Protein AF-A0A2V8G7E0-F1 (afdb_monomer)

Nearest PDB structures (foldseek):
  5glm-assembly1_A  TM=4.675E-01  e=5.486E-06  uncultured bacterium
  4mlg-assembly1_B  TM=4.840E-01  e=1.166E-05  uncultured organism
  2gop-assembly1_B  TM=2.988E-01  e=5.340E-04  Pyrococcus furiosus
  5tik-assembly1_A  TM=2.345E-01  e=3.333E-03  Plasmodium falciparum 3D7

Solvent-accessible surface area (backbone atoms only — not comparable to full-atom values): 19902 Å² total; per-residue (Å²): 126,70,75,57,37,61,61,76,45,69,40,59,42,84,91,40,56,42,79,44,16,40,51,41,11,23,31,40,88,76,72,79,56,89,54,89,34,77,61,45,82,80,71,51,39,58,58,34,73,29,54,77,29,70,33,43,16,29,28,51,40,24,45,33,63,49,97,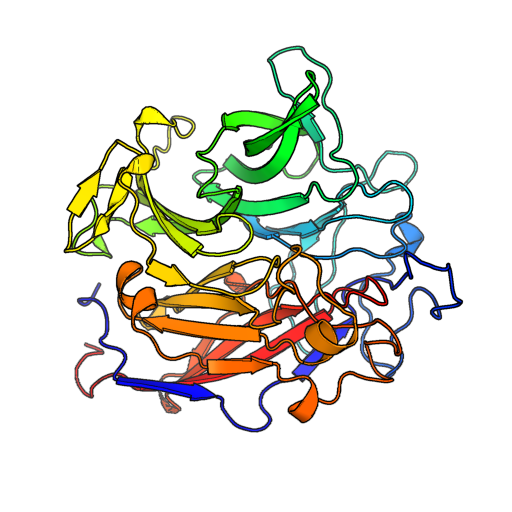84,27,42,36,36,29,24,22,48,22,59,89,72,13,34,24,51,38,31,29,27,71,67,91,58,56,72,82,44,34,56,52,69,48,67,44,58,40,99,86,48,34,61,34,49,38,19,47,19,80,48,92,92,50,77,61,41,60,40,40,73,99,22,35,52,34,14,27,48,49,59,82,95,42,47,33,38,31,28,30,34,66,45,98,88,64,53,75,48,19,31,41,26,35,47,74,38,80,92,83,40,48,43,20,40,53,73,50,72,51,61,67,56,33,38,36,32,18,42,41,81,43,58,21,69,72,43,89,81,52,100,50,55,67,64,34,24,36,40,31,42,15,26,46,50,40,52,34,34,27,44,36,36,30,71,55,56,81,92,53,80,82,56,81,90,53,40,30,18,32,46,50,97,84,40,72,31,79,47,69,85,58,40,38,66,51,42,74,46,45,26,75,63,48,49,20,42,43,59,49,73,96,59,52,24,32,37,39,30,35,51,60,21,48,47,45,99,84,76,43,63,50,42,74,38,30,44,65,18,28,36,29,37,24,54,16,31,44,81,73,46,38,48,75,30,64,77,24,68,60,38,43,45,87,81,66,56,42,66,81,50,74,23,40,81,91,63,19,24,62,44,30,41,25,59,39,60,92,64,47,42,77,42,79,92,79,30,32,38,40,41,34,28,34,36,11,17,67,20,31,18,25,25,28,36,33,33,31,34,32,35,48,43,58,60,94,75,70,85,114

Mean predicted aligned error: 5.6 Å

Foldseek 3Di:
DFAQFFFPDKAFDPPFKDFQEQAEAWFAQPPGDPPVFQDFLVRAARQDNCVQQVQRFWAFWAWEDAPQKIWTWTFQRPDFTFIWIWIFNDLAQPNRGTHIDTAHDPVNHGDGQWEDADVPGDTHTAGPPKTFQHWYDDQNKIWTWIFGQDPVRDTFIFIWIDPDNRHDSYTYTDDTDDLQQRHKAKDKDQQCLAPLPPDNHGIKIWIFGHNQAWFTWIKMFHDDNPDDDDLQRIWTDQDPSDTDSDPVSIDGLATAADRAGKYKEAPVLNQKIKIKAKRQHQDPVRHGDLVSQAQIFIWIFIGSHPSCSSVGDTHGQGGCVSVVCDSGVFYPDRKHKGRWYWPRSHWDADPVQQKIKTWTWIAISHTNTITIMITIMRTDTDDPSND

Structure (mmCIF, N/CA/C/O backbone):
data_AF-A0A2V8G7E0-F1
#
_entry.id   AF-A0A2V8G7E0-F1
#
loop_
_atom_site.group_PDB
_atom_site.id
_atom_site.type_symbol
_atom_site.label_atom_id
_atom_site.label_alt_id
_atom_site.label_comp_id
_atom_site.label_asym_id
_atom_site.label_entity_id
_atom_site.label_seq_id
_atom_site.pdbx_PDB_ins_code
_atom_site.Cartn_x
_atom_site.Cartn_y
_atom_site.Cartn_z
_atom_site.occupancy
_atom_site.B_iso_or_equiv
_atom_site.auth_seq_id
_atom_site.auth_comp_id
_atom_site.auth_asym_id
_atom_site.auth_atom_id
_atom_site.pdbx_PDB_model_num
ATOM 1 N N . MET A 1 1 ? -21.881 -12.080 10.379 1.00 38.00 1 MET A N 1
ATOM 2 C CA . MET A 1 1 ? -20.676 -11.454 10.963 1.00 38.00 1 MET A CA 1
ATOM 3 C C . MET A 1 1 ? -21.185 -10.497 12.018 1.00 38.00 1 MET A C 1
ATOM 5 O O . MET A 1 1 ? -22.182 -9.854 11.706 1.00 38.00 1 MET A O 1
ATOM 9 N N . PRO A 1 2 ? -20.620 -10.471 13.234 1.00 39.12 2 PRO A N 1
ATOM 10 C CA . PRO A 1 2 ? -21.120 -9.585 14.275 1.00 39.12 2 PRO A CA 1
ATOM 11 C C . PRO A 1 2 ? -20.993 -8.131 13.816 1.00 39.12 2 PRO A C 1
ATOM 13 O O . PRO A 1 2 ? -20.096 -7.813 13.027 1.00 39.12 2 PRO A O 1
ATOM 16 N N . ASP A 1 3 ? -21.898 -7.290 14.305 1.00 46.12 3 ASP A N 1
ATOM 17 C CA . ASP A 1 3 ? -21.839 -5.834 14.199 1.00 46.12 3 ASP A CA 1
ATOM 18 C C . ASP A 1 3 ? -20.416 -5.345 14.514 1.00 46.12 3 ASP A C 1
ATOM 20 O O . ASP A 1 3 ? -19.729 -5.932 15.357 1.00 46.12 3 ASP A O 1
ATOM 24 N N . GLY A 1 4 ? -19.938 -4.320 13.798 1.00 52.34 4 GLY A N 1
ATOM 25 C CA . GLY A 1 4 ? -18.556 -3.846 13.905 1.00 52.34 4 GLY A CA 1
ATOM 26 C C . GLY A 1 4 ? -18.111 -3.716 15.363 1.00 52.34 4 GLY A C 1
ATOM 27 O O . GLY A 1 4 ? -18.757 -3.034 16.159 1.00 52.34 4 GLY A O 1
ATOM 28 N N . ILE A 1 5 ? -17.021 -4.397 15.729 1.00 66.69 5 ILE A N 1
ATOM 29 C CA . ILE A 1 5 ? -16.512 -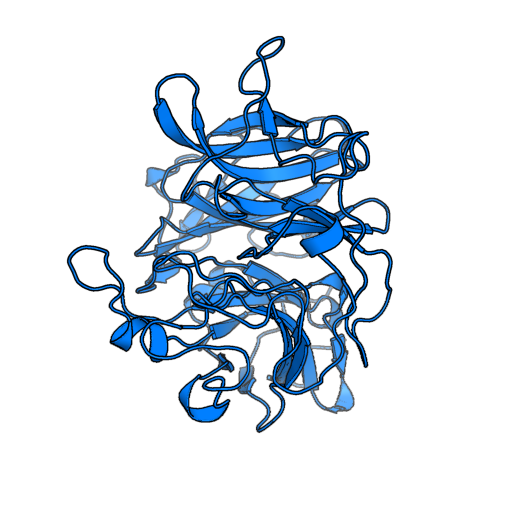4.361 17.100 1.00 66.69 5 ILE A CA 1
ATOM 30 C C . ILE A 1 5 ? -16.139 -2.917 17.445 1.00 66.69 5 ILE A C 1
ATOM 32 O O . ILE A 1 5 ? -15.337 -2.284 16.754 1.00 66.69 5 ILE A O 1
ATOM 36 N N . VAL A 1 6 ? -16.699 -2.410 18.544 1.00 75.69 6 VAL A N 1
ATOM 37 C CA . VAL A 1 6 ? -16.256 -1.150 19.142 1.00 75.69 6 VAL A CA 1
ATOM 38 C C . VAL A 1 6 ? -14.838 -1.357 19.666 1.00 75.69 6 VAL A C 1
ATOM 40 O O . VAL A 1 6 ? -14.598 -2.219 20.508 1.00 75.69 6 VAL A O 1
ATOM 43 N N . VAL A 1 7 ? -13.886 -0.578 19.160 1.00 82.62 7 VAL A N 1
ATOM 44 C CA . VAL A 1 7 ? -12.514 -0.558 19.678 1.00 82.62 7 VAL A CA 1
ATOM 45 C C . VAL A 1 7 ? -12.490 0.376 20.885 1.00 82.62 7 VAL A C 1
ATOM 47 O O . VAL A 1 7 ? -12.639 1.583 20.722 1.00 82.62 7 VAL A O 1
ATOM 50 N N . GLU A 1 8 ? -12.321 -0.167 22.093 1.00 85.69 8 GLU A N 1
ATOM 51 C CA . GLU A 1 8 ? -12.224 0.638 23.323 1.00 85.69 8 GLU A CA 1
ATOM 52 C C . GLU A 1 8 ? -10.872 1.342 23.415 1.00 85.69 8 GLU A C 1
ATOM 54 O O . GLU A 1 8 ? -10.790 2.527 23.733 1.00 85.69 8 GLU A O 1
ATOM 59 N N . SER A 1 9 ? -9.797 0.600 23.142 1.00 89.56 9 SER A N 1
ATOM 60 C CA . SER A 1 9 ? -8.452 1.153 23.056 1.00 89.56 9 SER A CA 1
ATOM 61 C C . SER A 1 9 ? -7.571 0.348 22.109 1.00 89.56 9 SER A C 1
ATOM 63 O O . SER A 1 9 ? -7.750 -0.858 21.913 1.00 89.56 9 SER A O 1
ATOM 65 N N . ALA A 1 10 ? -6.593 1.038 21.530 1.00 94.50 10 ALA A N 1
ATOM 66 C CA . ALA A 1 10 ? -5.501 0.448 20.778 1.00 94.50 10 ALA A CA 1
ATOM 67 C C . ALA A 1 10 ? -4.188 1.017 21.323 1.00 94.50 10 ALA A C 1
ATOM 69 O O . ALA A 1 10 ? -4.008 2.231 21.386 1.00 94.50 10 ALA A O 1
ATOM 70 N N . GLU A 1 11 ? -3.283 0.142 21.749 1.00 96.69 11 GLU A N 1
ATOM 71 C CA . GLU A 1 11 ? -2.052 0.526 22.440 1.00 96.69 11 GLU A CA 1
ATOM 72 C C . GLU A 1 11 ? -0.859 -0.225 21.857 1.00 96.69 11 GLU A C 1
ATOM 74 O O . GLU A 1 11 ? -0.905 -1.440 21.658 1.00 96.69 11 GLU A O 1
ATOM 79 N N . TYR A 1 12 ? 0.242 0.484 21.618 1.00 97.56 12 TYR A N 1
ATOM 80 C CA . TYR A 1 12 ? 1.494 -0.145 21.208 1.00 97.56 12 TYR A CA 1
ATOM 81 C C . TYR A 1 12 ? 1.977 -1.113 22.295 1.00 97.56 12 TYR A C 1
ATOM 83 O O . TYR A 1 12 ? 2.022 -0.762 23.476 1.00 97.56 12 TYR A O 1
ATOM 91 N N . VAL A 1 13 ? 2.366 -2.329 21.909 1.00 97.81 13 VAL A N 1
ATOM 92 C CA . VAL A 1 13 ? 3.026 -3.262 22.828 1.00 97.81 13 VAL A CA 1
ATOM 93 C C . VAL A 1 13 ? 4.507 -2.871 22.917 1.00 97.81 13 VAL A C 1
ATOM 95 O O . VAL A 1 13 ? 5.196 -2.919 21.893 1.00 97.81 13 VAL A O 1
ATOM 98 N N . PRO A 1 14 ? 5.030 -2.496 24.101 1.00 95.81 14 PRO A N 1
ATOM 99 C CA . PRO A 1 14 ? 6.412 -2.043 24.239 1.00 95.81 14 PRO A CA 1
ATOM 100 C C . PRO A 1 14 ? 7.432 -3.051 23.697 1.00 95.81 14 PRO A C 1
ATOM 102 O O . PRO A 1 14 ? 7.283 -4.255 23.896 1.00 95.81 14 PRO A O 1
ATOM 105 N N . ALA A 1 15 ? 8.473 -2.540 23.029 1.00 92.69 15 ALA A N 1
ATOM 106 C CA . ALA A 1 15 ? 9.557 -3.325 22.423 1.00 92.69 15 ALA A CA 1
ATOM 107 C C . ALA A 1 15 ? 9.096 -4.419 21.429 1.00 92.69 15 ALA A C 1
ATOM 109 O O . ALA A 1 15 ? 9.791 -5.417 21.209 1.00 92.69 15 ALA A O 1
ATOM 110 N N . SER A 1 16 ? 7.909 -4.256 20.833 1.00 96.62 16 SER A N 1
ATOM 111 C CA . SER A 1 16 ? 7.375 -5.215 19.863 1.00 96.62 16 SER A CA 1
ATOM 112 C C . SER A 1 16 ? 7.799 -4.938 18.424 1.00 96.62 16 SER A C 1
ATOM 114 O O . SER A 1 16 ? 7.778 -5.881 17.622 1.00 96.62 16 SER A O 1
ATOM 116 N N . THR A 1 17 ? 8.198 -3.697 18.124 1.00 96.75 17 THR A N 1
ATOM 117 C CA . THR A 1 17 ? 8.735 -3.299 16.823 1.00 96.75 17 THR A CA 1
ATOM 118 C C . THR A 1 17 ? 10.077 -3.957 16.576 1.00 96.75 17 THR A C 1
ATOM 120 O O . THR A 1 17 ? 10.997 -3.846 17.385 1.00 96.75 17 THR A O 1
ATOM 123 N N . ARG A 1 18 ? 10.169 -4.690 15.469 1.00 94.25 18 ARG A N 1
ATOM 124 C CA . ARG A 1 18 ? 11.374 -5.400 15.050 1.00 94.25 18 ARG A CA 1
ATOM 125 C C . ARG A 1 18 ? 11.541 -5.318 13.549 1.00 94.25 18 ARG A C 1
ATOM 127 O O . ARG A 1 18 ? 10.582 -5.516 12.805 1.00 94.25 18 ARG A O 1
ATOM 134 N N . ARG A 1 19 ? 12.782 -5.111 13.132 1.00 94.06 19 ARG A N 1
ATOM 135 C CA . ARG A 1 19 ? 13.221 -5.381 11.771 1.00 94.06 19 ARG A CA 1
ATOM 136 C C . ARG A 1 19 ? 13.451 -6.877 11.621 1.00 94.06 19 ARG A C 1
ATOM 138 O O . ARG A 1 19 ? 14.135 -7.481 12.443 1.00 94.06 19 ARG A O 1
ATOM 145 N N . ILE A 1 20 ? 12.826 -7.473 10.616 1.00 94.56 20 ILE A N 1
ATOM 146 C CA . ILE A 1 20 ? 12.940 -8.903 10.324 1.00 94.56 20 ILE A CA 1
ATOM 147 C C . ILE A 1 20 ? 14.058 -9.143 9.309 1.00 94.56 20 ILE A C 1
ATOM 149 O O . ILE A 1 20 ? 14.874 -10.040 9.497 1.00 94.56 20 ILE A O 1
ATOM 153 N N . ALA A 1 21 ? 14.096 -8.339 8.246 1.00 93.19 21 ALA A N 1
ATOM 154 C CA . ALA A 1 21 ? 15.071 -8.449 7.165 1.00 93.19 21 ALA A CA 1
ATOM 155 C C . ALA A 1 21 ? 15.144 -7.144 6.359 1.00 93.19 21 ALA A C 1
ATOM 157 O O . ALA A 1 21 ? 14.135 -6.439 6.239 1.00 93.19 21 ALA A O 1
ATOM 158 N N . SER A 1 22 ? 16.293 -6.891 5.727 1.00 91.06 22 SER A N 1
ATOM 159 C CA . SER A 1 22 ? 16.353 -6.015 4.549 1.00 91.06 22 SER A CA 1
ATOM 160 C C . SER A 1 22 ? 15.779 -6.770 3.360 1.00 91.06 22 SER A C 1
ATOM 162 O O . SER A 1 22 ? 16.318 -7.807 2.961 1.00 91.06 22 SER A O 1
ATOM 164 N N . LEU A 1 23 ? 14.676 -6.280 2.799 1.00 91.06 23 LEU A N 1
ATOM 165 C CA . LEU A 1 23 ? 13.977 -6.967 1.720 1.00 91.06 23 LEU A CA 1
ATOM 166 C C . LEU A 1 23 ? 14.661 -6.764 0.364 1.00 91.06 23 LEU A C 1
ATOM 168 O O . LEU A 1 23 ? 14.602 -7.667 -0.466 1.00 91.06 23 LEU A O 1
ATOM 172 N N . THR A 1 24 ? 15.308 -5.620 0.150 1.00 89.50 24 THR A N 1
ATOM 173 C CA . THR A 1 24 ? 15.993 -5.263 -1.104 1.00 89.50 24 THR A CA 1
ATOM 174 C C . THR A 1 24 ? 17.419 -4.783 -0.846 1.00 89.50 24 THR A C 1
ATOM 176 O O . THR A 1 24 ? 17.799 -4.557 0.307 1.00 89.50 24 THR A O 1
ATOM 179 N N . ALA A 1 25 ? 18.228 -4.657 -1.900 1.00 82.00 25 ALA A N 1
ATOM 180 C CA . ALA A 1 25 ? 19.503 -3.946 -1.834 1.00 82.00 25 ALA A CA 1
ATOM 181 C C . ALA A 1 25 ? 19.262 -2.465 -1.508 1.00 82.00 25 ALA A C 1
ATOM 183 O O . ALA A 1 25 ? 18.124 -1.985 -1.563 1.00 82.00 25 ALA A O 1
ATOM 184 N N . GLY A 1 26 ? 20.335 -1.763 -1.138 1.00 71.25 26 GLY A N 1
ATOM 185 C CA . GLY A 1 26 ? 20.296 -0.338 -0.836 1.00 71.25 26 GLY A CA 1
ATOM 186 C C . GLY A 1 26 ? 21.210 0.485 -1.737 1.00 71.25 26 GLY A C 1
ATOM 187 O O . GLY A 1 26 ? 22.421 0.259 -1.770 1.00 71.25 26 GLY A O 1
ATOM 188 N N . ALA A 1 27 ? 20.646 1.509 -2.376 1.00 65.31 27 ALA A N 1
ATOM 189 C CA . ALA A 1 27 ? 21.389 2.548 -3.083 1.00 65.31 27 ALA A CA 1
ATOM 190 C C . ALA A 1 27 ? 21.022 3.939 -2.561 1.00 65.31 27 ALA A C 1
ATOM 192 O O . ALA A 1 27 ? 19.952 4.154 -1.995 1.00 65.31 27 ALA A O 1
ATOM 193 N N . THR A 1 28 ? 21.928 4.900 -2.734 1.00 56.88 28 THR A N 1
ATOM 194 C CA . THR A 1 28 ? 21.672 6.310 -2.407 1.00 56.88 28 THR A CA 1
ATOM 195 C C . THR A 1 28 ? 21.443 7.085 -3.698 1.00 56.88 28 THR A C 1
ATOM 197 O O . THR A 1 28 ? 22.259 6.985 -4.610 1.00 56.88 28 THR A O 1
ATOM 200 N N . ILE A 1 29 ? 20.335 7.829 -3.782 1.00 55.66 29 ILE A N 1
ATOM 201 C CA . ILE A 1 29 ? 20.006 8.628 -4.972 1.00 55.66 29 ILE A CA 1
ATOM 202 C C . ILE A 1 29 ? 20.909 9.860 -5.076 1.00 55.66 29 ILE A C 1
ATOM 204 O O . ILE A 1 29 ? 21.257 10.249 -6.188 1.00 55.66 29 ILE A O 1
ATOM 208 N N . ASP A 1 30 ? 21.327 10.460 -3.949 1.00 51.72 30 ASP A N 1
ATOM 209 C CA . ASP A 1 30 ? 22.110 11.701 -4.004 1.00 51.72 30 ASP A CA 1
ATOM 210 C C . ASP A 1 30 ? 22.947 12.028 -2.732 1.00 51.72 30 ASP A C 1
ATOM 212 O O . ASP A 1 30 ? 22.418 12.019 -1.607 1.00 51.72 30 ASP A O 1
ATOM 216 N N . PRO A 1 31 ? 24.253 12.352 -2.866 1.00 46.53 31 PRO A N 1
ATOM 217 C CA . PRO A 1 31 ? 25.121 11.895 -3.952 1.00 46.53 31 PRO A CA 1
ATOM 218 C C . PRO A 1 31 ? 25.278 10.365 -3.874 1.00 46.53 31 PRO A C 1
ATOM 220 O O . PRO A 1 31 ? 25.090 9.804 -2.788 1.00 46.53 31 PRO A O 1
ATOM 223 N N . PRO A 1 32 ? 25.662 9.684 -4.970 1.00 48.16 32 PRO A N 1
ATOM 224 C CA . PRO A 1 32 ? 26.002 8.264 -4.946 1.00 48.16 32 PRO A CA 1
ATOM 225 C C . PRO A 1 32 ? 27.182 8.041 -3.991 1.00 48.16 32 PRO A C 1
ATOM 227 O O . PRO A 1 32 ? 28.346 8.252 -4.330 1.00 48.16 32 PRO A O 1
ATOM 230 N N . GLY A 1 33 ? 26.872 7.682 -2.750 1.00 46.78 33 GLY A N 1
ATOM 231 C CA . GLY A 1 33 ? 27.836 7.264 -1.745 1.00 46.78 33 GLY A CA 1
ATOM 232 C C . GLY A 1 33 ? 27.955 5.741 -1.733 1.00 46.78 33 GLY A C 1
ATOM 233 O O . GLY A 1 33 ? 27.023 5.056 -2.164 1.00 46.78 33 GLY A O 1
ATOM 234 N N . PRO A 1 34 ? 29.066 5.187 -1.218 1.00 48.78 34 PRO A N 1
ATOM 235 C CA . PRO A 1 34 ? 29.262 3.750 -1.096 1.00 48.78 34 PRO A CA 1
ATOM 236 C C . PRO A 1 34 ? 28.380 3.215 0.040 1.00 48.78 34 PRO A C 1
ATOM 238 O O . PRO A 1 34 ? 28.864 2.897 1.123 1.00 48.78 34 PRO A O 1
ATOM 241 N N . TRP A 1 35 ? 27.063 3.146 -0.175 1.00 55.28 35 TRP A N 1
ATOM 242 C CA . TRP A 1 35 ? 26.272 2.185 0.580 1.00 55.28 35 TRP A CA 1
ATOM 243 C C . TRP A 1 35 ? 26.792 0.799 0.191 1.00 55.28 35 TRP A C 1
ATOM 245 O O . TRP A 1 35 ? 27.072 0.597 -0.994 1.00 55.28 35 TRP A O 1
ATOM 255 N N . PRO A 1 36 ? 26.981 -0.138 1.134 1.00 51.16 36 PRO A N 1
ATOM 256 C CA . PRO A 1 36 ? 27.712 -1.384 0.884 1.00 51.16 36 PRO A CA 1
ATOM 257 C C . PRO A 1 36 ? 27.045 -2.349 -0.122 1.00 51.16 36 PRO A C 1
ATOM 259 O O . PRO A 1 36 ? 27.519 -3.466 -0.308 1.00 51.16 36 PRO A O 1
ATOM 262 N N . GLY A 1 37 ? 26.003 -1.910 -0.835 1.00 61.25 37 GLY A N 1
ATOM 263 C CA . GLY A 1 37 ? 25.331 -2.654 -1.889 1.00 61.25 37 GLY A CA 1
ATOM 264 C C . GLY A 1 37 ? 24.267 -3.592 -1.328 1.00 61.25 37 GLY A C 1
ATOM 265 O O . GLY A 1 37 ? 23.471 -3.206 -0.473 1.00 61.25 37 GLY A O 1
ATOM 266 N N . ASP A 1 38 ? 24.253 -4.825 -1.829 1.00 67.75 38 ASP A N 1
ATOM 267 C CA . ASP A 1 38 ? 23.343 -5.926 -1.469 1.00 67.75 38 ASP A CA 1
ATOM 268 C C . ASP A 1 38 ? 23.743 -6.570 -0.129 1.00 67.75 38 ASP A C 1
ATOM 270 O O . ASP A 1 38 ? 24.042 -7.759 -0.034 1.00 67.75 38 ASP A O 1
ATOM 274 N N . THR A 1 39 ? 23.857 -5.754 0.921 1.00 67.50 39 THR A N 1
ATOM 275 C CA . THR A 1 39 ? 24.235 -6.220 2.261 1.00 67.50 39 THR A CA 1
ATOM 276 C C . THR A 1 39 ? 23.363 -5.593 3.332 1.00 67.50 39 THR A C 1
ATOM 278 O O . THR A 1 39 ? 23.008 -4.413 3.261 1.00 67.50 39 THR A O 1
ATOM 281 N N . ASP A 1 40 ? 23.076 -6.379 4.364 1.00 76.25 40 ASP A N 1
ATOM 282 C CA . ASP A 1 40 ? 22.450 -5.907 5.587 1.00 76.25 40 ASP A CA 1
ATOM 283 C C . ASP A 1 40 ? 23.522 -5.455 6.585 1.00 76.25 40 ASP A C 1
ATOM 285 O O . ASP A 1 40 ? 24.380 -6.247 6.976 1.00 76.25 40 ASP A O 1
ATOM 289 N N . VAL A 1 41 ? 23.485 -4.192 7.013 1.00 73.81 41 VAL A N 1
ATOM 290 C CA . VAL A 1 41 ? 24.540 -3.634 7.878 1.00 73.81 41 VAL A CA 1
ATOM 291 C C . VAL A 1 41 ? 24.543 -4.201 9.302 1.00 73.81 41 VAL A C 1
ATOM 293 O O . VAL A 1 41 ? 25.546 -4.088 10.001 1.00 73.81 41 VAL A O 1
ATOM 296 N N . GLU A 1 42 ? 23.448 -4.830 9.735 1.00 78.19 42 GLU A N 1
ATOM 297 C CA . GLU A 1 42 ? 23.357 -5.497 11.038 1.00 78.19 42 GLU A CA 1
ATOM 298 C C . GLU A 1 42 ? 23.619 -7.008 10.928 1.00 78.19 42 GLU A C 1
ATOM 300 O O . GLU A 1 42 ? 23.521 -7.731 11.919 1.00 78.19 42 GLU A O 1
ATOM 305 N N . GLY A 1 43 ? 23.931 -7.507 9.726 1.00 76.44 43 GLY A N 1
ATOM 306 C CA . GLY A 1 43 ? 24.101 -8.933 9.462 1.00 76.44 43 GLY A CA 1
ATOM 307 C C . GLY A 1 43 ? 22.805 -9.742 9.571 1.00 76.44 43 GLY A C 1
ATOM 308 O O . GLY A 1 43 ? 22.868 -10.962 9.746 1.00 76.44 43 GLY A O 1
ATOM 309 N N . LEU A 1 44 ? 21.634 -9.095 9.491 1.00 82.25 44 LEU A N 1
ATOM 310 C CA . LEU A 1 44 ? 20.353 -9.797 9.419 1.00 82.25 44 LEU A CA 1
ATOM 311 C C . LEU A 1 44 ? 20.195 -10.526 8.080 1.00 82.25 44 LEU A C 1
ATOM 313 O O . LEU A 1 44 ? 20.949 -10.327 7.125 1.00 82.25 44 LEU A O 1
ATOM 317 N N . ALA A 1 45 ? 19.176 -11.386 8.014 1.00 81.50 45 ALA A N 1
ATOM 318 C CA . ALA A 1 45 ? 18.823 -12.068 6.782 1.00 81.50 45 ALA A CA 1
ATOM 319 C C . ALA A 1 45 ? 18.538 -11.054 5.662 1.00 81.50 45 ALA A C 1
ATOM 321 O O . ALA A 1 45 ? 17.788 -10.093 5.840 1.00 81.50 45 ALA A O 1
ATOM 322 N N . HIS A 1 46 ? 19.120 -11.320 4.497 1.00 86.31 46 HIS A N 1
ATOM 323 C CA . HIS A 1 46 ? 18.902 -10.571 3.271 1.00 86.31 46 HIS A CA 1
ATOM 324 C C . HIS A 1 46 ? 18.483 -11.566 2.176 1.00 86.31 46 HIS A C 1
ATOM 326 O O . HIS A 1 46 ? 19.334 -12.121 1.480 1.00 86.31 46 HIS A O 1
ATOM 332 N N . PRO A 1 47 ? 17.184 -11.917 2.097 1.00 89.00 47 PRO A N 1
ATOM 333 C CA . PRO A 1 47 ? 16.731 -13.065 1.310 1.00 89.00 47 PRO A CA 1
ATOM 334 C C . PRO A 1 47 ? 16.761 -12.839 -0.208 1.00 89.00 47 PRO A C 1
ATOM 336 O O . PRO A 1 47 ? 16.567 -13.798 -0.955 1.00 89.00 47 PRO A O 1
ATOM 339 N N . ASN A 1 48 ? 16.984 -11.603 -0.666 1.00 92.12 48 ASN A N 1
ATOM 340 C CA . ASN A 1 48 ? 16.877 -11.220 -2.070 1.00 92.12 48 ASN A CA 1
ATOM 341 C C . ASN A 1 48 ? 18.138 -10.496 -2.529 1.00 92.12 48 ASN A C 1
ATOM 343 O O . ASN A 1 48 ? 18.368 -9.375 -2.094 1.00 92.12 48 ASN A O 1
ATOM 347 N N . ASN A 1 49 ? 18.880 -11.098 -3.462 1.00 89.38 49 ASN A N 1
ATOM 348 C CA . ASN A 1 49 ? 19.938 -10.394 -4.181 1.00 89.38 49 ASN A CA 1
ATOM 349 C C . ASN A 1 49 ? 19.323 -9.602 -5.333 1.00 89.38 49 ASN A C 1
ATOM 351 O O . ASN A 1 49 ? 19.154 -10.118 -6.441 1.00 89.38 49 ASN A O 1
ATOM 355 N N . THR A 1 50 ? 18.939 -8.362 -5.048 1.00 92.00 50 THR A N 1
ATOM 356 C CA . THR A 1 50 ? 18.218 -7.533 -6.025 1.00 92.00 50 THR A CA 1
ATOM 357 C C . THR A 1 50 ? 19.157 -6.897 -7.054 1.00 92.00 50 THR A C 1
ATOM 359 O O . THR A 1 50 ? 18.740 -6.612 -8.180 1.00 92.00 50 THR A O 1
ATOM 362 N N . LEU A 1 51 ? 20.459 -6.797 -6.746 1.00 89.94 51 LEU A N 1
ATOM 363 C CA . LEU A 1 51 ? 21.473 -6.359 -7.713 1.00 89.94 51 LEU A CA 1
ATOM 364 C C . LEU A 1 51 ? 21.565 -7.293 -8.920 1.00 89.94 51 LEU A C 1
ATOM 366 O O . LEU A 1 51 ? 21.778 -6.824 -10.037 1.00 89.94 51 LEU A O 1
ATOM 370 N N . ALA A 1 52 ? 21.340 -8.595 -8.723 1.00 90.44 52 ALA A N 1
ATOM 371 C CA . ALA A 1 52 ? 21.288 -9.566 -9.814 1.00 90.44 52 ALA A CA 1
ATOM 372 C C . ALA A 1 52 ? 20.159 -9.291 -10.828 1.00 90.44 52 ALA A C 1
ATOM 374 O O . ALA A 1 52 ? 20.201 -9.819 -11.935 1.00 90.44 52 ALA A O 1
ATOM 375 N N . TRP A 1 53 ? 19.167 -8.469 -10.468 1.00 93.50 53 TRP A N 1
ATOM 3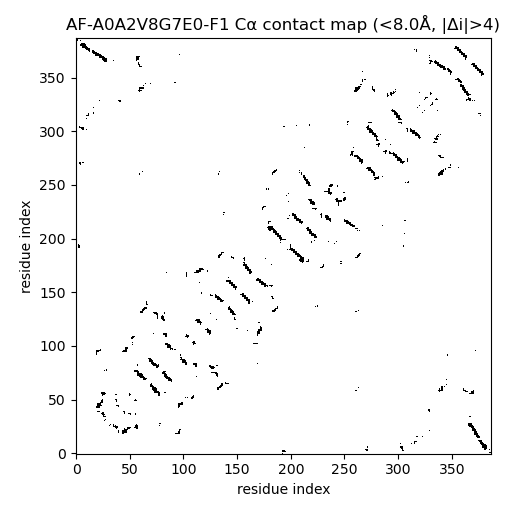76 C CA . TRP A 1 53 ? 18.053 -8.053 -11.331 1.00 93.50 53 TRP A CA 1
ATOM 377 C C . TRP A 1 53 ? 18.266 -6.652 -11.922 1.00 93.50 53 TRP A C 1
ATOM 379 O O . TRP A 1 53 ? 17.387 -6.116 -12.598 1.00 93.50 53 TRP A O 1
ATOM 389 N N . GLY A 1 54 ? 19.414 -6.025 -11.641 1.00 91.38 54 GLY A N 1
ATOM 390 C CA . GLY A 1 54 ? 19.665 -4.618 -11.941 1.00 91.38 54 GLY A CA 1
ATOM 391 C C . GLY A 1 54 ? 18.864 -3.657 -11.066 1.00 91.38 54 GLY A C 1
ATOM 392 O O . GLY A 1 54 ? 18.560 -2.561 -11.517 1.00 91.38 54 GLY A O 1
ATOM 393 N N . VAL A 1 55 ? 18.504 -4.065 -9.845 1.00 92.06 55 VAL A N 1
ATOM 394 C CA . VAL A 1 55 ? 17.761 -3.242 -8.884 1.00 92.06 55 VAL A CA 1
ATOM 395 C C . VAL A 1 55 ? 18.695 -2.884 -7.723 1.00 92.06 55 VAL A C 1
ATOM 397 O O . VAL A 1 55 ? 18.898 -3.703 -6.826 1.00 92.06 55 VAL A O 1
ATOM 400 N N . PRO A 1 56 ? 19.320 -1.694 -7.732 1.00 88.31 56 PRO A N 1
ATOM 401 C CA . PRO A 1 56 ? 20.272 -1.298 -6.694 1.00 88.31 56 PRO A CA 1
ATOM 402 C C . PRO A 1 56 ? 19.607 -0.747 -5.430 1.00 88.31 56 PRO A C 1
ATOM 404 O O . PRO A 1 56 ? 20.217 -0.757 -4.365 1.00 88.31 56 PRO A O 1
ATOM 407 N N . GLY A 1 57 ? 18.361 -0.300 -5.537 1.00 89.19 57 GLY A N 1
ATOM 408 C CA . GLY A 1 57 ? 17.529 0.163 -4.438 1.00 89.19 57 GLY A CA 1
ATOM 409 C C . GLY A 1 57 ? 16.112 0.401 -4.938 1.00 89.19 57 GLY A C 1
ATOM 410 O O . GLY A 1 57 ? 15.913 0.523 -6.144 1.00 89.19 57 GLY A O 1
ATOM 411 N N . VAL A 1 58 ? 15.150 0.428 -4.022 1.00 91.44 58 VAL A N 1
ATOM 412 C CA . VAL A 1 58 ? 13.741 0.757 -4.287 1.00 91.44 58 VAL A CA 1
ATOM 413 C C . VAL A 1 58 ? 13.118 1.387 -3.052 1.00 91.44 58 VAL A C 1
ATOM 415 O O . VAL A 1 58 ? 13.664 1.259 -1.949 1.00 91.44 58 VAL A O 1
ATOM 418 N N . ASP A 1 59 ? 11.942 1.976 -3.216 1.00 89.06 59 ASP A N 1
ATOM 419 C CA . ASP A 1 59 ? 11.108 2.403 -2.105 1.00 89.06 59 ASP A CA 1
ATOM 420 C C . ASP A 1 59 ? 9.646 1.936 -2.227 1.00 89.06 59 ASP A C 1
ATOM 422 O O . ASP A 1 59 ? 9.261 1.172 -3.117 1.00 89.06 59 ASP A O 1
ATOM 426 N N . LEU A 1 60 ? 8.837 2.339 -1.248 1.00 91.81 60 LEU A N 1
ATOM 427 C CA . LEU A 1 60 ? 7.418 2.033 -1.123 1.00 91.81 60 LEU A CA 1
ATOM 428 C C . LEU A 1 60 ? 7.141 0.517 -1.143 1.00 91.81 60 LEU A C 1
ATOM 430 O O . LEU A 1 60 ? 7.883 -0.273 -0.556 1.00 91.81 60 LEU A O 1
ATOM 434 N N . GLY A 1 61 ? 6.005 0.103 -1.705 1.00 92.00 61 GLY A N 1
ATOM 435 C CA . GLY A 1 61 ? 5.601 -1.301 -1.713 1.00 92.00 61 GLY A CA 1
ATOM 436 C C . GLY A 1 61 ? 4.098 -1.500 -1.591 1.00 92.00 61 GLY A C 1
ATOM 437 O O . GLY A 1 61 ? 3.633 -2.284 -0.748 1.00 92.00 61 GLY A O 1
ATOM 438 N N . ALA A 1 62 ? 3.330 -0.815 -2.444 1.00 97.00 62 ALA A N 1
ATOM 439 C CA . ALA A 1 62 ? 1.927 -1.155 -2.638 1.00 97.00 62 ALA A CA 1
ATOM 440 C C . ALA A 1 62 ? 1.825 -2.658 -2.930 1.00 97.00 62 ALA A C 1
ATOM 442 O O . ALA A 1 62 ? 2.651 -3.222 -3.648 1.00 97.00 62 ALA A O 1
ATOM 443 N N . ASN A 1 63 ? 0.866 -3.345 -2.314 1.00 98.12 63 ASN A N 1
ATOM 444 C CA . ASN A 1 63 ? 0.836 -4.801 -2.358 1.00 98.12 63 ASN A CA 1
ATOM 445 C C . ASN A 1 63 ? -0.583 -5.352 -2.321 1.00 98.12 63 ASN A C 1
ATOM 447 O O . ASN A 1 63 ? -1.504 -4.711 -1.813 1.00 98.12 63 ASN A O 1
ATOM 451 N N . THR A 1 64 ? -0.753 -6.550 -2.877 1.00 98.19 64 THR A N 1
ATOM 452 C CA . THR A 1 64 ? -2.019 -7.278 -2.796 1.00 98.19 64 THR A CA 1
ATOM 453 C C . THR A 1 64 ? -1.853 -8.772 -3.049 1.00 98.19 64 THR A C 1
ATOM 455 O O . THR A 1 64 ? -0.949 -9.214 -3.760 1.00 98.19 64 THR A O 1
ATOM 458 N N . ASP A 1 65 ? -2.756 -9.556 -2.472 1.00 97.75 65 ASP A N 1
ATOM 459 C CA . ASP A 1 65 ? -2.917 -10.970 -2.779 1.00 97.75 65 ASP A CA 1
ATOM 460 C C . ASP A 1 65 ? -3.585 -11.151 -4.147 1.00 97.75 65 ASP A C 1
ATOM 462 O O . ASP A 1 65 ? -4.664 -10.616 -4.388 1.00 97.75 65 ASP A O 1
ATOM 466 N N . HIS A 1 66 ? -2.990 -11.959 -5.021 1.00 97.81 66 HIS A N 1
ATOM 467 C CA . HIS A 1 66 ? -3.570 -12.353 -6.300 1.00 97.81 66 HIS A CA 1
ATOM 468 C C . HIS A 1 66 ? -3.132 -13.778 -6.661 1.00 97.81 66 HIS A C 1
ATOM 470 O O . HIS A 1 66 ? -1.939 -14.075 -6.715 1.00 97.81 66 HIS A O 1
ATOM 476 N N . ASP A 1 67 ? -4.098 -14.677 -6.863 1.00 96.00 67 ASP A N 1
ATOM 477 C CA . ASP A 1 67 ? -3.877 -16.073 -7.268 1.00 96.00 67 ASP A CA 1
ATOM 478 C C . ASP A 1 67 ? -2.805 -16.810 -6.437 1.00 96.00 67 ASP A C 1
ATOM 480 O O . ASP A 1 67 ? -1.903 -17.472 -6.951 1.00 96.00 67 ASP A O 1
ATOM 484 N N . GLY A 1 68 ? -2.885 -16.660 -5.109 1.00 95.94 68 GLY A N 1
ATOM 485 C CA . GLY A 1 68 ? -1.969 -17.288 -4.147 1.00 95.94 68 GLY A CA 1
ATOM 486 C C . GLY A 1 68 ? -0.618 -16.579 -3.987 1.00 95.94 68 GLY A C 1
ATOM 487 O O . GLY A 1 68 ? 0.145 -16.902 -3.077 1.00 95.94 68 GLY A O 1
ATOM 488 N N . LYS A 1 69 ? -0.327 -15.551 -4.784 1.00 97.88 69 LYS A N 1
ATOM 489 C CA . LYS A 1 69 ? 0.895 -14.739 -4.697 1.00 97.88 69 LYS A CA 1
ATOM 490 C C . LYS A 1 69 ? 0.609 -13.408 -4.013 1.00 97.88 69 LYS A C 1
ATOM 492 O O . LYS A 1 69 ? -0.460 -12.842 -4.198 1.00 97.88 69 LYS A O 1
ATOM 497 N N . LEU A 1 70 ? 1.550 -12.921 -3.211 1.00 98.38 70 LEU A N 1
ATOM 498 C CA . LEU A 1 70 ? 1.515 -11.553 -2.701 1.00 98.38 70 LEU A CA 1
ATOM 499 C C . LEU A 1 70 ? 2.388 -10.730 -3.632 1.00 98.38 70 LEU A C 1
ATOM 501 O O . LEU A 1 70 ? 3.604 -10.919 -3.641 1.00 98.38 70 LEU A O 1
ATOM 505 N N . PHE A 1 71 ? 1.752 -9.898 -4.448 1.00 98.50 71 PHE A N 1
ATOM 506 C CA . PHE A 1 71 ? 2.423 -8.979 -5.357 1.00 98.50 71 PHE A CA 1
ATOM 507 C C . PHE A 1 71 ? 2.859 -7.727 -4.613 1.00 98.50 71 PHE A C 1
ATOM 509 O O . PHE A 1 71 ? 2.138 -7.244 -3.741 1.00 98.50 71 PHE A O 1
ATOM 516 N N . PHE A 1 72 ? 4.012 -7.208 -5.011 1.00 98.19 72 PHE A N 1
ATOM 517 C CA . PHE A 1 72 ? 4.609 -5.965 -4.562 1.00 98.19 72 PHE A CA 1
ATOM 518 C C . PHE A 1 72 ? 4.891 -5.081 -5.768 1.00 98.19 72 PHE A C 1
ATOM 520 O O . PHE A 1 72 ? 5.386 -5.549 -6.797 1.00 98.19 72 PHE A O 1
ATOM 527 N N . PHE A 1 73 ? 4.592 -3.804 -5.592 1.00 97.69 73 PHE A N 1
ATOM 528 C CA . PHE A 1 73 ? 4.797 -2.737 -6.549 1.00 97.69 73 PHE A CA 1
ATOM 529 C C . PHE A 1 73 ? 5.648 -1.672 -5.858 1.00 97.69 73 PHE A C 1
ATOM 531 O O . PHE A 1 73 ? 5.141 -0.904 -5.036 1.00 97.69 73 PHE A O 1
ATOM 538 N N . PHE A 1 74 ? 6.951 -1.717 -6.115 1.00 96.25 74 PHE A N 1
ATOM 539 C CA . PHE A 1 74 ? 7.931 -0.810 -5.526 1.00 96.25 74 PHE A CA 1
ATOM 540 C C . PHE A 1 74 ? 8.157 0.403 -6.423 1.00 96.25 74 PHE A C 1
ATOM 542 O O . PHE A 1 74 ? 8.032 0.280 -7.640 1.00 96.25 74 PHE A O 1
ATOM 549 N N . GLY A 1 75 ? 8.503 1.530 -5.811 1.00 92.69 75 GLY A N 1
ATOM 550 C CA . GLY A 1 75 ? 8.780 2.791 -6.480 1.00 92.69 75 GLY A CA 1
ATOM 551 C C . GLY A 1 75 ? 10.261 3.014 -6.782 1.00 92.69 75 GLY A C 1
ATOM 552 O O . GLY A 1 75 ? 11.145 2.432 -6.139 1.00 92.69 75 GLY A O 1
ATOM 553 N N . ASP A 1 76 ? 10.500 3.871 -7.776 1.00 89.25 76 ASP A N 1
ATOM 554 C CA . ASP A 1 76 ? 11.717 4.673 -7.940 1.00 89.25 76 ASP A CA 1
ATOM 555 C C . ASP A 1 76 ? 13.043 3.875 -7.862 1.00 89.25 76 ASP A C 1
ATOM 557 O O . ASP A 1 76 ? 13.967 4.222 -7.123 1.00 89.25 76 ASP A O 1
ATOM 561 N N . VAL A 1 77 ? 13.182 2.811 -8.668 1.00 89.62 77 VAL A N 1
ATOM 562 C CA . VAL A 1 77 ? 14.456 2.087 -8.852 1.00 89.62 77 VAL A CA 1
ATOM 563 C C . VAL A 1 77 ? 15.489 3.026 -9.502 1.00 89.62 77 VAL A C 1
ATOM 565 O O . VAL A 1 77 ? 15.302 3.411 -10.663 1.00 89.62 77 VAL A O 1
ATOM 568 N N . PRO A 1 78 ? 16.607 3.382 -8.838 1.00 84.38 78 PRO A N 1
ATOM 569 C CA . PRO A 1 78 ? 17.614 4.261 -9.431 1.00 84.38 78 PRO A CA 1
ATOM 570 C C . PRO A 1 78 ? 18.436 3.561 -10.532 1.00 84.38 78 PRO A C 1
ATOM 572 O O . PRO A 1 78 ? 18.668 2.353 -10.430 1.00 84.38 78 PRO A O 1
ATOM 575 N N . PRO A 1 79 ? 18.999 4.309 -11.504 1.00 81.19 79 PRO A N 1
ATOM 576 C CA . PRO A 1 79 ? 18.894 5.764 -11.675 1.00 81.19 79 PRO A CA 1
ATOM 577 C C . PRO A 1 79 ? 17.681 6.234 -12.493 1.00 81.19 79 PRO A C 1
ATOM 579 O O . PRO A 1 79 ? 17.367 7.423 -12.458 1.00 81.19 79 PRO A O 1
ATOM 582 N N . GLU A 1 80 ? 17.010 5.355 -13.241 1.00 82.69 80 GLU A N 1
ATOM 583 C CA . GLU A 1 80 ? 15.912 5.745 -14.137 1.00 82.69 80 GLU A CA 1
ATOM 584 C C . GLU A 1 80 ? 14.607 6.084 -13.397 1.00 82.69 80 GLU A C 1
ATOM 586 O O . GLU A 1 80 ? 13.759 6.776 -13.959 1.00 82.69 80 GLU A O 1
ATOM 591 N N . ASN A 1 81 ? 14.486 5.685 -12.125 1.00 84.62 81 ASN A N 1
ATOM 592 C CA . ASN A 1 81 ? 13.289 5.819 -11.288 1.00 84.62 81 ASN A CA 1
ATOM 593 C C . ASN A 1 81 ? 12.090 5.090 -11.905 1.00 84.62 81 ASN A C 1
ATOM 595 O O . ASN A 1 81 ? 11.016 5.654 -12.090 1.00 84.62 81 ASN A O 1
ATOM 599 N N . HIS A 1 82 ? 12.322 3.842 -12.306 1.00 91.12 82 HIS A N 1
ATOM 600 C CA . HIS A 1 82 ? 11.263 2.948 -12.760 1.00 91.12 82 HIS A CA 1
ATOM 601 C C . HIS A 1 82 ? 10.805 2.032 -11.630 1.00 91.12 82 HIS A C 1
ATOM 603 O O . HIS A 1 82 ? 11.545 1.774 -10.691 1.00 91.12 82 HIS A O 1
ATOM 609 N N . ASP A 1 83 ? 9.616 1.462 -11.766 1.00 95.62 83 ASP A N 1
ATOM 610 C CA . ASP A 1 83 ? 8.983 0.728 -10.674 1.00 95.62 83 ASP A CA 1
ATOM 611 C C . ASP A 1 83 ? 9.140 -0.790 -10.833 1.00 95.62 83 ASP A C 1
ATOM 613 O O . ASP A 1 83 ? 8.814 -1.367 -11.880 1.00 95.62 83 ASP A O 1
ATOM 617 N N . LEU A 1 84 ? 9.624 -1.459 -9.783 1.00 96.31 84 LEU A N 1
ATOM 618 C CA . LEU A 1 84 ? 9.802 -2.912 -9.756 1.00 96.31 84 LEU A CA 1
ATOM 619 C C . LEU A 1 84 ? 8.489 -3.617 -9.390 1.00 96.31 84 LEU A C 1
ATOM 621 O O . LEU A 1 84 ? 7.903 -3.366 -8.335 1.00 96.31 84 LEU A O 1
ATOM 625 N N . VAL A 1 85 ? 8.105 -4.607 -10.200 1.00 97.50 85 VAL A N 1
ATOM 626 C CA . VAL A 1 85 ? 7.070 -5.589 -9.846 1.00 97.50 85 VAL A CA 1
ATOM 627 C C . VAL A 1 85 ? 7.723 -6.900 -9.424 1.00 97.50 85 VAL A C 1
ATOM 629 O O . VAL A 1 85 ? 8.501 -7.500 -10.170 1.00 97.50 85 VAL A O 1
ATOM 632 N N . ALA A 1 86 ? 7.365 -7.383 -8.239 1.00 97.25 86 ALA A N 1
ATOM 633 C CA . ALA A 1 86 ? 7.778 -8.692 -7.749 1.00 97.25 86 ALA A CA 1
ATOM 634 C C . ALA A 1 86 ? 6.640 -9.366 -6.983 1.00 97.25 86 ALA A C 1
ATOM 636 O O . ALA A 1 86 ? 5.659 -8.730 -6.610 1.00 97.25 86 ALA A O 1
ATOM 637 N N . TYR A 1 87 ? 6.757 -10.661 -6.715 1.00 97.88 87 TYR A N 1
ATOM 638 C CA . TYR A 1 87 ? 5.813 -11.355 -5.846 1.00 97.88 87 TYR A CA 1
ATOM 639 C C . TYR A 1 87 ? 6.494 -12.364 -4.930 1.00 97.88 87 TYR A C 1
ATOM 641 O O . TYR A 1 87 ? 7.604 -12.815 -5.193 1.00 97.88 87 TYR A O 1
ATOM 649 N N . THR A 1 88 ? 5.799 -12.775 -3.871 1.00 97.88 88 THR A N 1
ATOM 650 C CA . THR A 1 88 ? 6.197 -13.921 -3.049 1.00 97.88 88 THR A CA 1
ATOM 651 C C . THR A 1 88 ? 5.084 -14.958 -2.937 1.00 97.88 88 THR A C 1
ATOM 653 O O . THR A 1 88 ? 3.888 -14.642 -2.951 1.00 97.88 88 THR A O 1
ATOM 656 N N . THR A 1 89 ? 5.488 -16.214 -2.787 1.00 97.25 89 THR A N 1
ATOM 657 C CA . THR A 1 89 ? 4.622 -17.329 -2.382 1.00 97.25 89 THR A CA 1
ATOM 658 C C . THR A 1 89 ? 4.927 -17.807 -0.966 1.00 97.25 89 THR A C 1
ATOM 660 O O . THR A 1 89 ? 4.310 -18.768 -0.512 1.00 97.25 89 THR A O 1
ATOM 663 N N . ASP A 1 90 ? 5.884 -17.183 -0.272 1.00 97.38 90 ASP A N 1
ATOM 664 C CA . ASP A 1 90 ? 6.205 -17.564 1.097 1.00 97.38 90 ASP A CA 1
ATOM 665 C C . ASP A 1 90 ? 4.973 -17.312 1.990 1.00 97.38 90 ASP A C 1
ATOM 667 O O . ASP A 1 90 ? 4.302 -16.280 1.910 1.00 97.38 90 ASP A O 1
ATOM 671 N N . GLY A 1 91 ? 4.620 -18.308 2.805 1.00 94.88 91 GLY A N 1
ATOM 672 C CA . GLY A 1 91 ? 3.419 -18.265 3.648 1.00 94.88 91 GLY A CA 1
ATOM 673 C C . GLY A 1 91 ? 3.625 -17.546 4.981 1.00 94.88 91 GLY A C 1
ATOM 674 O O . GLY A 1 91 ? 2.652 -17.255 5.679 1.00 94.88 91 GLY A O 1
ATOM 675 N N . TYR A 1 92 ? 4.879 -17.277 5.350 1.00 93.94 92 TYR A N 1
ATOM 676 C CA . TYR A 1 92 ? 5.239 -16.694 6.634 1.00 93.94 92 TYR A CA 1
ATOM 677 C C . TYR A 1 92 ? 6.535 -15.868 6.522 1.00 93.94 92 TYR A C 1
ATOM 679 O O . TYR A 1 92 ? 7.482 -16.344 5.898 1.00 93.94 92 TYR A O 1
ATOM 687 N N . PRO A 1 93 ? 6.590 -14.652 7.100 1.00 94.12 93 PRO A N 1
ATOM 688 C CA . PRO A 1 93 ? 7.710 -13.724 6.926 1.00 94.12 93 PRO A CA 1
ATOM 689 C C . PRO A 1 93 ? 8.901 -13.952 7.867 1.00 94.12 93 PRO A C 1
ATOM 691 O O . PRO A 1 93 ? 9.948 -13.343 7.678 1.00 94.12 93 PRO A O 1
ATOM 694 N N . GLU A 1 94 ? 8.760 -14.768 8.910 1.00 94.25 94 GLU A N 1
ATOM 695 C CA . GLU A 1 94 ? 9.802 -14.982 9.920 1.00 94.25 94 GLU A CA 1
ATOM 696 C C . GLU A 1 94 ? 10.400 -16.401 9.844 1.00 94.25 94 GLU A C 1
ATOM 698 O O . GLU A 1 94 ? 9.714 -17.334 9.426 1.00 94.25 94 GLU A O 1
ATOM 703 N N . PRO A 1 95 ? 11.659 -16.603 10.283 1.00 91.75 95 PRO A N 1
ATOM 704 C CA . PRO A 1 95 ? 12.543 -15.607 10.900 1.00 91.75 95 PRO A CA 1
ATOM 705 C C . PRO A 1 95 ? 13.416 -14.816 9.912 1.00 91.75 95 PRO A C 1
ATOM 707 O O . PRO A 1 95 ? 14.090 -13.886 10.332 1.00 91.75 95 PRO A O 1
ATOM 710 N N . THR A 1 96 ? 13.434 -15.171 8.626 1.00 89.94 96 THR A N 1
ATOM 711 C CA . THR A 1 96 ? 14.453 -14.698 7.666 1.00 89.94 96 THR A CA 1
ATOM 712 C C . THR A 1 96 ? 13.947 -13.712 6.611 1.00 89.94 96 THR A C 1
ATOM 714 O O . THR A 1 96 ? 14.672 -13.401 5.670 1.00 89.94 96 THR A O 1
ATOM 717 N N . GLY A 1 97 ? 12.705 -13.248 6.712 1.00 93.94 97 GLY A N 1
ATOM 718 C CA . GLY A 1 97 ? 12.060 -12.474 5.657 1.00 93.94 97 GLY A CA 1
ATOM 719 C C . GLY A 1 97 ? 11.400 -13.344 4.587 1.00 93.94 97 GLY A C 1
ATOM 720 O O . GLY A 1 97 ? 11.245 -14.555 4.748 1.00 93.94 97 GLY A O 1
ATOM 721 N N . ILE A 1 98 ? 10.999 -12.697 3.492 1.00 96.56 98 ILE A N 1
ATOM 722 C CA . ILE A 1 98 ? 10.314 -13.314 2.348 1.00 96.56 98 ILE A CA 1
ATOM 723 C C . ILE A 1 98 ? 11.186 -13.234 1.095 1.00 96.56 98 ILE A C 1
ATOM 725 O O . ILE A 1 98 ? 11.864 -12.231 0.855 1.00 96.56 98 ILE A O 1
ATOM 729 N N . ARG A 1 99 ? 11.130 -14.277 0.268 1.00 96.75 99 ARG A N 1
ATOM 730 C CA . ARG A 1 99 ? 11.790 -14.309 -1.039 1.00 96.75 99 ARG A CA 1
ATOM 731 C C . ARG A 1 99 ? 10.892 -13.705 -2.104 1.00 96.75 99 ARG A C 1
ATOM 733 O O . ARG A 1 99 ? 9.724 -14.079 -2.232 1.00 96.75 99 ARG A O 1
ATOM 740 N N . LEU A 1 100 ? 11.455 -12.795 -2.878 1.00 96.94 100 LEU A N 1
ATOM 741 C CA . LEU A 1 100 ? 10.819 -12.129 -3.997 1.00 96.94 100 LEU A CA 1
ATOM 742 C C . LEU A 1 100 ? 11.165 -12.848 -5.301 1.00 96.94 100 LEU A C 1
ATOM 744 O O . LEU A 1 100 ? 12.293 -13.275 -5.533 1.00 96.94 100 LEU A O 1
ATOM 748 N N . THR A 1 101 ? 10.166 -12.964 -6.164 1.00 96.75 101 THR A N 1
ATOM 749 C CA . THR A 1 101 ? 10.300 -13.353 -7.564 1.00 96.75 101 THR A CA 1
ATOM 750 C C . THR A 1 101 ? 9.978 -12.123 -8.410 1.00 96.75 101 THR A C 1
ATOM 752 O O . THR A 1 101 ? 8.810 -11.726 -8.450 1.00 96.75 101 THR A O 1
ATOM 755 N N . PRO A 1 102 ? 10.977 -11.475 -9.029 1.00 96.12 102 PRO A N 1
ATOM 756 C CA . PRO A 1 102 ? 10.755 -10.305 -9.875 1.00 96.12 102 PRO A CA 1
ATOM 757 C C . PRO A 1 102 ? 10.141 -10.693 -11.226 1.00 96.12 102 PRO A C 1
ATOM 759 O O . PRO A 1 102 ? 10.326 -11.814 -11.710 1.00 96.12 102 PRO A O 1
ATOM 762 N N . LEU A 1 103 ? 9.462 -9.744 -11.868 1.00 95.56 103 LEU A N 1
ATOM 763 C CA . LEU A 1 103 ? 9.234 -9.809 -13.311 1.00 95.56 103 LEU A CA 1
ATOM 764 C C . LEU A 1 103 ? 10.506 -9.348 -14.027 1.00 95.56 103 LEU A C 1
ATOM 766 O O . LEU A 1 103 ? 10.972 -8.230 -13.809 1.00 95.56 103 LEU A O 1
ATOM 770 N N . LEU A 1 104 ? 11.080 -10.223 -14.854 1.00 95.38 104 LEU A N 1
ATOM 771 C CA . LEU A 1 104 ? 12.331 -9.971 -15.568 1.00 95.38 104 LEU A CA 1
ATOM 772 C C . LEU A 1 104 ? 12.119 -9.996 -17.079 1.00 95.38 104 LEU A C 1
ATOM 774 O O . LEU A 1 104 ? 11.351 -10.801 -17.610 1.00 95.38 104 LEU A O 1
ATOM 778 N N . ARG A 1 105 ? 12.890 -9.159 -17.763 1.00 94.00 105 ARG A N 1
ATOM 779 C CA . ARG A 1 105 ? 13.131 -9.231 -19.199 1.00 94.00 105 ARG A CA 1
ATOM 780 C C . ARG A 1 105 ? 13.989 -10.463 -19.534 1.00 94.00 105 ARG A C 1
ATOM 782 O O . ARG A 1 105 ? 14.657 -11.017 -18.657 1.00 94.00 105 ARG A O 1
ATOM 789 N N . PRO A 1 106 ? 14.029 -10.899 -20.810 1.00 93.50 106 PRO A N 1
ATOM 790 C CA . PRO A 1 106 ? 14.857 -12.034 -21.234 1.00 93.50 106 PRO A CA 1
ATOM 791 C C . PRO A 1 106 ? 16.364 -11.877 -20.972 1.00 93.50 106 PRO A C 1
ATOM 793 O O . PRO A 1 106 ? 17.076 -12.876 -20.939 1.00 93.50 106 PRO A O 1
ATOM 796 N N . ASP A 1 107 ? 16.850 -10.644 -20.807 1.00 93.38 107 ASP A N 1
ATOM 797 C CA . ASP A 1 107 ? 18.243 -10.323 -20.468 1.00 93.38 107 ASP A CA 1
ATOM 798 C C . ASP A 1 107 ? 18.560 -10.471 -18.965 1.00 93.38 107 ASP A C 1
ATOM 800 O O . ASP A 1 107 ? 19.715 -10.326 -18.570 1.00 93.38 107 ASP A O 1
ATOM 804 N N . GLY A 1 108 ? 17.561 -10.788 -18.134 1.00 93.19 108 GLY A N 1
ATOM 805 C CA . GLY A 1 108 ? 17.700 -10.959 -16.687 1.00 93.19 108 GLY A CA 1
ATOM 806 C C . GLY A 1 108 ? 17.531 -9.675 -15.869 1.00 93.19 108 GLY A C 1
ATOM 807 O O . GLY A 1 108 ? 17.516 -9.757 -14.642 1.00 93.19 108 GLY A O 1
ATOM 808 N N . HIS A 1 109 ? 17.355 -8.514 -16.506 1.00 93.88 109 HIS A N 1
ATOM 809 C CA . HIS A 1 109 ? 17.036 -7.266 -15.810 1.00 93.88 109 HIS A CA 1
ATOM 810 C C . HIS A 1 109 ? 15.545 -7.161 -15.497 1.00 93.88 109 HIS A C 1
ATOM 812 O O . HIS A 1 109 ? 14.710 -7.730 -16.202 1.00 93.88 109 HIS A O 1
ATOM 818 N N . PHE A 1 110 ? 15.184 -6.408 -14.458 1.00 94.44 110 PHE A N 1
ATOM 819 C CA . PHE A 1 110 ? 13.777 -6.206 -14.122 1.00 94.44 110 PHE A CA 1
ATOM 820 C C . PHE A 1 110 ? 12.998 -5.548 -15.269 1.00 94.44 110 PHE A C 1
ATOM 822 O O . PHE A 1 110 ? 13.498 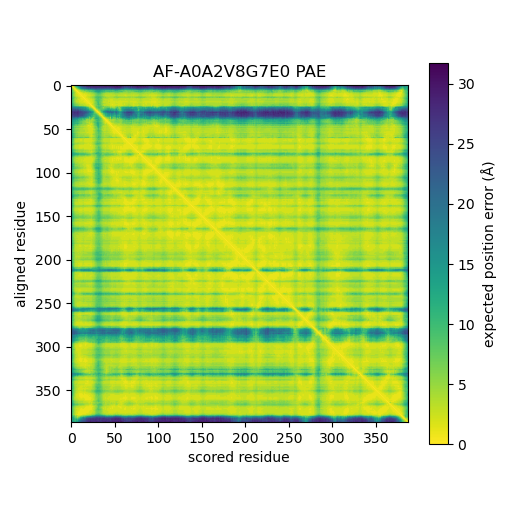-4.669 -15.981 1.00 94.44 110 PHE A O 1
ATOM 829 N N . ASP A 1 111 ? 11.763 -6.001 -15.463 1.00 95.38 111 ASP A N 1
ATOM 830 C CA . ASP A 1 111 ? 10.827 -5.419 -16.419 1.00 95.38 111 ASP A CA 1
ATOM 831 C C . ASP A 1 111 ? 9.938 -4.409 -15.675 1.00 95.38 111 ASP A C 1
ATOM 833 O O . ASP A 1 111 ? 9.171 -4.816 -14.794 1.00 95.38 111 ASP A O 1
ATOM 837 N N . PRO A 1 112 ? 10.078 -3.097 -15.937 1.00 96.00 112 PRO A N 1
ATOM 838 C CA . PRO A 1 112 ? 9.430 -2.075 -15.128 1.00 96.00 112 PRO A CA 1
ATOM 839 C C . PRO A 1 112 ? 7.919 -2.089 -15.326 1.00 96.00 112 PRO A C 1
ATOM 841 O O . PRO A 1 112 ? 7.456 -2.298 -16.451 1.00 96.00 112 PRO A O 1
ATOM 844 N N . PHE A 1 113 ? 7.166 -1.800 -14.261 1.00 97.69 113 PHE A N 1
ATOM 845 C CA . PHE A 1 113 ? 5.726 -1.538 -14.331 1.00 97.69 113 PHE A CA 1
ATOM 846 C C . PHE A 1 113 ? 5.432 -0.488 -15.408 1.00 97.69 113 PHE A C 1
ATOM 848 O O . PHE A 1 113 ? 6.094 0.545 -15.490 1.00 97.69 113 PHE A O 1
ATOM 855 N N . GLN A 1 114 ? 4.441 -0.758 -16.253 1.00 97.69 114 GLN A N 1
ATOM 856 C CA . GLN A 1 114 ? 4.121 0.071 -17.407 1.00 97.69 114 GLN A CA 1
ATOM 857 C C . GLN A 1 114 ? 2.620 0.299 -17.528 1.00 97.69 114 GLN A C 1
ATOM 859 O O . GLN A 1 114 ? 1.827 -0.636 -17.437 1.00 97.69 114 GLN A O 1
ATOM 864 N N . ILE A 1 115 ? 2.234 1.533 -17.846 1.00 98.31 115 ILE A N 1
ATOM 865 C CA . ILE A 1 115 ? 0.842 1.911 -18.084 1.00 98.31 115 ILE A CA 1
ATOM 866 C C . ILE A 1 115 ? 0.605 2.090 -19.582 1.00 98.31 115 ILE A C 1
ATOM 868 O O . ILE A 1 115 ? 1.299 2.846 -20.267 1.00 98.31 115 ILE A O 1
ATOM 872 N N . ARG A 1 116 ? -0.428 1.425 -20.097 1.00 98.25 116 ARG A N 1
ATOM 873 C CA . ARG A 1 116 ? -0.994 1.656 -21.425 1.00 98.25 116 ARG A CA 1
ATOM 874 C C . ARG A 1 116 ? -2.238 2.531 -21.295 1.00 98.25 116 ARG A C 1
ATOM 876 O O . ARG A 1 116 ? -3.290 2.084 -20.848 1.00 98.25 116 ARG A O 1
ATOM 883 N N . PHE A 1 117 ? -2.108 3.793 -21.701 1.00 97.19 117 PHE A N 1
ATOM 884 C CA . PHE A 1 117 ? -3.146 4.817 -21.518 1.00 97.19 117 PHE A CA 1
ATOM 885 C C . PHE A 1 117 ? -4.316 4.729 -22.507 1.00 97.19 117 PHE A C 1
ATOM 887 O O . PHE A 1 117 ? -5.381 5.278 -22.233 1.00 97.19 117 PHE A O 1
ATOM 894 N N . ALA A 1 118 ? -4.129 4.060 -23.645 1.00 95.00 118 ALA A N 1
ATOM 895 C CA . ALA A 1 118 ? -5.166 3.847 -24.649 1.00 95.00 118 ALA A CA 1
ATOM 896 C C . ALA A 1 118 ? -4.963 2.503 -25.361 1.00 95.00 118 ALA A C 1
ATOM 898 O O . ALA A 1 118 ? -3.832 2.036 -25.523 1.00 95.00 118 ALA A O 1
ATOM 899 N N . ALA A 1 119 ? -6.055 1.885 -25.813 1.00 91.06 119 ALA A N 1
ATOM 900 C CA . ALA A 1 119 ? -5.996 0.631 -26.557 1.00 91.06 119 ALA A CA 1
ATOM 901 C C . ALA A 1 119 ? -5.129 0.785 -27.820 1.00 91.06 119 ALA A C 1
ATOM 903 O O . ALA A 1 119 ? -5.314 1.714 -28.604 1.00 91.06 119 ALA A O 1
ATOM 904 N N . GLY A 1 120 ? -4.164 -0.120 -28.000 1.00 89.12 120 GLY A N 1
ATOM 905 C CA . GLY A 1 120 ? -3.214 -0.084 -29.118 1.00 89.12 120 GLY A CA 1
ATOM 906 C C . GLY A 1 120 ? -2.073 0.933 -28.981 1.00 89.12 120 GLY A C 1
ATOM 907 O O . GLY A 1 120 ? -1.165 0.920 -29.809 1.00 89.12 120 GLY A O 1
ATOM 908 N N . ALA A 1 121 ? -2.067 1.778 -27.945 1.00 94.38 121 ALA A N 1
ATOM 909 C CA . ALA A 1 121 ? -0.942 2.666 -27.664 1.00 94.38 121 ALA A CA 1
ATOM 910 C C . ALA A 1 121 ? 0.233 1.898 -27.024 1.00 94.38 121 ALA A C 1
ATOM 912 O O . ALA A 1 121 ? 0.013 0.884 -26.350 1.00 94.38 121 ALA A O 1
ATOM 913 N N . PRO A 1 122 ? 1.481 2.376 -27.188 1.00 95.81 122 PRO A N 1
ATOM 914 C CA . PRO A 1 122 ? 2.615 1.826 -26.456 1.00 95.81 122 PRO A CA 1
ATOM 915 C C . PRO A 1 122 ? 2.434 2.042 -24.949 1.00 95.81 122 PRO A C 1
ATOM 917 O O . PRO A 1 122 ? 1.994 3.110 -24.513 1.00 95.81 122 PRO A O 1
ATOM 920 N N . ALA A 1 123 ? 2.790 1.026 -24.166 1.00 97.06 123 ALA A N 1
ATOM 921 C CA . ALA A 1 123 ? 2.881 1.152 -22.719 1.00 97.06 123 ALA A CA 1
ATOM 922 C C . ALA A 1 123 ? 4.140 1.949 -22.343 1.00 97.06 123 ALA A C 1
ATOM 924 O O . ALA A 1 123 ? 5.124 1.954 -23.087 1.00 97.06 123 ALA A O 1
ATOM 925 N N . ARG A 1 124 ? 4.090 2.668 -21.222 1.00 95.69 124 ARG A N 1
ATOM 926 C CA . ARG A 1 124 ? 5.189 3.518 -20.747 1.00 95.69 124 ARG A CA 1
ATOM 927 C C . ARG A 1 124 ? 5.426 3.268 -19.269 1.00 95.69 124 ARG A C 1
ATOM 929 O O . ARG A 1 124 ? 4.459 3.175 -18.515 1.00 95.69 124 ARG A O 1
ATOM 936 N N . ALA A 1 125 ? 6.689 3.167 -18.879 1.00 95.38 125 ALA A N 1
ATOM 937 C CA . ALA A 1 125 ? 7.049 3.115 -17.473 1.00 95.38 125 ALA A CA 1
ATOM 938 C C . ALA A 1 125 ? 6.871 4.510 -16.852 1.00 95.38 125 ALA A C 1
ATOM 940 O O . ALA A 1 125 ? 7.211 5.500 -17.515 1.00 95.38 125 ALA A O 1
ATOM 941 N N . PRO A 1 126 ? 6.342 4.607 -15.622 1.00 92.62 126 PRO A N 1
ATOM 942 C CA . PRO A 1 126 ? 6.451 5.823 -14.830 1.00 92.62 126 PRO A CA 1
ATOM 943 C C . PRO A 1 126 ? 7.920 6.249 -14.680 1.00 92.62 126 PRO A C 1
ATOM 945 O O . PRO A 1 126 ? 8.845 5.450 -14.865 1.00 92.62 126 PRO A O 1
ATOM 948 N N . GLY A 1 127 ? 8.120 7.540 -14.437 1.00 88.25 127 GLY A N 1
ATOM 949 C CA . GLY A 1 127 ? 9.436 8.097 -14.126 1.00 88.25 127 GLY A CA 1
ATOM 950 C C . GLY A 1 127 ? 9.480 8.610 -12.693 1.00 88.25 127 GLY A C 1
ATOM 951 O O . GLY A 1 127 ? 8.572 8.357 -11.917 1.00 88.25 127 GLY A O 1
ATOM 952 N N . ARG A 1 128 ? 10.484 9.430 -12.387 1.00 86.88 128 ARG A N 1
ATOM 953 C CA . ARG A 1 128 ? 10.686 10.014 -11.054 1.00 86.88 128 ARG A CA 1
ATOM 954 C C . ARG A 1 128 ? 9.399 10.571 -10.422 1.00 86.88 128 ARG A C 1
ATOM 956 O O . ARG A 1 128 ? 8.668 11.314 -11.089 1.00 86.88 128 ARG A O 1
ATOM 963 N N . ASP A 1 129 ? 9.188 10.240 -9.145 1.00 84.38 129 ASP A N 1
ATOM 964 C CA . ASP A 1 129 ? 8.075 10.688 -8.290 1.00 84.38 129 ASP A CA 1
ATOM 965 C C . ASP A 1 129 ? 6.676 10.253 -8.805 1.00 84.38 129 ASP A C 1
ATOM 967 O O . ASP A 1 129 ? 5.634 10.842 -8.478 1.00 84.38 129 ASP A O 1
ATOM 971 N N . GLN A 1 130 ? 6.639 9.217 -9.647 1.00 92.00 130 GLN A N 1
ATOM 972 C CA . GLN A 1 130 ? 5.432 8.576 -10.165 1.00 92.00 130 GLN A CA 1
ATOM 973 C C . GLN A 1 130 ? 5.494 7.101 -9.796 1.00 92.00 130 GLN A C 1
ATOM 975 O O . GLN A 1 130 ? 6.370 6.397 -10.282 1.00 92.00 130 GLN A O 1
ATOM 980 N N . THR A 1 131 ? 4.587 6.635 -8.942 1.00 93.31 131 THR A N 1
ATOM 981 C CA . THR A 1 131 ? 4.709 5.300 -8.352 1.00 93.31 131 THR A CA 1
ATOM 982 C C . THR A 1 131 ? 3.351 4.612 -8.187 1.00 93.31 131 THR A C 1
ATOM 984 O O . THR A 1 131 ? 2.297 5.262 -8.119 1.00 93.31 131 THR A O 1
ATOM 987 N N . PRO A 1 132 ? 3.328 3.273 -8.099 1.00 96.81 132 PRO A N 1
ATOM 988 C CA . PRO A 1 132 ? 2.191 2.523 -7.592 1.00 96.81 132 PRO A CA 1
ATOM 989 C C . PRO A 1 132 ? 1.887 2.907 -6.139 1.00 96.81 132 PRO A C 1
ATOM 991 O O . PRO A 1 132 ? 2.753 2.849 -5.271 1.00 96.81 132 PRO A O 1
ATOM 994 N N . THR A 1 133 ? 0.634 3.251 -5.852 1.00 95.94 133 THR A N 1
ATOM 995 C CA . THR A 1 133 ? 0.209 3.752 -4.531 1.00 95.94 133 THR A CA 1
ATOM 996 C C . THR A 1 133 ? -0.677 2.769 -3.769 1.00 95.94 133 THR A C 1
ATOM 998 O O . THR A 1 133 ? -0.712 2.781 -2.541 1.00 95.94 133 THR A O 1
ATOM 1001 N N . GLY A 1 134 ? -1.347 1.859 -4.479 1.00 97.69 134 GLY A N 1
ATOM 1002 C CA . GLY A 1 134 ? -2.154 0.800 -3.882 1.00 97.69 134 GLY A CA 1
ATOM 1003 C C . GLY A 1 134 ? -2.563 -0.250 -4.898 1.00 97.69 134 GLY A C 1
ATOM 1004 O O . GLY A 1 134 ? -2.601 0.012 -6.096 1.00 97.69 134 GLY A O 1
ATOM 1005 N N . ALA A 1 135 ? -2.894 -1.452 -4.435 1.00 98.50 135 ALA A N 1
ATOM 1006 C CA . ALA A 1 135 ? -3.290 -2.544 -5.314 1.00 98.50 135 ALA A CA 1
ATOM 1007 C C . ALA A 1 135 ? -4.400 -3.389 -4.692 1.00 98.50 135 ALA A C 1
ATOM 1009 O O . ALA A 1 135 ? -4.482 -3.545 -3.473 1.00 98.50 135 ALA A O 1
ATOM 1010 N N . PHE A 1 136 ? -5.249 -3.966 -5.536 1.00 98.62 136 PHE A N 1
ATOM 1011 C CA . PHE A 1 136 ? -6.243 -4.944 -5.113 1.00 98.62 136 PHE A CA 1
ATOM 1012 C C . PHE A 1 136 ? -6.435 -6.017 -6.179 1.00 98.62 136 PHE A C 1
ATOM 1014 O O . PHE A 1 136 ? -6.258 -5.773 -7.373 1.00 98.62 136 PHE A O 1
ATOM 1021 N N . SER A 1 137 ? -6.834 -7.211 -5.751 1.00 98.12 137 SER A N 1
ATOM 1022 C CA . SER A 1 137 ? -7.310 -8.242 -6.661 1.00 98.12 137 SER A CA 1
ATOM 1023 C C . SER A 1 137 ? -8.786 -8.509 -6.454 1.00 98.12 137 SER A C 1
ATOM 1025 O O . SER A 1 137 ? -9.273 -8.583 -5.326 1.00 98.12 137 SER A O 1
ATOM 1027 N N . TYR A 1 138 ? -9.493 -8.704 -7.560 1.00 98.06 138 TYR A N 1
ATOM 1028 C CA . TYR A 1 138 ? -10.878 -9.118 -7.527 1.00 98.06 138 TYR A CA 1
ATOM 1029 C C . TYR A 1 138 ? -11.185 -10.053 -8.695 1.00 98.06 138 TYR A C 1
ATOM 1031 O O . TYR A 1 138 ? -10.947 -9.718 -9.853 1.00 98.06 138 TYR A O 1
ATOM 1039 N N . ARG A 1 139 ? -11.703 -11.247 -8.375 1.00 94.31 139 ARG A N 1
ATOM 1040 C CA . ARG A 1 139 ? -12.204 -12.245 -9.342 1.00 94.31 139 ARG A CA 1
ATOM 1041 C C . ARG A 1 139 ? -11.224 -12.552 -10.488 1.00 94.31 139 ARG A C 1
ATOM 1043 O O . ARG A 1 139 ? -11.607 -12.569 -11.652 1.00 94.31 139 ARG A O 1
ATOM 1050 N N . GLY A 1 140 ? -9.958 -12.803 -10.146 1.00 94.88 140 GLY A N 1
ATOM 1051 C CA . GLY A 1 140 ? -8.912 -13.170 -11.111 1.00 94.88 140 GLY A CA 1
ATOM 1052 C C . GLY A 1 140 ? -8.341 -11.992 -11.906 1.00 94.88 140 GLY A C 1
ATOM 1053 O O . GLY A 1 140 ? -7.550 -12.195 -12.820 1.00 94.88 140 GLY A O 1
ATOM 1054 N N . ARG A 1 141 ? -8.706 -10.754 -11.560 1.00 97.75 141 ARG A N 1
ATOM 1055 C CA . ARG A 1 141 ? -8.110 -9.536 -12.117 1.00 97.75 141 ARG A CA 1
ATOM 1056 C C . ARG A 1 141 ? -7.264 -8.847 -11.049 1.00 97.75 141 ARG A C 1
ATOM 1058 O O . ARG A 1 141 ? -7.627 -8.843 -9.868 1.00 97.75 141 ARG A O 1
ATOM 1065 N N . LEU A 1 142 ? -6.124 -8.304 -11.464 1.00 98.62 142 LEU A N 1
ATOM 1066 C CA . LEU A 1 142 ? -5.202 -7.544 -10.623 1.00 98.62 142 LEU A CA 1
ATOM 1067 C C . LEU A 1 142 ? -5.247 -6.078 -11.040 1.00 98.62 142 LEU A C 1
ATOM 1069 O O . LEU A 1 142 ? -5.070 -5.764 -12.219 1.00 98.62 142 LEU A O 1
ATOM 1073 N N . TYR A 1 143 ? -5.479 -5.205 -10.070 1.00 98.81 143 TYR A N 1
ATOM 1074 C CA . TYR A 1 143 ? -5.616 -3.775 -10.273 1.00 98.81 143 TYR A CA 1
ATOM 1075 C C . TYR A 1 143 ? -4.609 -3.005 -9.429 1.00 98.81 143 TYR A C 1
ATOM 1077 O O . TYR A 1 143 ? -4.321 -3.385 -8.292 1.00 98.81 143 TYR A O 1
ATOM 1085 N N . VAL A 1 144 ? -4.106 -1.908 -9.986 1.00 98.75 144 VAL A N 1
ATOM 1086 C CA . VAL A 1 144 ? -3.088 -1.061 -9.362 1.00 98.75 144 VAL A CA 1
ATOM 1087 C C . VAL A 1 144 ? -3.470 0.398 -9.559 1.00 98.75 144 VAL A C 1
ATOM 1089 O O . VAL A 1 144 ? -3.717 0.836 -10.685 1.00 98.75 144 VAL A O 1
ATOM 1092 N N . PHE A 1 145 ? -3.528 1.137 -8.458 1.00 98.56 145 PHE A N 1
ATOM 1093 C CA . PHE A 1 145 ? -3.554 2.590 -8.446 1.00 98.56 145 PHE A CA 1
ATOM 1094 C C . PHE A 1 145 ? -2.127 3.106 -8.585 1.00 98.56 145 PHE A C 1
ATOM 1096 O O . PHE A 1 145 ? -1.246 2.660 -7.850 1.00 98.56 145 PHE A O 1
ATOM 1103 N N . ALA A 1 146 ? -1.898 4.042 -9.498 1.00 97.50 146 ALA A N 1
ATOM 1104 C CA . ALA A 1 146 ? -0.582 4.632 -9.716 1.00 97.50 146 ALA A CA 1
ATOM 1105 C C . ALA A 1 146 ? -0.698 6.125 -10.013 1.00 97.50 146 ALA A C 1
ATOM 1107 O O . ALA A 1 146 ? -1.594 6.541 -10.755 1.00 97.50 146 ALA A O 1
ATOM 1108 N N . THR A 1 147 ? 0.219 6.915 -9.461 1.00 95.31 147 THR A N 1
ATOM 1109 C CA . THR A 1 147 ? 0.449 8.277 -9.937 1.00 95.31 147 THR A CA 1
ATOM 1110 C C . THR A 1 147 ? 1.375 8.226 -11.142 1.00 95.31 147 THR A C 1
ATOM 1112 O O . THR A 1 147 ? 2.350 7.481 -11.143 1.00 95.31 147 THR A O 1
ATOM 1115 N N . ALA A 1 148 ? 1.054 8.964 -12.202 1.00 96.12 148 ALA A N 1
ATOM 1116 C CA . ALA A 1 148 ? 1.863 8.994 -13.417 1.00 96.12 148 ALA A CA 1
ATOM 1117 C C . ALA A 1 148 ? 1.589 10.247 -14.250 1.00 96.12 148 ALA A C 1
ATOM 1119 O O . ALA A 1 148 ? 0.555 10.896 -14.103 1.00 96.12 148 ALA A O 1
ATOM 1120 N N . ASN A 1 149 ? 2.486 10.543 -15.185 1.00 96.06 149 ASN A N 1
ATOM 1121 C CA . ASN A 1 149 ? 2.220 11.464 -16.278 1.00 96.06 149 ASN A CA 1
ATOM 1122 C C . ASN A 1 149 ? 1.542 10.718 -17.434 1.00 96.06 149 ASN A C 1
ATOM 1124 O O . ASN A 1 149 ? 2.080 9.750 -17.981 1.00 96.06 149 ASN A O 1
ATOM 1128 N N . ALA A 1 150 ? 0.369 11.191 -17.841 1.00 94.31 150 ALA A N 1
ATOM 1129 C CA . ALA A 1 150 ? -0.270 10.784 -19.081 1.00 94.31 150 ALA A CA 1
ATOM 1130 C C . ALA A 1 150 ? 0.567 11.231 -20.304 1.00 94.31 150 ALA A C 1
ATOM 1132 O O . ALA A 1 150 ? 1.486 12.045 -20.179 1.00 94.31 150 ALA A O 1
ATOM 1133 N N . PRO A 1 151 ? 0.301 10.703 -21.518 1.00 93.31 151 PRO A N 1
ATOM 1134 C CA . PRO A 1 151 ? 1.125 10.987 -22.695 1.00 93.31 151 PRO A CA 1
ATOM 1135 C C . PRO A 1 151 ? 1.232 12.464 -23.100 1.00 93.31 151 PRO A C 1
ATOM 1137 O O . PRO A 1 151 ? 2.169 12.809 -23.818 1.00 93.31 151 PRO A O 1
ATOM 1140 N N . ASP A 1 152 ? 0.288 13.296 -22.669 1.00 92.94 152 ASP A N 1
ATOM 1141 C CA . ASP A 1 152 ? 0.240 14.751 -22.850 1.00 92.94 152 ASP A CA 1
ATOM 1142 C C . ASP A 1 152 ? 0.979 15.536 -21.747 1.00 92.94 152 ASP A C 1
ATOM 1144 O O . ASP A 1 152 ? 1.038 16.763 -21.804 1.00 92.94 152 ASP A O 1
ATOM 1148 N N . GLY A 1 153 ? 1.575 14.843 -20.773 1.00 92.19 153 GLY A N 1
ATOM 1149 C CA . GLY A 1 153 ? 2.294 15.431 -19.643 1.00 92.19 153 GLY A CA 1
ATOM 1150 C C . GLY A 1 153 ? 1.420 15.732 -18.425 1.00 92.19 153 GLY A C 1
ATOM 1151 O O . GLY A 1 153 ? 1.933 16.268 -17.447 1.00 92.19 153 GLY A O 1
ATOM 1152 N N . HIS A 1 154 ? 0.127 15.397 -18.456 1.00 93.69 154 HIS A N 1
ATOM 1153 C CA . HIS A 1 154 ? -0.767 15.580 -17.312 1.00 93.69 154 HIS A CA 1
ATOM 1154 C C . HIS A 1 154 ? -0.445 14.593 -16.181 1.00 93.69 154 HIS A C 1
ATOM 1156 O O . HIS A 1 154 ? -0.554 13.381 -16.377 1.00 93.69 154 HIS A O 1
ATOM 1162 N N . TYR A 1 155 ? -0.079 15.099 -15.000 1.00 94.25 155 TYR A N 1
ATOM 1163 C CA . TYR A 1 155 ? 0.124 14.280 -13.801 1.00 94.25 155 TYR A CA 1
ATOM 1164 C C . TYR A 1 155 ? -1.221 13.945 -13.154 1.00 94.25 155 TYR A C 1
ATOM 1166 O O . TYR A 1 155 ? -1.973 14.844 -12.773 1.00 94.25 155 TYR A O 1
ATOM 1174 N N . GLY A 1 156 ? -1.508 12.658 -12.985 1.00 95.25 156 GLY A N 1
ATOM 1175 C CA . GLY A 1 156 ? -2.767 12.189 -12.414 1.00 95.25 156 GLY A CA 1
ATOM 1176 C C . GLY A 1 156 ? -2.624 10.883 -11.643 1.00 95.25 156 GLY A C 1
ATOM 1177 O O . GLY A 1 156 ? -1.560 10.264 -11.626 1.00 95.25 156 GLY A O 1
ATOM 1178 N N . SER A 1 157 ? -3.722 10.464 -11.010 1.00 96.62 157 SER A N 1
ATOM 1179 C CA . SER A 1 157 ? -3.839 9.172 -10.327 1.00 96.62 157 SER A CA 1
ATOM 1180 C C . SER A 1 157 ? -4.783 8.261 -11.095 1.00 96.62 157 SER A C 1
ATOM 1182 O O . SER A 1 157 ? -5.939 8.607 -11.342 1.00 96.62 157 SER A O 1
ATOM 1184 N N . PHE A 1 158 ? -4.293 7.096 -11.503 1.00 98.25 158 PHE A N 1
ATOM 1185 C CA . PHE A 1 158 ? -4.997 6.204 -12.415 1.00 98.25 158 PHE A CA 1
ATOM 1186 C C . PHE A 1 158 ? -5.253 4.854 -11.769 1.00 98.25 158 PHE A C 1
ATOM 1188 O O . PHE A 1 158 ? -4.345 4.251 -11.200 1.00 98.25 158 PHE A O 1
ATOM 1195 N N . LEU A 1 159 ? -6.470 4.336 -11.939 1.00 98.81 159 LEU A N 1
ATOM 1196 C CA . LEU A 1 159 ? -6.714 2.913 -11.762 1.00 98.81 159 LEU A CA 1
ATOM 1197 C C . LEU A 1 159 ? -6.315 2.184 -13.043 1.00 98.81 159 LEU A C 1
ATOM 1199 O O . LEU A 1 159 ? -6.783 2.515 -14.137 1.00 98.81 159 LEU A O 1
ATOM 1203 N N . THR A 1 160 ? -5.484 1.161 -12.895 1.00 98.75 160 THR A N 1
ATOM 1204 C CA . THR A 1 160 ? -5.003 0.324 -13.991 1.00 98.75 160 THR A CA 1
ATOM 1205 C C . THR A 1 160 ? -5.280 -1.154 -13.719 1.00 98.75 160 THR A C 1
ATOM 1207 O O . THR A 1 160 ? -5.459 -1.557 -12.569 1.00 98.75 160 THR A O 1
ATOM 1210 N N . ARG A 1 161 ? -5.336 -1.972 -14.773 1.00 98.50 161 ARG A N 1
ATOM 1211 C CA . ARG A 1 161 ? -5.562 -3.423 -14.710 1.00 98.50 161 ARG A CA 1
ATOM 1212 C C . ARG A 1 161 ? -4.429 -4.162 -15.406 1.00 98.50 161 ARG A C 1
ATOM 1214 O O . ARG A 1 161 ? -4.141 -3.872 -16.563 1.00 98.50 161 ARG A O 1
ATOM 1221 N N . ALA A 1 162 ? -3.851 -5.160 -14.749 1.00 98.25 162 ALA A N 1
ATOM 1222 C CA . ALA A 1 162 ? -2.827 -6.013 -15.345 1.00 98.25 162 ALA A CA 1
ATOM 1223 C C . ALA A 1 162 ? -3.327 -6.682 -16.637 1.00 98.25 162 ALA A C 1
ATOM 1225 O O . ALA A 1 162 ? -4.462 -7.164 -16.695 1.00 98.25 162 ALA A O 1
ATOM 1226 N N . VAL A 1 163 ? -2.467 -6.752 -17.654 1.00 96.50 163 VAL A N 1
ATOM 1227 C CA . VAL A 1 163 ? -2.725 -7.533 -18.876 1.00 96.50 163 VAL A CA 1
ATOM 1228 C C . VAL A 1 163 ? -2.475 -9.023 -18.626 1.00 96.50 163 VAL A C 1
ATOM 1230 O O . VAL A 1 163 ? -3.311 -9.853 -18.969 1.00 96.50 163 VAL A O 1
ATOM 1233 N N . ASP A 1 164 ? -1.338 -9.350 -18.005 1.00 94.56 164 ASP A N 1
ATOM 1234 C CA . ASP A 1 164 ? -0.981 -10.696 -17.544 1.00 94.56 164 ASP A CA 1
ATOM 1235 C C . ASP A 1 164 ? -0.135 -10.573 -16.258 1.00 94.56 164 ASP A C 1
ATOM 1237 O O . ASP A 1 164 ? 1.087 -10.422 -16.339 1.00 94.56 164 ASP A O 1
ATOM 1241 N N . PRO A 1 165 ? -0.769 -10.605 -15.069 1.00 90.75 165 PRO A N 1
ATOM 1242 C CA . PRO A 1 165 ? -0.162 -10.286 -13.772 1.00 90.75 165 PRO A CA 1
ATOM 1243 C C . PRO A 1 165 ? 1.203 -10.915 -13.484 1.00 90.75 165 PRO A C 1
ATOM 1245 O O . PRO A 1 165 ? 2.033 -10.313 -12.815 1.00 90.75 165 PRO A O 1
ATOM 1248 N N . SER A 1 166 ? 1.431 -12.151 -13.938 1.00 87.94 166 SER A N 1
ATOM 1249 C CA . SER A 1 166 ? 2.648 -12.908 -13.607 1.00 87.94 166 SER A CA 1
ATOM 1250 C C . SER A 1 166 ? 3.666 -12.973 -14.743 1.00 87.94 166 SER A C 1
ATOM 1252 O O . SER A 1 166 ? 4.677 -13.657 -14.593 1.00 87.94 166 SER A O 1
ATOM 1254 N N . ARG A 1 167 ? 3.379 -12.363 -15.896 1.00 90.25 167 ARG A N 1
ATOM 1255 C CA . ARG A 1 167 ? 4.205 -12.509 -17.108 1.00 90.25 167 ARG A CA 1
ATOM 1256 C C . ARG A 1 167 ? 4.423 -11.212 -17.869 1.00 90.25 167 ARG A C 1
ATOM 1258 O O . ARG A 1 167 ? 5.289 -11.171 -18.734 1.00 90.25 167 ARG A O 1
ATOM 1265 N N . SER A 1 168 ? 3.634 -10.184 -17.588 1.00 93.94 168 SER A N 1
ATOM 1266 C CA . SER A 1 168 ? 3.723 -8.894 -18.246 1.00 93.94 168 SER A CA 1
ATOM 1267 C C . SER A 1 168 ? 3.712 -7.788 -17.202 1.00 93.94 168 SER A C 1
ATOM 1269 O O . SER A 1 168 ? 2.854 -7.797 -16.318 1.00 93.94 168 SER A O 1
ATOM 1271 N N . PRO A 1 169 ? 4.602 -6.794 -17.318 1.00 95.31 169 PRO A N 1
ATOM 1272 C CA . PRO A 1 169 ? 4.550 -5.626 -16.456 1.00 95.31 169 PRO A CA 1
ATOM 1273 C C . PRO A 1 169 ? 3.542 -4.579 -16.961 1.00 95.31 169 PRO A C 1
ATOM 1275 O O . PRO A 1 169 ? 3.515 -3.468 -16.441 1.00 95.31 169 PRO A O 1
ATOM 1278 N N . VAL A 1 170 ? 2.763 -4.879 -18.011 1.00 97.75 170 VAL A N 1
ATOM 1279 C CA . VAL A 1 170 ? 1.863 -3.920 -18.660 1.00 97.75 170 VAL A CA 1
ATOM 1280 C C . VAL A 1 170 ? 0.488 -3.934 -18.004 1.00 97.75 170 VAL A C 1
ATOM 1282 O O . VAL A 1 170 ? -0.136 -4.986 -17.839 1.00 97.75 170 VAL A O 1
ATOM 1285 N N . TYR A 1 171 ? -0.008 -2.734 -17.715 1.00 98.38 171 TYR A N 1
ATOM 1286 C CA . TYR A 1 171 ? -1.308 -2.473 -17.119 1.00 98.38 171 TYR A CA 1
ATOM 1287 C C . TYR A 1 171 ? -2.107 -1.509 -18.003 1.00 98.38 171 TYR A C 1
ATOM 1289 O O . TYR A 1 171 ? -1.615 -0.461 -18.417 1.00 98.38 171 TYR A O 1
ATOM 1297 N N . ASP A 1 172 ? -3.357 -1.852 -18.298 1.00 98.44 172 ASP A N 1
ATOM 1298 C CA . ASP A 1 172 ? -4.293 -0.992 -19.022 1.00 98.44 172 ASP A CA 1
ATOM 1299 C C . ASP A 1 172 ? -4.890 0.057 -18.086 1.00 98.44 172 ASP A C 1
ATOM 1301 O O . ASP A 1 172 ? -5.452 -0.300 -17.049 1.00 98.44 172 ASP A O 1
ATOM 1305 N N . LYS A 1 173 ? -4.834 1.342 -18.459 1.00 98.44 173 LYS A N 1
ATOM 1306 C CA . LYS A 1 173 ? -5.598 2.389 -17.765 1.00 98.44 173 LYS A CA 1
ATOM 1307 C C . LYS A 1 173 ? -7.095 2.101 -17.897 1.00 98.44 173 LYS A C 1
ATOM 1309 O O . LYS A 1 173 ? -7.595 1.906 -19.003 1.00 98.44 173 LYS A O 1
ATOM 1314 N N . LEU A 1 174 ? -7.807 2.165 -16.775 1.00 98.44 174 LEU A N 1
ATOM 1315 C CA . LEU A 1 174 ? -9.267 2.133 -16.739 1.00 98.44 174 LEU A CA 1
ATOM 1316 C C . LEU A 1 174 ? -9.838 3.547 -16.670 1.00 98.44 174 LEU A C 1
ATOM 1318 O O . LEU A 1 174 ? -10.583 3.966 -17.551 1.00 98.44 174 LEU A O 1
ATOM 1322 N N . PHE A 1 175 ? -9.456 4.303 -15.644 1.00 98.19 175 PHE A N 1
ATOM 1323 C CA . PHE A 1 175 ? -9.896 5.680 -15.452 1.00 98.19 175 PHE A CA 1
ATOM 1324 C C . PHE A 1 175 ? -8.935 6.444 -14.543 1.00 98.19 175 PHE A C 1
ATOM 1326 O O . PHE A 1 175 ? -8.030 5.873 -13.935 1.00 98.19 175 PHE A O 1
ATOM 1333 N N . GLU A 1 176 ? -9.134 7.753 -14.491 1.00 98.12 176 GLU A N 1
ATOM 1334 C CA . GLU A 1 176 ? -8.432 8.665 -13.597 1.00 98.12 176 GLU A CA 1
ATOM 1335 C C . GLU A 1 176 ? -9.317 9.014 -12.398 1.00 98.12 176 GLU A C 1
ATOM 1337 O O . GLU A 1 176 ? -10.540 9.113 -12.526 1.00 98.12 176 GLU A O 1
ATOM 1342 N N . LEU A 1 177 ? -8.699 9.163 -11.234 1.00 98.12 177 LEU A N 1
ATOM 1343 C CA . LEU A 1 177 ? -9.340 9.526 -9.981 1.00 98.12 177 LEU A CA 1
ATOM 1344 C C . LEU A 1 177 ? -9.346 11.039 -9.767 1.00 98.12 177 LEU A C 1
ATOM 1346 O O . LEU A 1 177 ? -8.543 11.786 -10.315 1.00 98.12 177 LEU A O 1
ATOM 1350 N N . HIS A 1 178 ? -10.232 11.481 -8.880 1.00 96.94 178 HIS A N 1
ATOM 1351 C CA . HIS A 1 178 ? -10.229 12.852 -8.389 1.00 96.94 178 HIS A CA 1
ATOM 1352 C C . HIS A 1 178 ? -8.936 13.169 -7.598 1.00 96.94 178 HIS A C 1
ATOM 1354 O O . HIS A 1 178 ? -8.499 12.308 -6.833 1.00 96.94 178 HIS A O 1
ATOM 1360 N N . PRO A 1 179 ? -8.374 14.397 -7.650 1.00 93.56 179 PRO A N 1
ATOM 1361 C CA . PRO A 1 179 ? -7.117 14.756 -6.967 1.00 93.56 179 PRO A CA 1
ATOM 1362 C C . PRO A 1 179 ? -7.071 14.519 -5.447 1.00 93.56 179 PRO A C 1
ATOM 1364 O O . PRO A 1 179 ? -5.999 14.304 -4.886 1.00 93.56 179 PRO A O 1
ATOM 1367 N N . LYS A 1 180 ? -8.233 14.477 -4.777 1.00 94.81 180 LYS A N 1
ATOM 1368 C CA . LYS A 1 180 ? -8.358 14.061 -3.359 1.00 94.81 180 LYS A CA 1
ATOM 1369 C C . LYS A 1 180 ? -7.942 12.598 -3.099 1.00 94.81 180 L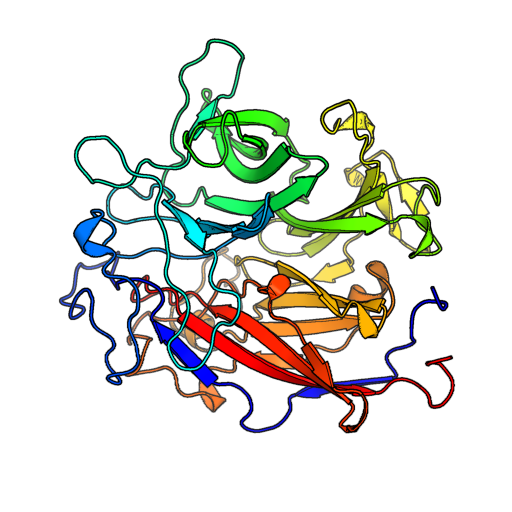YS A C 1
ATOM 1371 O O . LYS A 1 180 ? -7.855 12.172 -1.953 1.00 94.81 180 LYS A O 1
ATOM 1376 N N . PHE A 1 181 ? -7.742 11.826 -4.163 1.00 95.44 181 PHE A N 1
ATOM 1377 C CA . PHE A 1 181 ? -7.364 10.417 -4.178 1.00 95.44 181 PHE A CA 1
ATOM 1378 C C . PHE A 1 181 ? -6.094 10.246 -5.023 1.00 95.44 181 PHE A C 1
ATOM 1380 O O . PHE A 1 181 ? -6.036 9.389 -5.901 1.00 95.44 181 PHE A O 1
ATOM 1387 N N . SER A 1 182 ? -5.088 11.096 -4.789 1.00 92.31 182 SER A N 1
ATOM 1388 C CA . SER A 1 182 ? -3.809 11.046 -5.507 1.00 92.31 182 SER A CA 1
ATOM 1389 C C . SER A 1 182 ? -3.049 9.761 -5.181 1.00 92.31 182 SER A C 1
ATOM 1391 O O . SER A 1 182 ? -2.685 9.019 -6.090 1.00 92.31 182 SER A O 1
ATOM 1393 N N . GLN A 1 183 ? -2.899 9.443 -3.892 1.00 92.50 183 GLN A N 1
ATOM 1394 C CA . GLN A 1 183 ? -2.486 8.109 -3.444 1.00 92.50 183 GLN A CA 1
ATOM 1395 C C . GLN A 1 183 ? -3.694 7.367 -2.874 1.00 92.50 183 GLN A C 1
ATOM 1397 O O . GLN A 1 183 ? -4.527 7.973 -2.197 1.00 92.50 183 GLN A O 1
ATOM 1402 N N . VAL A 1 184 ? -3.812 6.065 -3.146 1.00 96.50 184 VAL A N 1
ATOM 1403 C CA . VAL A 1 184 ? -4.984 5.282 -2.733 1.00 96.50 184 VAL A CA 1
ATOM 1404 C C . VAL A 1 184 ? -4.563 4.027 -1.991 1.00 96.50 184 VAL A C 1
ATOM 1406 O O . VAL A 1 184 ? -3.851 3.198 -2.538 1.00 96.50 184 VAL A O 1
ATOM 1409 N N . ALA A 1 185 ? -5.090 3.839 -0.782 1.00 97.44 185 ALA A N 1
ATOM 1410 C CA . ALA A 1 185 ? -5.020 2.585 -0.046 1.00 97.44 185 ALA A CA 1
ATOM 1411 C C . ALA A 1 185 ? -6.353 1.822 -0.184 1.00 97.44 185 ALA A C 1
ATOM 1413 O O . ALA A 1 185 ? -7.335 2.180 0.481 1.00 97.44 185 ALA A O 1
ATOM 1414 N N . PRO A 1 186 ? -6.424 0.791 -1.047 1.00 98.12 186 PRO A N 1
ATOM 1415 C CA . PRO A 1 186 ? -7.652 0.044 -1.281 1.00 98.12 186 PRO A CA 1
ATOM 1416 C C . PRO A 1 186 ? -7.837 -1.144 -0.330 1.00 98.12 186 PRO A C 1
ATOM 1418 O O . PRO A 1 186 ? -6.879 -1.775 0.113 1.00 98.12 186 PRO A O 1
ATOM 1421 N N . CYS A 1 187 ? -9.093 -1.518 -0.087 1.00 97.50 187 CYS A N 1
ATOM 1422 C CA . CYS A 1 187 ? -9.456 -2.758 0.591 1.00 97.50 187 CYS A CA 1
ATOM 1423 C C . CYS A 1 187 ? -10.749 -3.335 0.005 1.00 97.50 187 CYS A C 1
ATOM 1425 O O . CYS A 1 187 ? -11.802 -2.696 0.061 1.00 97.50 187 CYS A O 1
ATOM 1427 N N . CYS A 1 188 ? -10.683 -4.550 -0.545 1.00 97.25 188 CYS A N 1
ATOM 1428 C CA . CYS A 1 188 ? -11.880 -5.281 -0.954 1.00 97.25 188 CYS A CA 1
ATOM 1429 C C . CYS A 1 188 ? -12.659 -5.756 0.274 1.00 97.25 188 CYS A C 1
ATOM 1431 O O . CYS A 1 188 ? -12.085 -6.285 1.229 1.00 97.25 188 CYS A O 1
ATOM 1433 N N . VAL A 1 189 ? -13.977 -5.607 0.224 1.00 95.62 189 VAL A N 1
ATOM 1434 C CA . VAL A 1 189 ? -14.886 -5.961 1.312 1.00 95.62 189 VAL A CA 1
ATOM 1435 C C . VAL A 1 189 ? -16.114 -6.672 0.772 1.00 95.62 189 VAL A C 1
ATOM 1437 O O . VAL A 1 189 ? -16.546 -6.415 -0.346 1.00 95.62 189 VAL A O 1
ATOM 1440 N N . GLN A 1 190 ? -16.712 -7.520 1.602 1.00 95.25 190 GLN A N 1
ATOM 1441 C CA . GLN A 1 190 ? -18.096 -7.926 1.407 1.00 95.25 190 GLN A CA 1
ATOM 1442 C C . GLN A 1 190 ? -18.985 -6.842 2.019 1.00 95.25 190 GLN A C 1
ATOM 1444 O O . GLN A 1 190 ? -18.870 -6.556 3.218 1.00 95.25 190 GLN A O 1
ATOM 1449 N N . ASN A 1 191 ? -19.860 -6.240 1.215 1.00 96.25 191 ASN A N 1
ATOM 1450 C CA . ASN A 1 191 ? -20.608 -5.046 1.609 1.00 96.25 191 ASN A CA 1
ATOM 1451 C C . ASN A 1 191 ? -21.511 -5.302 2.822 1.00 96.25 191 ASN A C 1
ATOM 1453 O O . ASN A 1 191 ? -21.568 -4.490 3.739 1.00 96.25 191 ASN A O 1
ATOM 1457 N N . SER A 1 192 ? -22.112 -6.490 2.904 1.00 94.38 192 SER A N 1
ATOM 1458 C CA . SER A 1 192 ? -22.970 -6.897 4.023 1.00 94.38 192 SER A CA 1
ATOM 1459 C C . SER A 1 192 ? -22.257 -6.977 5.380 1.00 94.38 192 SER A C 1
ATOM 1461 O O . SER A 1 192 ? -22.904 -7.226 6.391 1.00 94.38 192 SER A O 1
ATOM 1463 N N . THR A 1 193 ? -20.928 -6.843 5.422 1.00 89.75 193 THR A N 1
ATOM 1464 C CA . THR A 1 193 ? -20.147 -6.860 6.671 1.00 89.75 193 THR A CA 1
ATOM 1465 C C . THR A 1 193 ? -19.926 -5.472 7.266 1.00 89.75 193 THR A C 1
ATOM 1467 O O . THR A 1 193 ? -19.245 -5.358 8.283 1.00 89.75 193 THR A O 1
ATOM 1470 N N . ILE A 1 194 ? -20.433 -4.421 6.614 1.00 91.12 194 ILE A N 1
ATOM 1471 C CA . ILE A 1 194 ? -20.217 -3.026 6.997 1.00 91.12 194 ILE A CA 1
ATOM 1472 C C . ILE A 1 194 ? -21.540 -2.278 6.823 1.00 91.12 194 ILE A C 1
ATOM 1474 O O . ILE A 1 194 ? -21.944 -1.926 5.715 1.00 91.12 194 ILE A O 1
ATOM 1478 N N . GLU A 1 195 ? -22.223 -2.038 7.936 1.00 90.94 195 GLU A N 1
ATOM 1479 C CA . GLU A 1 195 ? -23.429 -1.214 7.962 1.00 90.94 195 GLU A CA 1
ATOM 1480 C C . GLU A 1 195 ? -23.102 0.236 7.584 1.00 90.94 195 GLU A C 1
ATOM 1482 O O . GLU A 1 195 ? -22.091 0.767 8.025 1.00 90.94 195 GLU A O 1
ATOM 1487 N N . GLY A 1 196 ? -23.957 0.883 6.787 1.00 93.19 196 GLY A N 1
ATOM 1488 C CA . GLY A 1 196 ? -23.784 2.284 6.379 1.00 93.19 196 GLY A CA 1
ATOM 1489 C C . GLY A 1 196 ? -23.068 2.484 5.040 1.00 93.19 196 GLY A C 1
ATOM 1490 O O . GLY A 1 196 ? -22.886 3.625 4.615 1.00 93.19 196 GLY A O 1
ATOM 1491 N N . LEU A 1 197 ? -22.685 1.407 4.343 1.00 96.31 197 LEU A N 1
ATOM 1492 C CA . LEU A 1 197 ? -22.238 1.502 2.951 1.00 96.31 197 LEU A CA 1
ATOM 1493 C C . LEU A 1 197 ? -23.394 1.853 1.996 1.00 96.31 197 LEU A C 1
ATOM 1495 O O . LEU A 1 197 ? -24.546 1.526 2.285 1.00 96.31 197 LEU A O 1
ATOM 1499 N N . PRO A 1 198 ? -23.106 2.450 0.820 1.00 97.06 198 PRO A N 1
ATOM 1500 C CA . PRO A 1 198 ? -24.136 2.790 -0.170 1.00 97.06 198 PRO A CA 1
ATOM 1501 C C . PRO A 1 198 ? -24.925 1.591 -0.714 1.00 97.06 198 PRO A C 1
ATOM 1503 O O . PRO A 1 198 ? -26.000 1.768 -1.280 1.00 97.06 198 PRO A O 1
ATOM 1506 N N . SER A 1 199 ? -24.386 0.380 -0.573 1.00 96.44 199 SER A N 1
ATOM 1507 C CA . SER A 1 199 ? -25.069 -0.885 -0.830 1.00 96.44 199 SER A CA 1
ATOM 1508 C C . SER A 1 199 ? -24.637 -1.899 0.221 1.00 96.44 199 SER A C 1
ATOM 1510 O O . SER A 1 199 ? -23.479 -1.889 0.634 1.00 96.44 199 SER A O 1
ATOM 1512 N N . SER A 1 200 ? -25.544 -2.789 0.622 1.00 96.00 200 SER A N 1
ATOM 1513 C CA . SER A 1 200 ? -25.250 -3.969 1.446 1.00 96.00 200 SER A CA 1
ATOM 1514 C C . SER A 1 200 ? -25.059 -5.244 0.614 1.00 96.00 200 SER A C 1
ATOM 1516 O O . SER A 1 200 ? -24.665 -6.280 1.151 1.00 96.00 200 SER A O 1
ATOM 1518 N N . GLU A 1 201 ? -25.316 -5.188 -0.695 1.00 96.44 201 GLU A N 1
ATOM 1519 C CA . GLU A 1 201 ? -25.256 -6.340 -1.595 1.00 96.44 201 GLU A CA 1
ATOM 1520 C C . GLU A 1 201 ? -23.879 -6.499 -2.241 1.00 96.44 201 GLU A C 1
ATOM 1522 O O . GLU A 1 201 ? -23.239 -5.520 -2.627 1.00 96.44 201 GLU A O 1
ATOM 1527 N N . GLY A 1 202 ? -23.451 -7.751 -2.418 1.00 97.00 202 GLY A N 1
ATOM 1528 C CA . GLY A 1 202 ? -22.226 -8.094 -3.139 1.00 97.00 202 GLY A CA 1
ATOM 1529 C C . GLY A 1 202 ? -20.939 -7.639 -2.449 1.00 97.00 202 GLY A C 1
ATOM 1530 O O . GLY A 1 202 ? -20.880 -7.463 -1.229 1.00 97.00 202 GLY A O 1
ATOM 1531 N N . ASP A 1 203 ? -19.902 -7.469 -3.264 1.00 98.25 203 ASP A N 1
ATOM 1532 C CA . ASP A 1 203 ? -18.585 -7.014 -2.836 1.00 98.25 203 ASP A CA 1
ATOM 1533 C C . ASP A 1 203 ? -18.376 -5.543 -3.227 1.00 98.25 203 ASP A C 1
ATOM 1535 O O . ASP A 1 203 ? -19.025 -5.002 -4.129 1.00 98.25 203 ASP A O 1
ATOM 1539 N N . GLY A 1 204 ? -17.462 -4.875 -2.540 1.00 98.25 204 GLY A N 1
ATOM 1540 C CA . GLY A 1 204 ? -17.114 -3.485 -2.790 1.00 98.25 204 GLY A CA 1
ATOM 1541 C C . GLY A 1 204 ? -15.643 -3.213 -2.537 1.00 98.25 204 GLY A C 1
ATOM 1542 O O . GLY A 1 204 ? -14.912 -4.038 -1.984 1.00 98.25 204 GLY A O 1
ATOM 1543 N N . LEU A 1 205 ? -15.209 -2.035 -2.961 1.00 98.62 205 LEU A N 1
ATOM 1544 C CA . LEU A 1 205 ? -13.871 -1.522 -2.728 1.00 98.62 205 LEU A CA 1
ATOM 1545 C C . LEU A 1 205 ? -13.964 -0.290 -1.845 1.00 98.62 205 LEU A C 1
ATOM 1547 O O . LEU A 1 205 ? -14.527 0.717 -2.263 1.00 98.62 205 LEU A O 1
ATOM 1551 N N . ILE A 1 206 ? -13.381 -0.361 -0.654 1.00 98.31 206 ILE A N 1
ATOM 1552 C CA . ILE A 1 206 ? -13.099 0.818 0.160 1.00 98.31 206 ILE A CA 1
ATOM 1553 C C . ILE A 1 206 ? -11.777 1.414 -0.302 1.00 98.31 206 ILE A C 1
ATOM 1555 O O . ILE A 1 206 ? -10.808 0.688 -0.513 1.00 98.31 206 ILE A O 1
ATOM 1559 N N . MET A 1 207 ? -11.743 2.732 -0.453 1.00 98.50 207 MET A N 1
ATOM 1560 C CA . MET A 1 207 ? -10.571 3.492 -0.869 1.00 98.50 207 MET A CA 1
ATOM 1561 C C . MET A 1 207 ? -10.339 4.612 0.135 1.00 98.50 207 MET A C 1
ATOM 1563 O O . MET A 1 207 ? -11.128 5.557 0.203 1.00 98.50 207 MET A O 1
ATOM 1567 N N . PHE A 1 208 ? -9.248 4.525 0.894 1.00 97.69 208 PHE A N 1
ATOM 1568 C CA . PHE A 1 208 ? -8.712 5.705 1.558 1.00 97.69 208 PHE A CA 1
ATOM 1569 C C . PHE A 1 208 ? -7.860 6.455 0.542 1.00 97.69 208 PHE A C 1
ATOM 1571 O O . PHE A 1 208 ? -6.914 5.889 -0.003 1.00 97.69 208 PHE A O 1
ATOM 1578 N N . GLY A 1 209 ? -8.244 7.691 0.251 1.00 95.19 209 GLY A N 1
ATOM 1579 C CA . GLY A 1 209 ? -7.511 8.592 -0.626 1.00 95.19 209 GLY A CA 1
ATOM 1580 C C . GLY A 1 209 ? -6.678 9.563 0.182 1.00 95.19 209 GLY A C 1
ATOM 1581 O O . GLY A 1 209 ? -7.114 10.029 1.230 1.00 95.19 209 GLY A O 1
ATOM 1582 N N . ASP A 1 210 ? -5.504 9.879 -0.321 1.00 89.56 210 ASP A N 1
ATOM 1583 C CA . ASP A 1 210 ? -4.668 10.966 0.153 1.00 89.56 210 ASP A CA 1
ATOM 1584 C C . ASP A 1 210 ? -4.553 12.017 -0.958 1.00 89.56 210 ASP A C 1
ATOM 1586 O O . ASP A 1 210 ? -4.237 11.678 -2.103 1.00 89.56 210 ASP A O 1
ATOM 1590 N N . ASP A 1 211 ? -4.797 13.287 -0.621 1.00 85.19 211 ASP A N 1
ATOM 1591 C CA . ASP A 1 211 ? -4.649 14.438 -1.527 1.00 85.19 211 ASP A CA 1
ATOM 1592 C C . ASP A 1 211 ? -3.188 14.877 -1.732 1.00 85.19 211 ASP A C 1
ATOM 1594 O O . ASP A 1 211 ? -2.924 16.008 -2.136 1.00 85.19 211 ASP A O 1
ATOM 1598 N N . HIS A 1 212 ? -2.260 13.952 -1.476 1.00 74.62 212 HIS A N 1
ATOM 1599 C CA . HIS A 1 212 ? -0.807 14.069 -1.527 1.00 74.62 212 HIS A CA 1
ATOM 1600 C C . HIS A 1 212 ? -0.192 14.758 -0.298 1.00 74.62 212 HIS A C 1
ATOM 1602 O O . HIS A 1 212 ? 0.965 14.484 0.008 1.00 74.62 212 HIS A O 1
ATOM 1608 N N . PHE A 1 213 ? -0.921 15.591 0.459 1.00 70.12 213 PHE A N 1
ATOM 1609 C CA . PHE A 1 213 ? -0.295 16.380 1.532 1.00 70.12 213 PHE A CA 1
ATOM 1610 C C . PHE A 1 213 ? -1.117 16.547 2.812 1.00 70.12 213 PHE A C 1
ATOM 1612 O O . PHE A 1 213 ? -0.576 16.398 3.909 1.00 70.12 2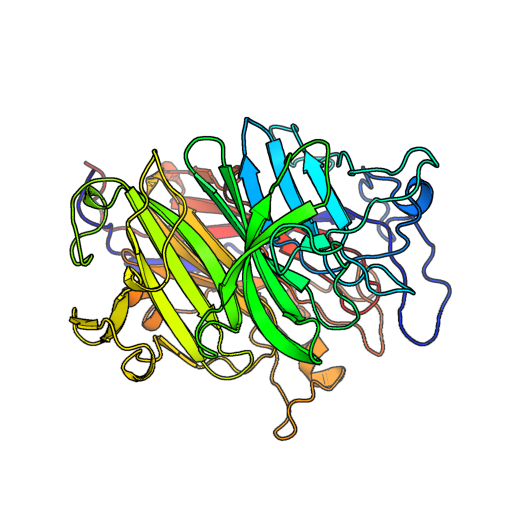13 PHE A O 1
ATOM 1619 N N . LEU A 1 214 ? -2.392 16.918 2.706 1.00 75.75 214 LEU A N 1
ATOM 1620 C CA . LEU A 1 214 ? -3.112 17.608 3.780 1.00 75.75 214 LEU A CA 1
ATOM 1621 C C . LEU A 1 214 ? -4.288 16.820 4.340 1.00 75.75 214 LEU A C 1
ATOM 1623 O O . LEU A 1 214 ? -4.729 17.103 5.461 1.00 75.75 214 LEU A O 1
ATOM 1627 N N . GLY A 1 215 ? -4.828 15.868 3.587 1.00 88.81 215 GLY A N 1
ATOM 1628 C CA . GLY A 1 215 ? -6.079 15.225 3.944 1.00 88.81 215 GLY A CA 1
ATOM 1629 C C . GLY A 1 215 ? -6.173 13.780 3.505 1.00 88.81 215 GLY A C 1
ATOM 1630 O O . GLY A 1 215 ? -5.824 13.425 2.384 1.00 88.81 215 GLY A O 1
ATOM 1631 N N . VAL A 1 216 ? -6.728 12.965 4.400 1.00 94.75 216 VAL A N 1
ATOM 1632 C CA . VAL A 1 216 ? -7.208 11.627 4.063 1.00 94.75 216 VAL A CA 1
ATOM 1633 C C . VAL A 1 216 ? -8.719 11.680 3.851 1.00 94.75 216 VAL A C 1
ATOM 1635 O O . VAL A 1 216 ? -9.447 12.242 4.672 1.00 94.75 216 VAL A O 1
ATOM 1638 N N . TYR A 1 217 ? -9.190 11.089 2.759 1.00 97.25 217 TYR A N 1
ATOM 1639 C CA . TYR A 1 217 ? -10.587 11.026 2.330 1.00 97.25 217 TYR A CA 1
ATOM 1640 C C . TYR A 1 217 ? -11.020 9.570 2.176 1.00 97.25 217 TYR A C 1
ATOM 1642 O O . TYR A 1 217 ? -10.193 8.659 2.134 1.00 97.25 217 TYR A O 1
ATOM 1650 N N . LEU A 1 218 ? -12.328 9.348 2.077 1.00 98.25 218 LEU A N 1
ATOM 1651 C CA . LEU A 1 218 ? -12.908 8.017 1.942 1.00 98.25 218 LEU A CA 1
ATOM 1652 C C . LEU A 1 218 ? -13.823 7.951 0.725 1.00 98.25 218 LEU A C 1
ATOM 1654 O O . LEU A 1 218 ? -14.656 8.832 0.502 1.00 98.25 218 LEU A O 1
ATOM 1658 N N . ALA A 1 219 ? -13.682 6.876 -0.037 1.00 98.56 219 ALA A N 1
ATOM 1659 C CA . ALA A 1 219 ? -14.592 6.509 -1.101 1.00 98.56 219 ALA A CA 1
ATOM 1660 C C . ALA A 1 219 ? -14.906 5.012 -1.054 1.00 98.56 219 ALA A C 1
ATOM 1662 O O . ALA A 1 219 ? -14.183 4.208 -0.461 1.00 98.56 219 ALA A O 1
ATOM 1663 N N . TRP A 1 220 ? -16.002 4.652 -1.704 1.00 98.69 220 TRP A N 1
ATOM 1664 C CA . TRP A 1 220 ? -16.437 3.287 -1.925 1.00 98.69 220 TRP A CA 1
ATOM 1665 C C . TRP A 1 220 ? -16.913 3.129 -3.369 1.00 98.69 220 TRP A C 1
ATOM 1667 O O . TRP A 1 220 ? -17.450 4.070 -3.948 1.00 98.69 220 TRP A O 1
ATOM 1677 N N . MET A 1 221 ? -16.763 1.943 -3.949 1.00 98.62 221 MET A N 1
ATOM 1678 C CA . MET A 1 221 ? -17.485 1.564 -5.167 1.00 98.62 221 MET A CA 1
ATOM 1679 C C . MET A 1 221 ? -17.871 0.080 -5.132 1.00 98.62 221 MET A C 1
ATOM 1681 O O . MET A 1 221 ? -17.151 -0.711 -4.515 1.00 98.62 221 MET A O 1
ATOM 1685 N N . PRO A 1 222 ? -18.974 -0.329 -5.781 1.00 98.50 222 PRO A N 1
ATOM 1686 C CA . PRO A 1 222 ? -19.311 -1.741 -5.920 1.00 98.50 222 PRO A CA 1
ATOM 1687 C C . PRO A 1 222 ? -18.303 -2.460 -6.830 1.00 98.50 222 PRO A C 1
ATOM 1689 O O . PRO A 1 222 ? -17.746 -1.864 -7.753 1.00 98.50 222 PRO A O 1
ATOM 1692 N N . LEU A 1 223 ? -18.088 -3.755 -6.592 1.00 98.56 223 LEU A N 1
ATOM 1693 C CA . LEU A 1 223 ? -17.234 -4.608 -7.420 1.00 98.56 223 LEU A CA 1
ATOM 1694 C C . LEU A 1 223 ? -18.043 -5.739 -8.068 1.00 98.56 223 LEU A C 1
ATOM 1696 O O . LEU A 1 223 ? -18.676 -6.550 -7.389 1.00 98.56 223 LEU A O 1
ATOM 1700 N N . PHE A 1 224 ? -17.955 -5.853 -9.393 1.00 97.12 224 PHE A N 1
ATOM 1701 C CA . PHE A 1 224 ? -18.706 -6.833 -10.184 1.00 97.12 224 PHE A CA 1
ATOM 1702 C C . PHE A 1 224 ? -17.785 -7.893 -10.783 1.00 97.12 224 PHE A C 1
ATOM 1704 O O . PHE A 1 224 ? -16.702 -7.590 -11.273 1.00 97.12 224 PHE A O 1
ATOM 1711 N N . ALA A 1 225 ? -18.177 -9.165 -10.700 1.00 94.69 225 ALA A N 1
ATOM 1712 C CA . ALA A 1 225 ? -17.298 -10.265 -11.102 1.00 94.69 225 ALA A CA 1
ATOM 1713 C C . ALA A 1 225 ? -17.062 -10.327 -12.618 1.00 94.69 225 ALA A C 1
ATOM 1715 O O . ALA A 1 225 ? -16.032 -10.814 -13.081 1.00 94.69 225 ALA A O 1
ATOM 1716 N N . ASP A 1 226 ? -18.001 -9.819 -13.401 1.00 95.50 226 ASP A N 1
ATOM 1717 C CA . ASP A 1 226 ? -18.050 -9.919 -14.853 1.00 95.50 226 ASP A CA 1
ATOM 1718 C C . ASP A 1 226 ? -17.448 -8.708 -15.580 1.00 95.50 226 ASP A C 1
ATOM 1720 O O . ASP A 1 226 ? -17.120 -8.831 -16.759 1.00 95.50 226 ASP A O 1
ATOM 1724 N N . ARG A 1 227 ? -17.200 -7.584 -14.893 1.00 96.00 227 ARG A N 1
ATOM 1725 C CA . ARG A 1 227 ? -16.678 -6.354 -15.511 1.00 96.00 227 ARG A CA 1
ATOM 1726 C C . ARG A 1 227 ? -15.655 -5.609 -14.659 1.00 96.00 227 ARG A C 1
ATOM 1728 O O . ARG A 1 227 ? -15.528 -5.841 -13.462 1.00 96.00 227 ARG A O 1
ATOM 1735 N N . ASP A 1 228 ? -14.931 -4.703 -15.310 1.00 98.06 228 ASP A N 1
ATOM 1736 C CA . ASP A 1 228 ? -14.002 -3.794 -14.645 1.00 98.06 228 ASP A CA 1
ATOM 1737 C C . ASP A 1 228 ? -14.740 -2.674 -13.883 1.00 98.06 228 ASP A C 1
ATOM 1739 O O . ASP A 1 228 ? -15.879 -2.338 -14.236 1.00 98.06 228 ASP A O 1
ATOM 1743 N N . PRO A 1 229 ? -14.110 -2.084 -12.849 1.00 98.12 229 PRO A N 1
ATOM 1744 C CA . PRO A 1 229 ? -14.681 -0.950 -12.131 1.00 98.12 229 PRO A CA 1
ATOM 1745 C C . PRO A 1 229 ? -14.913 0.271 -13.031 1.00 98.12 229 PRO A C 1
ATOM 1747 O O . PRO A 1 229 ? -14.150 0.519 -13.967 1.00 98.12 229 PRO A O 1
ATOM 1750 N N . SER A 1 230 ? -15.938 1.064 -12.709 1.00 97.50 230 SER A N 1
ATOM 1751 C CA . SER A 1 230 ? -16.295 2.293 -13.430 1.00 97.50 230 SER A CA 1
ATOM 1752 C C . SER A 1 230 ? -16.228 3.523 -12.517 1.00 97.50 230 SER A C 1
ATOM 1754 O O . SER A 1 230 ? -16.727 3.466 -11.388 1.00 97.50 230 SER A O 1
ATOM 1756 N N . PRO A 1 231 ? -15.716 4.675 -12.997 1.00 97.38 231 PRO A N 1
ATOM 1757 C CA . PRO A 1 231 ? -15.636 5.886 -12.182 1.00 97.38 231 PRO A CA 1
ATOM 1758 C C . PRO A 1 231 ? -17.018 6.439 -11.793 1.00 97.38 231 PRO A C 1
ATOM 1760 O O . PRO A 1 231 ? -17.161 7.058 -10.744 1.00 97.38 231 PRO A O 1
ATOM 1763 N N . THR A 1 232 ? -18.068 6.171 -12.579 1.00 97.75 232 THR A N 1
ATOM 1764 C CA . THR A 1 232 ? -19.450 6.616 -12.289 1.00 97.75 232 THR A CA 1
ATOM 1765 C C . THR A 1 232 ? -20.078 5.916 -11.078 1.00 97.75 232 THR A C 1
ATOM 1767 O O . THR A 1 232 ? -21.135 6.311 -10.578 1.00 97.75 232 THR A O 1
ATOM 1770 N N . GLU A 1 233 ? -19.464 4.827 -10.622 1.00 97.94 233 GLU A N 1
ATOM 1771 C CA . GLU A 1 233 ? -19.951 4.005 -9.514 1.00 97.94 233 GLU A CA 1
ATOM 1772 C C . GLU A 1 233 ? -19.281 4.361 -8.189 1.00 97.94 233 GLU A C 1
ATOM 1774 O O . GLU A 1 233 ? -19.710 3.885 -7.138 1.00 97.94 233 GLU A O 1
ATOM 1779 N N . ILE A 1 234 ? -18.285 5.249 -8.225 1.00 98.69 234 ILE A N 1
ATOM 1780 C CA . ILE A 1 234 ? -17.638 5.755 -7.025 1.00 98.69 234 ILE A CA 1
ATOM 1781 C C . ILE A 1 234 ? -18.645 6.578 -6.218 1.00 98.69 234 ILE A C 1
ATOM 1783 O O . ILE A 1 234 ? -19.474 7.328 -6.746 1.00 98.69 234 ILE A O 1
ATOM 1787 N N . ARG A 1 235 ? -18.601 6.379 -4.908 1.00 98.69 235 ARG A N 1
ATOM 1788 C CA . ARG A 1 235 ? -19.330 7.129 -3.900 1.00 98.69 235 ARG A CA 1
ATOM 1789 C C . ARG A 1 235 ? -18.325 7.671 -2.903 1.00 98.69 235 ARG A C 1
ATOM 1791 O O . ARG A 1 235 ? -17.543 6.920 -2.329 1.00 98.69 235 ARG A O 1
ATOM 1798 N N . TYR A 1 236 ? -18.357 8.972 -2.694 1.00 98.69 236 TYR A N 1
ATOM 1799 C CA . TYR A 1 236 ? -17.452 9.697 -1.823 1.00 98.69 236 TYR A CA 1
ATOM 1800 C C . TYR A 1 236 ? -18.122 9.960 -0.484 1.00 98.69 236 TYR A C 1
ATOM 1802 O O . TYR A 1 236 ? -19.283 10.364 -0.438 1.00 98.69 236 TYR A O 1
ATOM 1810 N N . TRP A 1 237 ? -17.404 9.732 0.610 1.00 98.31 237 TRP A N 1
ATOM 1811 C CA . TRP A 1 237 ? -17.922 9.992 1.945 1.00 98.31 237 TRP A CA 1
ATOM 1812 C C . TRP A 1 237 ? -18.136 11.493 2.145 1.00 98.31 237 TRP A C 1
ATOM 1814 O O . TRP A 1 237 ? -17.186 12.276 2.123 1.00 98.31 237 TRP A O 1
ATOM 1824 N N . ALA A 1 238 ? -19.387 11.891 2.356 1.00 97.50 238 ALA A N 1
ATOM 1825 C CA . ALA A 1 238 ? -19.793 13.282 2.535 1.00 97.50 238 ALA A CA 1
ATOM 1826 C C . ALA A 1 238 ? -19.985 13.658 4.017 1.00 97.50 238 ALA A C 1
ATOM 1828 O O . ALA A 1 238 ? -20.453 14.755 4.311 1.00 97.50 238 ALA A O 1
ATOM 1829 N N . GLY A 1 239 ? -19.612 12.771 4.949 1.00 94.94 239 GLY A N 1
ATOM 1830 C CA . GLY A 1 239 ? -19.770 12.976 6.391 1.00 94.94 239 GLY A CA 1
ATOM 1831 C C . GLY A 1 239 ? -21.149 12.576 6.920 1.00 94.94 239 GLY A C 1
ATOM 1832 O O . GLY A 1 239 ? -22.111 12.438 6.170 1.00 94.94 239 GLY A O 1
ATOM 1833 N N . GLY A 1 240 ? -21.249 12.358 8.236 1.00 89.50 240 GLY A N 1
ATOM 1834 C CA . GLY A 1 240 ? -22.533 12.130 8.916 1.00 89.50 240 GLY A CA 1
ATOM 1835 C C . GLY A 1 240 ? -23.355 10.943 8.392 1.00 89.50 240 GLY A C 1
ATOM 1836 O O . GLY A 1 240 ? -24.582 11.018 8.370 1.00 89.50 240 GLY A O 1
ATOM 1837 N N . GLY A 1 241 ? -22.706 9.873 7.919 1.00 90.81 241 GLY A N 1
ATOM 1838 C CA . GLY A 1 241 ? -23.396 8.713 7.337 1.00 90.81 241 GLY A CA 1
ATOM 1839 C C . GLY A 1 241 ? -23.813 8.885 5.874 1.00 90.81 241 GLY A C 1
ATOM 1840 O O . GLY A 1 241 ? -24.511 8.024 5.347 1.00 90.81 241 GLY A O 1
ATOM 1841 N N . GLN A 1 242 ? -23.431 9.985 5.220 1.00 96.50 242 GLN A N 1
ATOM 1842 C CA . GLN A 1 242 ? -23.839 10.297 3.852 1.00 96.50 242 GLN A CA 1
ATOM 1843 C C . GLN A 1 242 ? -22.741 9.994 2.832 1.00 96.50 242 GLN A C 1
ATOM 1845 O O . GLN A 1 242 ? -21.546 10.164 3.087 1.00 96.50 242 GLN A O 1
ATOM 1850 N N . TRP A 1 243 ? -23.177 9.613 1.634 1.00 98.06 243 TRP A N 1
ATOM 1851 C CA . TRP A 1 243 ? -22.323 9.335 0.485 1.00 98.06 243 TRP A CA 1
ATOM 1852 C C . TRP A 1 243 ? -22.799 10.128 -0.734 1.00 98.06 243 TRP A C 1
ATOM 1854 O O . TRP A 1 243 ? -23.999 10.220 -0.985 1.00 98.06 243 TRP A O 1
ATOM 1864 N N . SER A 1 244 ? -21.864 10.674 -1.508 1.00 98.38 244 SER A N 1
ATOM 1865 C CA . SER A 1 244 ? -22.131 11.495 -2.692 1.00 98.38 244 SER A CA 1
ATOM 1866 C C . SER A 1 244 ? -21.544 10.866 -3.954 1.00 98.38 244 SER A C 1
ATOM 1868 O O . SER A 1 244 ? -20.525 10.186 -3.901 1.00 98.38 244 SER A O 1
ATOM 1870 N N . THR A 1 245 ? -22.162 11.104 -5.108 1.00 98.12 245 THR A N 1
ATOM 1871 C CA . THR A 1 245 ? -21.556 10.815 -6.421 1.00 98.12 245 THR A CA 1
ATOM 1872 C C . THR A 1 245 ? -20.574 11.899 -6.863 1.00 98.12 245 THR A C 1
ATOM 1874 O O . THR A 1 245 ? -19.823 11.692 -7.808 1.00 98.12 245 THR A O 1
ATOM 1877 N N . ASP A 1 246 ? -20.603 13.057 -6.206 1.00 97.81 246 ASP A N 1
ATOM 1878 C CA . ASP A 1 246 ? -19.716 14.182 -6.467 1.00 97.81 246 ASP A CA 1
ATOM 1879 C C . ASP A 1 246 ? -18.467 14.106 -5.572 1.00 97.81 246 ASP A C 1
ATOM 1881 O O . ASP A 1 246 ? -18.562 14.048 -4.343 1.00 97.81 246 ASP A O 1
ATOM 1885 N N . ALA A 1 247 ? -17.291 14.109 -6.198 1.00 96.56 247 ALA A N 1
ATOM 1886 C CA . ALA A 1 247 ? -16.003 14.027 -5.517 1.00 96.56 247 ALA A CA 1
ATOM 1887 C C . ALA A 1 247 ? -15.656 15.304 -4.734 1.00 96.56 247 ALA A C 1
ATOM 1889 O O . ALA A 1 247 ? -14.960 15.247 -3.709 1.00 96.56 247 ALA A O 1
ATOM 1890 N N . ASP A 1 248 ? -16.173 16.458 -5.156 1.00 96.31 248 ASP A N 1
ATOM 1891 C CA . ASP A 1 248 ? -15.950 17.721 -4.454 1.00 96.31 248 ASP A CA 1
ATOM 1892 C C . ASP A 1 248 ? -16.661 17.748 -3.099 1.00 96.31 248 ASP A C 1
ATOM 1894 O O . ASP A 1 248 ? -16.131 18.300 -2.131 1.00 96.31 248 ASP A O 1
ATOM 1898 N N . SER A 1 249 ? -17.765 17.012 -2.976 1.00 97.12 249 SER A N 1
ATOM 1899 C CA . SER A 1 249 ? -18.474 16.781 -1.715 1.00 97.12 249 SER A CA 1
ATOM 1900 C C . SER A 1 249 ? -17.717 15.890 -0.714 1.00 97.12 249 SER A C 1
ATOM 1902 O O . SER A 1 249 ? -18.121 15.811 0.447 1.00 97.12 249 SER A O 1
ATOM 1904 N N . ALA A 1 250 ? -16.632 15.212 -1.122 1.00 97.00 250 ALA A N 1
ATOM 1905 C CA . ALA A 1 250 ? -15.866 14.336 -0.232 1.00 97.00 250 ALA A CA 1
ATOM 1906 C C . ALA A 1 250 ? -15.296 15.119 0.962 1.00 97.00 250 ALA A C 1
ATOM 1908 O O . ALA A 1 250 ? -14.481 16.034 0.777 1.00 97.00 250 ALA A O 1
ATOM 1909 N N . GLN A 1 251 ? -15.692 14.733 2.175 1.00 95.81 251 GLN A N 1
ATOM 1910 C CA . GLN A 1 251 ? -15.184 15.316 3.409 1.00 95.81 251 GLN A CA 1
ATOM 1911 C C . GLN A 1 251 ? -13.888 14.637 3.843 1.00 95.81 251 GLN A C 1
ATOM 1913 O O . GLN A 1 251 ? -13.711 13.423 3.727 1.00 95.81 251 GLN A O 1
ATOM 1918 N N . ARG A 1 252 ? -12.979 15.451 4.375 1.00 95.44 252 ARG A N 1
ATOM 1919 C CA . ARG A 1 252 ? -11.722 14.986 4.953 1.00 95.44 252 ARG A CA 1
ATOM 1920 C C . ARG A 1 252 ? -12.016 14.225 6.243 1.00 95.44 252 ARG A C 1
ATOM 1922 O O . ARG A 1 252 ? -12.660 14.775 7.131 1.00 95.44 252 ARG A O 1
ATOM 1929 N N . LEU A 1 253 ? -11.519 12.996 6.356 1.00 95.12 253 LEU A N 1
ATOM 1930 C CA . LEU A 1 253 ? -11.596 12.213 7.589 1.00 95.12 253 LEU A CA 1
ATOM 1931 C C . LEU A 1 253 ? -10.705 12.825 8.669 1.00 95.12 253 LEU A C 1
ATOM 1933 O O . LEU A 1 253 ? -11.149 13.094 9.778 1.00 95.12 253 LEU A O 1
ATOM 1937 N N . PHE A 1 254 ? -9.441 13.068 8.337 1.00 92.50 254 PHE A N 1
ATOM 1938 C CA . PHE A 1 254 ? -8.489 13.725 9.221 1.00 92.50 254 PHE A CA 1
ATOM 1939 C C . PHE A 1 254 ? -7.372 14.366 8.396 1.00 92.50 254 PHE A C 1
ATOM 1941 O O . PHE A 1 254 ? -7.143 14.009 7.236 1.00 92.50 254 PHE A O 1
ATOM 1948 N N . SER A 1 255 ? -6.689 15.337 8.995 1.00 88.62 255 SER A N 1
ATOM 1949 C CA . SER A 1 255 ? -5.522 15.961 8.380 1.00 88.62 255 SER A CA 1
ATOM 1950 C C . SER A 1 255 ? -4.263 15.171 8.700 1.00 88.62 255 SER A C 1
ATOM 1952 O O . SER A 1 255 ? -4.089 14.705 9.826 1.00 88.62 255 SER A O 1
ATOM 1954 N N . LYS A 1 256 ? -3.363 15.084 7.727 1.00 81.56 256 LYS A N 1
ATOM 1955 C CA . LYS A 1 256 ? -1.975 14.675 7.942 1.00 81.56 256 LYS A CA 1
ATOM 1956 C C . LYS A 1 256 ? -1.051 15.822 7.542 1.00 81.56 256 LYS A C 1
ATOM 1958 O O . LYS A 1 256 ? -1.494 16.796 6.942 1.00 81.56 256 LYS A O 1
ATOM 1963 N N . SER A 1 257 ? 0.215 15.721 7.914 1.00 67.75 257 SER A N 1
ATOM 1964 C CA . SER A 1 257 ? 1.217 16.763 7.675 1.00 67.75 257 SER A CA 1
ATOM 1965 C C . SER A 1 257 ? 2.359 16.280 6.782 1.00 67.75 257 SER A C 1
ATOM 1967 O O . SER A 1 257 ? 3.468 16.770 6.944 1.00 67.75 257 SER A O 1
ATOM 1969 N N . THR A 1 258 ? 2.143 15.262 5.939 1.00 69.81 258 THR A N 1
ATOM 1970 C CA . THR A 1 258 ? 3.236 14.495 5.310 1.00 69.81 258 THR A CA 1
ATOM 1971 C C . THR A 1 258 ? 2.922 14.132 3.865 1.00 69.81 258 THR A C 1
ATOM 1973 O O . THR A 1 258 ? 1.770 13.834 3.561 1.00 69.81 258 THR A O 1
ATOM 1976 N N . TRP A 1 259 ? 3.942 14.071 3.007 1.00 71.19 259 TRP A N 1
ATOM 1977 C CA . TRP A 1 259 ? 3.823 13.699 1.586 1.00 71.19 259 TRP A CA 1
ATOM 1978 C C . TRP A 1 259 ? 3.731 12.183 1.330 1.00 71.19 259 TRP A C 1
ATOM 1980 O O . TRP A 1 259 ? 3.578 11.740 0.197 1.00 71.19 259 TRP A O 1
ATOM 1990 N N . THR A 1 260 ? 3.862 11.362 2.374 1.00 74.50 260 THR A N 1
ATOM 1991 C CA . THR A 1 260 ? 4.131 9.927 2.198 1.00 74.50 260 THR A CA 1
ATOM 1992 C C . THR A 1 260 ? 2.858 9.082 2.186 1.00 74.50 260 THR A C 1
ATOM 1994 O O . THR A 1 260 ? 1.780 9.534 2.592 1.00 74.50 260 THR A O 1
ATOM 1997 N N . SER A 1 261 ? 3.014 7.833 1.757 1.00 84.19 261 SER A N 1
ATOM 1998 C CA . SER A 1 261 ? 1.925 6.905 1.497 1.00 84.19 261 SER A CA 1
ATOM 1999 C C . SER A 1 261 ? 1.094 6.496 2.704 1.00 84.19 261 SER A C 1
ATOM 2001 O O . SER A 1 261 ? 1.538 6.465 3.854 1.00 84.19 261 SER A O 1
ATOM 2003 N N . ILE A 1 262 ? -0.141 6.125 2.386 1.00 92.94 262 ILE A N 1
ATOM 2004 C CA . ILE A 1 262 ? -1.077 5.461 3.281 1.00 92.94 262 ILE A CA 1
ATOM 2005 C C . ILE A 1 262 ? -1.229 3.998 2.867 1.00 92.94 262 ILE A C 1
ATOM 2007 O O . ILE A 1 262 ? -1.146 3.661 1.690 1.00 92.94 262 ILE A O 1
ATOM 2011 N N . SER A 1 263 ? -1.494 3.118 3.827 1.00 96.19 263 SER A N 1
ATOM 2012 C CA . SER A 1 263 ? -1.871 1.732 3.542 1.00 96.19 263 SER A CA 1
ATOM 2013 C C . SER A 1 263 ? -2.967 1.274 4.489 1.00 96.19 263 SER A C 1
ATOM 2015 O O . SER A 1 263 ? -3.049 1.729 5.627 1.00 96.19 263 SER A O 1
ATOM 2017 N N . THR A 1 264 ? -3.850 0.393 4.027 1.00 96.75 264 THR A N 1
ATOM 2018 C CA . THR A 1 264 ? -5.010 -0.027 4.814 1.00 96.75 264 THR A CA 1
ATOM 2019 C C . THR A 1 264 ? -5.185 -1.534 4.813 1.00 96.75 264 THR A C 1
ATOM 2021 O O . THR A 1 264 ? -4.630 -2.266 3.991 1.00 96.75 264 THR A O 1
ATOM 2024 N N . GLY A 1 265 ? -5.967 -2.005 5.770 1.00 94.00 265 GLY A N 1
ATOM 2025 C CA . GLY A 1 265 ? -6.240 -3.405 5.969 1.00 94.00 265 GLY A CA 1
ATOM 2026 C C . GLY A 1 265 ? -7.351 -3.662 6.960 1.00 94.00 265 GLY A C 1
ATOM 2027 O O . GLY A 1 265 ? -7.903 -2.744 7.572 1.00 94.00 265 GLY A O 1
ATOM 2028 N N . ARG A 1 266 ? -7.643 -4.948 7.149 1.00 90.69 266 ARG A N 1
ATOM 2029 C CA . ARG A 1 266 ? -8.565 -5.416 8.183 1.00 90.69 266 ARG A CA 1
ATOM 2030 C C . ARG A 1 266 ? -7.913 -6.491 9.031 1.00 90.69 266 ARG A C 1
ATOM 2032 O O . ARG A 1 266 ? -7.291 -7.415 8.508 1.00 90.69 266 ARG A O 1
ATOM 2039 N N . VAL A 1 267 ? -8.143 -6.417 10.337 1.00 89.06 267 VAL A N 1
ATOM 2040 C CA . VAL A 1 267 ? -7.925 -7.551 11.240 1.00 89.06 267 VAL A CA 1
ATOM 2041 C C . VAL A 1 267 ? -9.188 -8.400 11.161 1.00 89.06 267 VAL A C 1
ATOM 2043 O O . VAL A 1 267 ? -10.182 -8.110 11.826 1.00 89.06 267 VAL A O 1
ATOM 2046 N N . LYS A 1 268 ? -9.190 -9.385 10.259 1.00 84.12 268 LYS A N 1
ATOM 2047 C CA . LYS A 1 268 ? -10.401 -10.110 9.838 1.00 84.12 268 LYS A CA 1
ATOM 2048 C C . LYS A 1 268 ? -11.146 -10.741 11.012 1.00 84.12 268 LYS A C 1
ATOM 2050 O O . LYS A 1 268 ? -12.368 -10.688 11.047 1.00 84.12 268 LYS A O 1
ATOM 2055 N N . GLU A 1 269 ? -10.407 -11.282 11.972 1.00 85.38 269 GLU A N 1
ATOM 2056 C CA . GLU A 1 269 ? -10.921 -11.951 13.166 1.00 85.38 269 GLU A CA 1
ATOM 2057 C C . GLU A 1 269 ? -11.669 -10.999 14.105 1.00 85.38 269 GLU A C 1
ATOM 2059 O O . GLU A 1 269 ? -12.578 -11.424 14.810 1.00 85.38 269 GLU A O 1
ATOM 2064 N N . LEU A 1 270 ? -11.305 -9.715 14.098 1.00 84.00 270 LEU A N 1
ATOM 2065 C CA . LEU A 1 270 ? -11.956 -8.666 14.884 1.00 84.00 270 LEU A CA 1
ATOM 2066 C C . LEU A 1 270 ? -12.962 -7.846 14.067 1.00 84.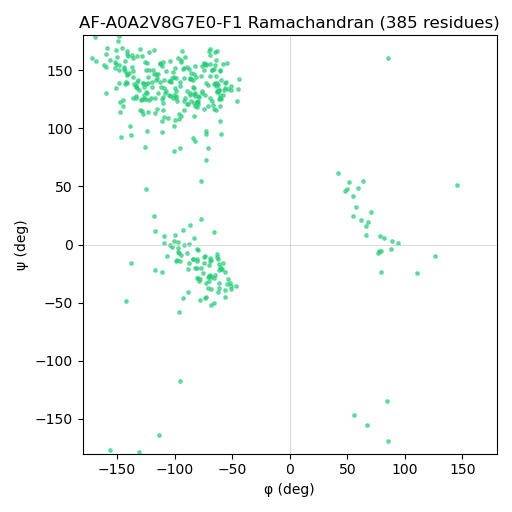00 270 LEU A C 1
ATOM 2068 O O . LEU A 1 270 ? -13.714 -7.052 14.619 1.00 84.00 270 LEU A O 1
ATOM 2072 N N . GLY A 1 271 ? -12.932 -7.952 12.741 1.00 85.81 271 GLY A N 1
ATOM 2073 C CA . GLY A 1 271 ? -13.708 -7.082 11.864 1.00 85.81 271 GLY A CA 1
ATOM 2074 C C . GLY A 1 271 ? -13.273 -5.610 11.884 1.00 85.81 271 GLY A C 1
ATOM 2075 O O . GLY A 1 271 ? -13.939 -4.798 11.247 1.00 85.81 271 GLY A O 1
ATOM 2076 N N . VAL A 1 272 ? -12.163 -5.255 12.538 1.00 90.56 272 VAL A N 1
ATOM 2077 C CA . VAL A 1 272 ? -11.700 -3.862 12.647 1.00 90.56 272 VAL A CA 1
ATOM 2078 C C . VAL A 1 272 ? -10.820 -3.456 11.469 1.00 90.56 272 VAL A C 1
ATOM 2080 O O . VAL A 1 272 ? -10.122 -4.274 10.859 1.00 90.56 272 VAL A O 1
ATOM 2083 N N . TRP A 1 273 ? -10.855 -2.168 11.169 1.00 94.50 273 TRP A N 1
ATOM 2084 C CA . TRP A 1 273 ? -10.040 -1.487 10.179 1.00 94.50 273 TRP A CA 1
ATOM 2085 C C . TRP A 1 273 ? -8.711 -1.056 10.766 1.00 94.50 273 TRP A C 1
ATOM 2087 O O . TRP A 1 273 ? -8.633 -0.689 11.936 1.00 94.50 273 TRP A O 1
ATOM 2097 N N . MET A 1 274 ? -7.681 -1.058 9.928 1.00 96.12 274 MET A N 1
ATOM 2098 C CA . MET A 1 274 ? -6.389 -0.468 10.232 1.00 96.12 274 MET A CA 1
ATOM 2099 C C . MET A 1 274 ? -5.957 0.422 9.072 1.00 96.12 274 MET A C 1
ATOM 2101 O O . MET A 1 274 ? -6.012 0.009 7.914 1.00 96.12 274 MET A O 1
ATOM 2105 N N . LEU A 1 275 ? -5.510 1.632 9.387 1.00 96.50 275 LEU A N 1
ATOM 2106 C CA . LEU A 1 275 ? -4.869 2.537 8.441 1.00 96.50 275 LEU A CA 1
ATOM 2107 C C . LEU A 1 275 ? -3.485 2.891 8.979 1.00 96.50 275 LEU A C 1
ATOM 2109 O O . LEU A 1 275 ? -3.375 3.376 10.105 1.00 96.50 275 LEU A O 1
ATOM 2113 N N . LEU A 1 276 ? -2.448 2.645 8.184 1.00 95.69 276 LEU A N 1
ATOM 2114 C CA . LEU A 1 276 ? -1.101 3.129 8.446 1.00 95.69 276 LEU A CA 1
ATOM 2115 C C . LEU A 1 276 ? -0.878 4.436 7.692 1.00 95.69 276 LEU A C 1
ATOM 2117 O O . LEU A 1 276 ? -1.242 4.556 6.521 1.00 95.69 276 LEU A O 1
ATOM 2121 N N . ASN A 1 277 ? -0.261 5.400 8.365 1.00 91.88 277 ASN A N 1
ATOM 2122 C CA . ASN A 1 277 ? 0.246 6.620 7.751 1.00 91.88 277 ASN A CA 1
ATOM 2123 C C . ASN A 1 277 ? 1.503 7.107 8.493 1.00 91.88 277 ASN A C 1
ATOM 2125 O O . ASN A 1 277 ? 1.951 6.497 9.470 1.00 91.88 277 ASN A O 1
ATOM 2129 N N . GLN A 1 278 ? 2.074 8.208 8.015 1.00 87.81 278 GLN A N 1
ATOM 2130 C CA . GLN A 1 278 ? 3.230 8.858 8.620 1.00 87.81 278 GLN A CA 1
ATOM 2131 C C . GLN A 1 278 ? 2.856 10.196 9.260 1.00 87.81 278 GLN A C 1
ATOM 2133 O O . GLN A 1 278 ? 1.889 10.835 8.849 1.00 87.81 278 GLN A O 1
ATOM 2138 N N . THR A 1 279 ? 3.675 10.649 10.216 1.00 82.31 279 THR A N 1
ATOM 2139 C CA . THR A 1 279 ? 3.528 11.946 10.907 1.00 82.31 279 THR A CA 1
ATOM 2140 C C . THR A 1 279 ? 4.698 12.925 10.691 1.00 82.31 279 THR A C 1
ATOM 2142 O O . THR A 1 279 ? 4.811 13.906 11.422 1.00 82.31 279 THR A O 1
ATOM 2145 N N . ALA A 1 280 ? 5.619 12.663 9.756 1.00 70.31 280 ALA A N 1
ATOM 2146 C CA . ALA A 1 280 ? 6.709 13.593 9.423 1.00 70.31 280 ALA A CA 1
ATOM 2147 C C . ALA A 1 280 ? 6.166 14.930 8.917 1.00 70.31 280 ALA A C 1
ATOM 2149 O O . ALA A 1 280 ? 5.391 14.955 7.973 1.00 70.31 280 ALA A O 1
ATOM 2150 N N . VAL A 1 281 ? 6.585 16.038 9.517 1.00 65.31 281 VAL A N 1
ATOM 2151 C CA . VAL A 1 281 ? 6.079 17.365 9.157 1.00 65.31 281 VAL A CA 1
ATOM 2152 C C . VAL A 1 281 ? 6.696 17.834 7.840 1.00 65.31 281 VAL A C 1
ATOM 2154 O O . VAL A 1 281 ? 7.909 17.792 7.665 1.00 65.31 281 VAL A O 1
ATOM 2157 N N . VAL A 1 282 ? 5.838 18.284 6.932 1.00 59.94 282 VAL A N 1
ATOM 2158 C CA . VAL A 1 282 ? 6.180 19.005 5.709 1.00 59.94 282 VAL A CA 1
ATOM 2159 C C . VAL A 1 282 ? 6.289 20.495 6.037 1.00 59.94 282 VAL A C 1
ATOM 2161 O O . VAL A 1 282 ? 5.395 21.069 6.665 1.00 59.94 282 VAL A O 1
ATOM 2164 N N . SER A 1 283 ? 7.400 21.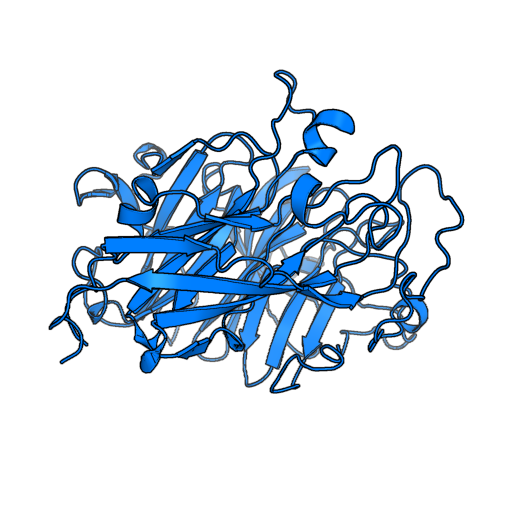110 5.634 1.00 58.22 283 SER A N 1
ATOM 2165 C CA . SER A 1 283 ? 7.601 22.557 5.665 1.00 58.22 283 SER A CA 1
ATOM 2166 C C . SER A 1 283 ? 6.521 23.272 4.828 1.00 58.22 283 SER A C 1
ATOM 2168 O O . SER A 1 283 ? 5.961 22.678 3.907 1.00 58.22 283 SER A O 1
ATOM 2170 N N . PRO A 1 284 ? 6.202 24.555 5.094 1.00 53.69 284 PRO A N 1
ATOM 2171 C CA . PRO A 1 284 ? 5.132 25.280 4.389 1.00 53.69 284 PRO A CA 1
ATOM 2172 C C . PRO A 1 284 ? 5.275 25.369 2.858 1.00 53.69 284 PRO A C 1
ATOM 2174 O O . PRO A 1 284 ? 4.314 25.716 2.179 1.00 53.69 284 PRO A O 1
ATOM 2177 N N . ASP A 1 285 ? 6.465 25.095 2.322 1.00 58.09 285 ASP A N 1
ATOM 2178 C CA . ASP A 1 285 ? 6.791 25.063 0.893 1.00 58.09 285 ASP A CA 1
ATOM 2179 C C . ASP A 1 285 ? 6.656 23.666 0.262 1.00 58.09 285 ASP A C 1
ATOM 2181 O O . ASP A 1 285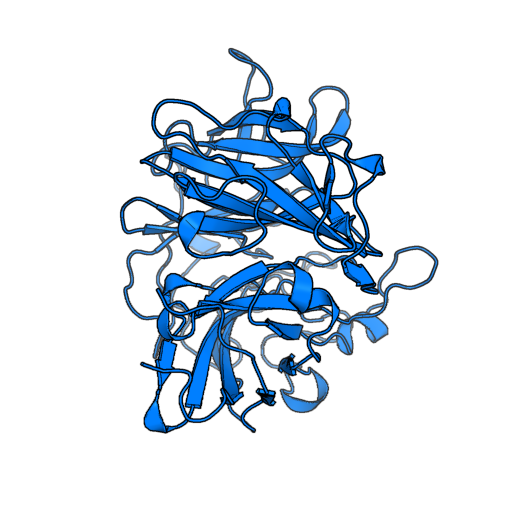 ? 7.111 23.442 -0.858 1.00 58.09 285 ASP A O 1
ATOM 2185 N N . ASN A 1 286 ? 6.026 22.731 0.973 1.00 54.59 286 ASN A N 1
ATOM 2186 C CA . ASN A 1 286 ? 5.868 21.333 0.588 1.00 54.59 286 ASN A CA 1
ATOM 2187 C C . ASN A 1 286 ? 7.176 20.522 0.527 1.00 54.59 286 ASN A C 1
ATOM 2189 O O . ASN A 1 286 ? 7.183 19.416 -0.013 1.00 54.59 286 ASN A O 1
ATOM 2193 N N . SER A 1 287 ? 8.269 21.016 1.118 1.00 62.19 287 SER A N 1
ATOM 2194 C CA . SER A 1 287 ? 9.500 20.241 1.299 1.00 62.19 287 SER A CA 1
ATOM 2195 C C . SER A 1 287 ? 9.522 19.524 2.655 1.00 62.19 287 SER A C 1
ATOM 2197 O O . SER A 1 287 ? 8.908 19.965 3.622 1.00 62.19 287 SER A O 1
ATOM 2199 N N . VAL A 1 288 ? 10.223 18.394 2.762 1.00 66.06 288 VAL A N 1
ATOM 2200 C CA . VAL A 1 288 ? 10.579 17.808 4.066 1.00 66.06 288 VAL A CA 1
ATOM 2201 C C . VAL A 1 288 ? 12.068 17.981 4.242 1.00 66.06 288 VAL A C 1
ATOM 2203 O O . VAL A 1 288 ? 12.860 17.409 3.490 1.00 66.06 288 VAL A O 1
ATOM 2206 N N . THR A 1 289 ? 12.473 18.755 5.245 1.00 69.38 289 THR A N 1
ATOM 2207 C CA . THR A 1 289 ? 13.893 18.810 5.585 1.00 69.38 289 THR A CA 1
ATOM 2208 C C . THR A 1 289 ? 14.331 17.459 6.146 1.00 69.38 289 THR A C 1
ATOM 2210 O O . THR A 1 289 ? 13.570 16.763 6.821 1.00 69.38 289 THR A O 1
ATOM 2213 N N . ALA A 1 290 ? 15.598 17.094 5.948 1.00 68.00 290 ALA A N 1
ATOM 2214 C CA . ALA A 1 290 ? 16.163 15.879 6.541 1.00 68.00 290 ALA A CA 1
ATOM 2215 C C . ALA A 1 290 ? 15.936 15.793 8.065 1.00 68.00 290 ALA A C 1
ATOM 2217 O O . ALA A 1 290 ? 15.753 14.708 8.608 1.00 68.00 290 ALA A O 1
ATOM 2218 N N . ALA A 1 291 ? 15.934 16.935 8.761 1.00 72.19 291 ALA A N 1
ATOM 2219 C CA . ALA A 1 291 ? 15.697 17.000 10.200 1.00 72.19 291 ALA A CA 1
ATOM 2220 C C . ALA A 1 291 ? 14.235 16.712 10.583 1.00 72.19 291 ALA A C 1
ATOM 2222 O O . ALA A 1 291 ? 13.992 16.069 11.606 1.00 72.19 291 ALA A O 1
ATOM 2223 N N . GLU A 1 292 ? 13.273 17.174 9.783 1.00 72.75 292 GLU A N 1
ATOM 2224 C CA . GLU A 1 292 ? 11.845 16.897 9.979 1.00 72.75 292 GLU A CA 1
ATOM 2225 C C . GLU A 1 292 ? 11.512 15.449 9.624 1.00 72.75 292 GLU A C 1
ATOM 2227 O O . GLU A 1 292 ? 10.870 14.753 10.415 1.00 72.75 292 GLU A O 1
ATOM 2232 N N . GLY A 1 293 ? 12.029 14.968 8.490 1.00 72.69 293 GLY A N 1
ATOM 2233 C CA . GLY A 1 293 ? 11.902 13.578 8.066 1.00 72.69 293 GLY A CA 1
ATOM 2234 C C . GLY A 1 293 ? 12.447 12.618 9.120 1.00 72.69 293 GLY A C 1
ATOM 2235 O O . GLY A 1 293 ? 11.765 11.668 9.496 1.00 72.69 293 GLY A O 1
ATOM 2236 N N . ALA A 1 294 ? 13.625 12.906 9.687 1.00 74.81 294 ALA A N 1
ATOM 2237 C CA . ALA A 1 294 ? 14.266 12.062 10.701 1.00 74.81 294 ALA A CA 1
ATOM 2238 C C . ALA A 1 294 ? 13.456 11.908 12.004 1.00 74.81 294 ALA A C 1
ATOM 2240 O O . ALA A 1 294 ? 13.779 11.054 12.827 1.00 74.81 294 ALA A O 1
ATOM 2241 N N . ARG A 1 295 ? 12.415 12.724 12.218 1.00 80.81 295 ARG A N 1
ATOM 2242 C CA . ARG A 1 295 ? 11.483 12.614 13.357 1.00 80.81 295 ARG A CA 1
ATOM 2243 C C . ARG A 1 295 ? 10.146 11.974 12.976 1.00 80.81 295 ARG A C 1
ATOM 2245 O O . ARG A 1 295 ? 9.286 11.807 13.838 1.00 80.81 295 ARG A O 1
ATOM 2252 N N . GLY A 1 296 ? 9.959 11.650 11.700 1.00 84.69 296 GLY A N 1
ATOM 2253 C CA . GLY A 1 296 ? 8.759 11.030 11.167 1.00 84.69 296 GLY A CA 1
ATOM 2254 C C . GLY A 1 296 ? 8.464 9.691 11.818 1.00 84.69 296 GLY A C 1
ATOM 2255 O O . GLY A 1 296 ? 9.302 8.794 11.810 1.00 84.69 296 GLY A O 1
ATOM 2256 N N . ARG A 1 297 ? 7.252 9.547 12.352 1.00 91.00 297 ARG A N 1
ATOM 2257 C CA . ARG A 1 297 ? 6.756 8.285 12.904 1.00 91.00 297 ARG A CA 1
ATOM 2258 C C . ARG A 1 297 ? 5.857 7.600 11.895 1.00 91.00 297 ARG A C 1
ATOM 2260 O O . ARG A 1 297 ? 5.183 8.287 11.130 1.00 91.00 297 ARG A O 1
ATOM 2267 N N . ILE A 1 298 ? 5.792 6.274 11.958 1.00 93.44 298 ILE A N 1
ATOM 2268 C CA . ILE A 1 298 ? 4.704 5.519 11.330 1.00 93.44 298 ILE A CA 1
ATOM 2269 C C . ILE A 1 298 ? 3.690 5.200 12.420 1.00 93.44 298 ILE A C 1
ATOM 2271 O O . ILE A 1 298 ? 4.044 4.664 13.478 1.00 93.44 298 ILE A O 1
ATOM 2275 N N . VAL A 1 299 ? 2.432 5.540 12.166 1.00 94.88 299 VAL A N 1
ATOM 2276 C CA . VAL A 1 299 ? 1.336 5.336 13.109 1.00 94.88 299 VAL A CA 1
ATOM 2277 C C . VAL A 1 299 ? 0.243 4.482 12.486 1.00 94.88 299 VAL A C 1
ATOM 2279 O O . VAL A 1 299 ? 0.026 4.499 11.277 1.00 94.88 299 VAL A O 1
ATOM 2282 N N . ALA A 1 300 ? -0.445 3.729 13.336 1.00 96.38 300 ALA A N 1
ATOM 2283 C CA . ALA A 1 300 ? -1.637 2.977 12.995 1.00 96.38 300 ALA A CA 1
ATOM 2284 C C . ALA A 1 300 ? -2.860 3.633 13.643 1.00 96.38 300 ALA A C 1
ATOM 2286 O O . ALA A 1 300 ? -2.845 3.951 14.831 1.00 96.38 300 ALA A O 1
ATOM 2287 N N . ARG A 1 301 ? -3.939 3.783 12.880 1.00 95.81 301 ARG A N 1
ATOM 2288 C CA . ARG A 1 301 ? -5.283 4.092 13.385 1.00 95.81 301 ARG A CA 1
ATOM 2289 C C . ARG A 1 301 ? -6.135 2.838 13.255 1.00 95.81 301 ARG A C 1
ATOM 2291 O O . ARG A 1 301 ? -6.106 2.202 12.202 1.00 95.81 301 ARG A O 1
ATOM 2298 N N . ILE A 1 302 ? -6.855 2.468 14.314 1.00 95.31 302 ILE A N 1
ATOM 2299 C CA . ILE A 1 302 ? -7.676 1.249 14.362 1.00 95.31 302 ILE A CA 1
ATOM 2300 C C . ILE A 1 302 ? -9.099 1.610 14.779 1.00 95.31 302 ILE A C 1
ATOM 2302 O O . ILE A 1 302 ? -9.279 2.277 15.795 1.00 95.31 302 ILE A O 1
ATOM 2306 N N . ALA A 1 303 ? -10.097 1.168 14.014 1.00 94.06 303 ALA A N 1
ATOM 2307 C CA . ALA A 1 303 ? -11.502 1.485 14.272 1.00 94.06 303 ALA A CA 1
ATOM 2308 C C . ALA A 1 303 ? -12.454 0.374 13.801 1.00 94.06 303 ALA A C 1
ATOM 2310 O O . ALA A 1 303 ? -12.084 -0.459 12.976 1.00 94.06 303 ALA A O 1
ATOM 2311 N N . GLY A 1 304 ? -13.692 0.365 14.303 1.00 90.81 304 GLY A N 1
ATOM 2312 C CA . GLY A 1 304 ? -14.711 -0.621 13.910 1.00 90.81 304 GLY A CA 1
ATOM 2313 C C . GLY A 1 304 ? -15.218 -0.443 12.473 1.00 90.81 304 GLY A C 1
ATOM 2314 O O . GLY A 1 304 ? -15.512 -1.422 11.789 1.00 90.81 304 GLY A O 1
ATOM 2315 N N . THR A 1 305 ? -15.253 0.795 11.978 1.00 92.69 305 THR A N 1
ATOM 2316 C CA . THR A 1 305 ? -15.714 1.150 10.627 1.00 92.69 305 THR A CA 1
ATOM 2317 C C . THR A 1 305 ? -14.664 2.007 9.903 1.00 92.69 305 THR A C 1
ATOM 2319 O O . THR A 1 305 ? -13.776 2.569 10.555 1.00 92.69 305 THR A O 1
ATOM 2322 N N . PRO A 1 306 ? -14.721 2.134 8.562 1.00 94.75 306 PRO A N 1
ATOM 2323 C CA . PRO A 1 306 ? -13.710 2.899 7.841 1.00 94.75 306 PRO A CA 1
ATOM 2324 C C . PRO A 1 306 ? -13.822 4.415 8.074 1.00 94.75 306 PRO A C 1
ATOM 2326 O O . PRO A 1 306 ? -12.804 5.099 8.031 1.00 94.75 306 PRO A O 1
ATOM 2329 N N . TRP A 1 307 ? -15.011 4.959 8.361 1.00 94.56 307 TRP A N 1
ATOM 2330 C CA . TRP A 1 307 ? -15.166 6.382 8.703 1.00 94.56 307 TRP A CA 1
ATOM 2331 C C . TRP A 1 307 ? -14.744 6.696 10.142 1.00 94.56 307 TRP A C 1
ATOM 2333 O O . TRP A 1 307 ? -14.214 7.779 10.382 1.00 94.56 307 TRP A O 1
ATOM 2343 N N . ASP A 1 308 ? -14.869 5.751 11.080 1.00 93.62 308 ASP A N 1
ATOM 2344 C CA . ASP A 1 308 ? -14.439 5.957 12.474 1.00 93.62 308 ASP A CA 1
ATOM 2345 C C . ASP A 1 308 ? -12.911 6.059 12.631 1.00 93.62 308 ASP A C 1
ATOM 2347 O O . ASP A 1 308 ? -12.421 6.545 13.652 1.00 93.62 308 ASP A O 1
ATOM 2351 N N . ILE A 1 309 ? -12.136 5.687 11.602 1.00 94.00 309 ILE A N 1
ATOM 2352 C CA . ILE A 1 309 ? -10.684 5.938 11.540 1.00 94.00 309 ILE A CA 1
ATOM 2353 C C . ILE A 1 309 ? -10.355 7.426 11.753 1.00 94.00 309 ILE A C 1
ATOM 2355 O O . ILE A 1 309 ? -9.308 7.739 12.326 1.00 94.00 309 ILE A O 1
ATOM 2359 N N . ALA A 1 310 ? -11.256 8.337 11.360 1.00 92.19 310 ALA A N 1
ATOM 2360 C CA . ALA A 1 310 ? -11.145 9.775 11.616 1.00 92.19 310 ALA A CA 1
ATOM 2361 C C . ALA A 1 310 ? -10.959 10.116 13.104 1.00 92.19 310 ALA A C 1
ATOM 2363 O O . ALA A 1 310 ? -10.255 11.065 13.450 1.00 92.19 310 ALA A O 1
ATOM 2364 N N . HIS A 1 311 ? -11.575 9.326 13.984 1.00 91.44 311 HIS A N 1
ATOM 2365 C CA . HIS A 1 311 ? -11.634 9.567 15.424 1.00 91.44 311 HIS A CA 1
ATOM 2366 C C . HIS A 1 311 ? -10.727 8.630 16.228 1.00 91.44 311 HIS A C 1
ATOM 2368 O O . HIS A 1 311 ? -10.509 8.855 17.419 1.00 91.44 311 HIS A O 1
ATOM 2374 N N . ALA A 1 312 ? -10.169 7.600 15.590 1.00 93.44 312 ALA A N 1
ATOM 2375 C CA . ALA A 1 312 ? -9.229 6.687 16.223 1.00 93.44 312 ALA A CA 1
ATOM 2376 C C . ALA A 1 312 ? -7.940 7.410 16.634 1.00 93.44 312 ALA A C 1
ATOM 2378 O O . ALA A 1 312 ? -7.373 8.192 15.867 1.00 93.44 312 ALA A O 1
ATOM 2379 N N . SER A 1 313 ? -7.448 7.115 17.839 1.00 92.19 313 SER A N 1
ATOM 2380 C CA . SER A 1 313 ? -6.134 7.585 18.282 1.00 92.19 313 SER A CA 1
ATOM 2381 C C . SER A 1 313 ? -5.010 6.968 17.445 1.00 92.19 313 SER A C 1
ATOM 2383 O O . SER A 1 313 ? -5.127 5.852 16.938 1.00 92.19 313 SER A O 1
ATOM 2385 N N . GLU A 1 314 ? -3.905 7.698 17.321 1.00 94.19 314 GLU A N 1
ATOM 2386 C CA . GLU A 1 314 ? -2.704 7.218 16.640 1.00 94.19 314 GLU A CA 1
ATOM 2387 C C . GLU A 1 314 ? -1.880 6.315 17.558 1.00 94.19 314 GLU A C 1
ATOM 2389 O O . GLU A 1 314 ? -1.425 6.724 18.627 1.00 94.19 314 GLU A O 1
ATOM 2394 N N . VAL A 1 315 ? -1.640 5.086 17.110 1.00 96.38 315 VAL A N 1
ATOM 2395 C CA . VAL A 1 315 ? -0.721 4.147 17.751 1.00 96.38 315 VAL A CA 1
ATOM 2396 C C . VAL A 1 315 ? 0.623 4.224 17.044 1.00 96.38 315 VAL A C 1
ATOM 2398 O O . VAL A 1 315 ? 0.745 3.812 15.894 1.00 96.38 315 VAL A O 1
ATOM 2401 N N . VAL A 1 316 ? 1.651 4.725 17.727 1.00 96.00 316 VAL A N 1
ATOM 2402 C CA . VAL A 1 316 ? 3.003 4.854 17.163 1.00 96.00 316 VAL A CA 1
ATOM 2403 C C . VAL A 1 316 ? 3.680 3.486 17.049 1.00 96.00 316 VAL A C 1
ATOM 2405 O O . VAL A 1 316 ? 4.288 2.994 18.006 1.00 96.00 316 VAL A O 1
ATOM 2408 N N . ILE A 1 317 ? 3.586 2.870 15.868 1.00 96.75 317 ILE A N 1
ATOM 2409 C CA . ILE A 1 317 ? 4.185 1.559 15.582 1.00 96.75 317 ILE A CA 1
ATOM 2410 C C . ILE A 1 317 ? 5.673 1.670 15.257 1.00 96.75 317 ILE A C 1
ATOM 2412 O O . ILE A 1 317 ? 6.434 0.785 15.627 1.00 96.75 317 ILE A O 1
ATOM 2416 N N . PHE A 1 318 ? 6.123 2.790 14.700 1.00 95.69 318 PHE A N 1
ATOM 2417 C CA . PHE A 1 318 ? 7.541 3.083 14.508 1.00 95.69 318 PHE A CA 1
ATOM 2418 C C . PHE A 1 318 ? 7.854 4.504 14.971 1.00 95.69 318 PHE A C 1
ATOM 2420 O O . PHE A 1 318 ? 7.198 5.451 14.532 1.00 95.69 318 PHE A O 1
ATOM 2427 N N . ASP A 1 319 ? 8.853 4.650 15.839 1.00 93.56 319 ASP A N 1
ATOM 2428 C CA . ASP A 1 319 ? 9.381 5.942 16.272 1.00 93.56 319 ASP A CA 1
ATOM 2429 C C . ASP A 1 319 ? 10.908 5.934 16.126 1.00 93.56 319 ASP A C 1
ATOM 2431 O O . ASP A 1 319 ? 11.569 5.183 16.843 1.00 93.56 319 ASP A O 1
ATOM 2435 N N . PRO A 1 320 ? 11.493 6.774 15.254 1.00 89.94 320 PRO A N 1
ATOM 2436 C CA . PRO A 1 320 ? 12.935 6.784 15.030 1.00 89.94 320 PRO A CA 1
ATOM 2437 C C . PRO A 1 320 ? 13.749 7.144 16.284 1.00 89.94 320 PRO A C 1
ATOM 2439 O O . PRO A 1 320 ? 14.915 6.781 16.358 1.00 89.94 320 PRO A O 1
ATOM 2442 N N . GLN A 1 321 ? 13.170 7.818 17.288 1.00 89.19 321 GLN A N 1
ATOM 2443 C CA . GLN A 1 321 ? 13.857 8.079 18.563 1.00 89.19 321 GLN A CA 1
ATOM 2444 C C . GLN A 1 321 ? 13.845 6.867 19.499 1.00 89.19 321 GLN A C 1
ATOM 2446 O O . GLN A 1 321 ? 14.726 6.730 20.342 1.00 89.19 321 GLN A O 1
ATOM 2451 N N . ARG A 1 322 ? 12.818 6.019 19.390 1.00 93.19 322 ARG A N 1
ATOM 2452 C CA . ARG A 1 322 ? 12.641 4.820 20.221 1.00 93.19 322 ARG A CA 1
ATOM 2453 C C . ARG A 1 322 ? 13.337 3.605 19.617 1.00 93.19 322 ARG A C 1
ATOM 2455 O O . ARG A 1 322 ? 13.882 2.797 20.358 1.00 93.19 322 ARG A O 1
ATOM 2462 N N . ASP A 1 323 ? 13.232 3.461 18.300 1.00 92.56 323 ASP A N 1
ATOM 2463 C CA . ASP A 1 323 ? 13.621 2.262 17.554 1.00 92.56 323 ASP A CA 1
ATOM 2464 C C . ASP A 1 323 ? 15.030 2.376 16.944 1.00 92.56 323 ASP A C 1
ATOM 2466 O O . ASP A 1 323 ? 15.488 1.415 16.334 1.00 92.56 323 ASP A O 1
ATOM 2470 N N . ASP A 1 324 ? 15.681 3.535 17.105 1.00 89.12 324 ASP A N 1
ATOM 2471 C CA . ASP A 1 324 ? 17.085 3.824 16.773 1.00 89.12 324 ASP A CA 1
ATOM 2472 C C . ASP A 1 324 ? 17.564 3.226 15.430 1.00 89.12 324 ASP A C 1
ATOM 2474 O O . ASP A 1 324 ? 18.447 2.376 15.393 1.00 89.12 324 ASP A O 1
ATOM 2478 N N . PRO A 1 325 ? 16.965 3.616 14.287 1.00 87.00 325 PRO A N 1
ATOM 2479 C CA . PRO A 1 325 ? 17.298 3.034 12.983 1.00 87.00 325 PRO A CA 1
ATOM 2480 C C . PRO A 1 325 ? 18.650 3.516 12.421 1.00 87.00 325 PRO A C 1
ATOM 2482 O O . PRO A 1 325 ? 19.109 3.022 11.389 1.00 87.00 325 PRO A O 1
ATOM 2485 N N . GLU A 1 326 ? 19.258 4.533 13.030 1.00 83.56 326 GLU A N 1
ATOM 2486 C CA . GLU A 1 326 ? 20.425 5.239 12.505 1.00 83.56 326 GLU A CA 1
ATOM 2487 C C . GLU A 1 326 ? 21.715 4.434 12.667 1.00 83.56 326 GLU A C 1
ATOM 2489 O O . GLU A 1 326 ? 22.011 3.922 13.736 1.00 83.56 326 GLU A O 1
ATOM 2494 N N . GLY A 1 327 ? 22.509 4.327 11.598 1.00 75.75 327 GLY A N 1
ATOM 2495 C CA . GLY A 1 327 ? 23.707 3.472 11.597 1.00 75.75 327 GLY A CA 1
ATOM 2496 C C . GLY A 1 327 ? 23.385 1.980 11.458 1.00 75.75 327 GLY A C 1
ATOM 2497 O O . GLY A 1 327 ? 24.284 1.175 11.225 1.00 75.75 327 GLY A O 1
ATOM 2498 N N . HIS A 1 328 ? 22.098 1.646 11.514 1.00 82.75 328 HIS A N 1
ATOM 2499 C CA . HIS A 1 328 ? 21.523 0.389 11.089 1.00 82.75 328 HIS A CA 1
ATOM 2500 C C . HIS A 1 328 ? 21.011 0.599 9.647 1.00 82.75 328 HIS A C 1
ATOM 2502 O O . HIS A 1 328 ? 21.750 0.966 8.737 1.00 82.75 328 HIS A O 1
ATOM 2508 N N . TYR A 1 329 ? 19.719 0.468 9.407 1.00 82.94 329 TYR A N 1
ATOM 2509 C CA . TYR A 1 329 ? 19.103 0.524 8.077 1.00 82.94 329 TYR A CA 1
ATOM 2510 C C . TYR A 1 329 ? 18.737 1.944 7.600 1.00 82.94 329 TYR A C 1
ATOM 2512 O O . TYR A 1 329 ? 17.939 2.106 6.677 1.00 82.94 329 TYR A O 1
ATOM 2520 N N . LEU A 1 330 ? 19.301 2.983 8.225 1.00 85.00 330 LEU A N 1
ATOM 2521 C CA . LEU A 1 330 ? 19.090 4.389 7.878 1.00 85.00 330 LEU A CA 1
ATOM 2522 C C . LEU A 1 330 ? 20.382 5.202 8.049 1.00 85.00 330 LEU A C 1
ATOM 2524 O O . LEU A 1 330 ? 21.109 5.060 9.034 1.00 85.00 330 LEU A O 1
ATOM 2528 N N . VAL A 1 331 ? 20.653 6.098 7.094 1.00 79.19 331 VAL A N 1
ATOM 2529 C CA . VAL A 1 331 ? 21.898 6.895 7.023 1.00 79.19 331 VAL A CA 1
ATOM 2530 C C . VAL A 1 331 ? 21.708 8.319 7.471 1.00 79.19 331 VAL A C 1
ATOM 2532 O O . VAL A 1 331 ? 20.774 8.987 7.033 1.00 79.19 331 VAL A O 1
ATOM 2535 N N . ARG A 1 332 ? 22.686 8.856 8.203 1.00 72.19 332 ARG A N 1
ATOM 2536 C CA . ARG A 1 332 ? 22.797 10.298 8.425 1.00 72.19 332 ARG A CA 1
ATOM 2537 C C . ARG A 1 332 ? 24.019 10.951 7.776 1.00 72.19 332 ARG A C 1
ATOM 2539 O O . ARG A 1 332 ? 25.035 10.292 7.568 1.00 72.19 332 ARG A O 1
ATOM 2546 N N . PRO A 1 333 ? 23.923 12.268 7.504 1.00 70.25 333 PRO A N 1
ATOM 2547 C CA . PRO A 1 333 ? 22.685 13.060 7.500 1.00 70.25 333 PRO A CA 1
ATOM 2548 C C . PRO A 1 333 ? 21.810 12.728 6.274 1.00 70.25 333 PRO A C 1
ATOM 2550 O O . PRO A 1 333 ? 22.316 12.284 5.242 1.00 70.25 333 PRO A O 1
ATOM 2553 N N . GLY A 1 334 ? 20.497 12.961 6.376 1.00 72.50 334 GLY A N 1
ATOM 2554 C CA . GLY A 1 334 ? 19.580 12.918 5.226 1.00 72.50 334 GLY A CA 1
ATOM 2555 C C . GLY A 1 334 ? 18.578 11.763 5.190 1.00 72.50 334 GLY A C 1
ATOM 2556 O O . GLY A 1 334 ? 17.534 11.915 4.569 1.00 72.50 334 GLY A O 1
ATOM 2557 N N . GLY A 1 335 ? 18.856 10.635 5.842 1.00 79.69 335 GLY A N 1
ATOM 2558 C CA . GLY A 1 335 ? 17.942 9.495 5.877 1.00 79.69 335 GLY A CA 1
ATOM 2559 C C . GLY A 1 335 ? 16.777 9.698 6.837 1.00 79.69 335 GLY A C 1
ATOM 2560 O O . GLY A 1 335 ? 16.913 10.295 7.906 1.00 79.69 335 GLY A O 1
ATOM 2561 N N . PHE A 1 336 ? 15.625 9.169 6.445 1.00 84.81 336 PHE A N 1
ATOM 2562 C CA . PHE A 1 336 ? 14.424 9.076 7.263 1.00 84.81 336 PHE A CA 1
ATOM 2563 C C . PHE A 1 336 ? 13.582 7.879 6.825 1.00 84.81 336 PHE A C 1
ATOM 2565 O O . PHE A 1 336 ? 13.705 7.423 5.692 1.00 84.81 336 PHE A O 1
ATOM 2572 N N . ALA A 1 337 ? 12.740 7.367 7.719 1.00 88.94 337 ALA A N 1
ATOM 2573 C CA . ALA A 1 337 ? 11.801 6.298 7.404 1.00 88.94 337 ALA A CA 1
ATOM 2574 C C . ALA A 1 337 ? 10.492 6.863 6.831 1.00 88.94 337 ALA A C 1
ATOM 2576 O O . ALA A 1 337 ? 10.015 7.907 7.281 1.00 88.94 337 ALA A O 1
ATOM 2577 N N . TYR A 1 338 ? 9.904 6.157 5.872 1.00 89.25 338 TYR A N 1
ATOM 2578 C CA . TYR A 1 338 ? 8.606 6.436 5.268 1.00 89.25 338 TYR A CA 1
ATOM 2579 C C . TYR A 1 338 ? 7.969 5.181 4.668 1.00 89.25 338 TYR A C 1
ATOM 2581 O O . TYR A 1 338 ? 8.489 4.077 4.816 1.00 89.25 338 TYR A O 1
ATOM 2589 N N . GLY A 1 339 ? 6.807 5.335 4.025 1.00 88.94 339 GLY A N 1
ATOM 2590 C CA . GLY A 1 339 ? 6.208 4.273 3.214 1.00 88.94 339 GLY A CA 1
ATOM 2591 C C . GLY A 1 339 ? 5.820 3.041 4.031 1.00 88.94 339 GLY A C 1
ATOM 2592 O O . GLY A 1 339 ? 6.265 1.936 3.734 1.00 88.94 339 GLY A O 1
ATOM 2593 N N . GLY A 1 340 ? 5.017 3.230 5.081 1.00 94.19 340 GLY A N 1
ATOM 2594 C CA . GLY A 1 340 ? 4.482 2.131 5.886 1.00 94.19 340 GLY A CA 1
ATOM 2595 C C . GLY A 1 340 ? 3.400 1.350 5.136 1.00 94.19 340 GLY A C 1
ATOM 2596 O O . GLY A 1 340 ? 2.238 1.759 5.160 1.00 94.19 340 GLY A O 1
ATOM 2597 N N . TYR A 1 341 ? 3.747 0.219 4.512 1.00 96.69 341 TYR A N 1
ATOM 2598 C CA . TYR A 1 341 ? 2.796 -0.621 3.764 1.00 96.69 341 TYR A CA 1
ATOM 2599 C C . TYR A 1 341 ? 2.434 -1.900 4.510 1.00 96.69 341 TYR A C 1
ATOM 2601 O O . TYR A 1 341 ? 3.239 -2.823 4.613 1.00 96.69 341 TYR A O 1
ATOM 2609 N N . LEU A 1 342 ? 1.200 -1.976 5.006 1.00 97.06 342 LEU A N 1
ATOM 2610 C CA . LEU A 1 342 ? 0.677 -3.142 5.710 1.00 97.06 342 LEU A CA 1
ATOM 2611 C C . LEU A 1 342 ? 0.655 -4.386 4.808 1.00 97.06 342 LEU A C 1
ATOM 2613 O O . LEU A 1 342 ? 0.146 -4.344 3.688 1.00 97.06 342 LEU A O 1
ATOM 2617 N N . LEU A 1 343 ? 1.138 -5.514 5.331 1.00 97.38 343 LEU A N 1
ATOM 2618 C CA . LEU A 1 343 ? 1.088 -6.821 4.675 1.00 97.38 343 LEU A CA 1
ATOM 2619 C C . LEU A 1 343 ? -0.060 -7.646 5.254 1.00 97.38 343 LEU A C 1
ATOM 2621 O O . LEU A 1 343 ? 0.129 -8.524 6.099 1.00 97.38 343 LEU A O 1
ATOM 2625 N N . ASN A 1 344 ? -1.272 -7.357 4.775 1.00 94.62 344 ASN A N 1
ATOM 2626 C CA . ASN A 1 344 ? -2.520 -7.943 5.276 1.00 94.62 344 ASN A CA 1
ATOM 2627 C C . ASN A 1 344 ? -2.508 -9.479 5.355 1.00 94.62 344 ASN A C 1
ATOM 2629 O O . ASN A 1 344 ? -3.063 -10.044 6.296 1.00 94.62 344 ASN A O 1
ATOM 2633 N N . ARG A 1 345 ? -1.846 -10.156 4.405 1.00 95.31 345 ARG A N 1
ATOM 2634 C CA . ARG A 1 345 ? -1.664 -11.619 4.392 1.00 95.31 345 ARG A CA 1
ATOM 2635 C C . ARG A 1 345 ? -1.114 -12.162 5.716 1.00 95.31 345 ARG A C 1
ATOM 2637 O O . ARG A 1 345 ? -1.499 -13.252 6.156 1.00 95.31 345 ARG A O 1
ATOM 2644 N N . TYR A 1 346 ? -0.197 -11.424 6.335 1.00 96.00 346 TYR A N 1
ATOM 2645 C CA . TYR A 1 346 ? 0.537 -11.871 7.513 1.00 96.00 346 TYR A CA 1
ATOM 2646 C C . TYR A 1 346 ? -0.046 -11.356 8.821 1.00 96.00 346 TYR A C 1
ATOM 2648 O O . TYR A 1 346 ? 0.307 -11.905 9.853 1.00 96.00 346 TYR A O 1
ATOM 2656 N N . THR A 1 347 ? -0.954 -10.378 8.809 1.00 94.44 347 THR A N 1
ATOM 2657 C CA . THR A 1 347 ? -1.614 -9.889 10.028 1.00 94.44 347 THR A CA 1
ATOM 2658 C C . THR A 1 347 ? -2.252 -11.043 10.808 1.00 94.44 347 THR A C 1
ATOM 2660 O O . THR A 1 347 ? -2.902 -11.918 10.225 1.00 94.44 347 THR A O 1
ATOM 2663 N N . ARG A 1 348 ? -2.041 -11.070 12.129 1.00 93.19 348 ARG A N 1
ATOM 2664 C CA . ARG A 1 348 ? -2.570 -12.098 13.038 1.00 93.19 348 ARG A CA 1
ATOM 2665 C C . ARG A 1 348 ? -3.216 -11.470 14.257 1.00 93.19 348 ARG A C 1
ATOM 2667 O O . ARG A 1 348 ? -2.675 -10.521 14.821 1.00 93.19 348 ARG A O 1
ATOM 2674 N N . TRP A 1 349 ? -4.314 -12.064 14.701 1.00 93.75 349 TRP A N 1
ATOM 2675 C CA . TRP A 1 349 ? -4.951 -11.772 15.978 1.00 93.75 349 TRP A CA 1
ATOM 2676 C C . TRP A 1 349 ? -4.740 -12.922 16.963 1.00 93.75 349 TRP A C 1
ATOM 2678 O O . TRP A 1 349 ? -5.012 -14.076 16.637 1.00 93.75 349 TRP A O 1
ATOM 2688 N N . GLU A 1 350 ? -4.296 -12.608 18.179 1.00 93.00 350 GLU A N 1
ATOM 2689 C CA . GLU A 1 350 ? -4.281 -13.543 19.303 1.00 93.00 350 GLU A CA 1
ATOM 2690 C C . GLU A 1 350 ? -5.340 -13.138 20.329 1.00 93.00 350 GLU A C 1
ATOM 2692 O O . GLU A 1 350 ? -5.200 -12.144 21.047 1.00 93.00 350 GLU A O 1
ATOM 2697 N N . ASN A 1 351 ? -6.392 -13.950 20.421 1.00 87.94 351 ASN A N 1
ATOM 2698 C CA . ASN A 1 351 ? -7.562 -13.663 21.240 1.00 87.94 351 ASN A CA 1
ATOM 2699 C C . ASN A 1 351 ? -7.236 -13.573 22.738 1.00 87.94 351 ASN A C 1
ATOM 2701 O O . ASN A 1 351 ? -7.740 -12.695 23.434 1.00 87.94 351 ASN A O 1
ATOM 2705 N N . LYS A 1 352 ? -6.375 -14.461 23.256 1.00 88.94 352 LYS A N 1
ATOM 2706 C CA . LYS A 1 352 ? -6.114 -14.530 24.705 1.00 88.94 352 LYS A CA 1
ATOM 2707 C C . LYS A 1 352 ? -5.367 -13.312 25.231 1.00 88.94 352 LYS A C 1
ATOM 2709 O O . LYS A 1 352 ? -5.611 -12.874 26.350 1.00 88.94 352 LYS A O 1
ATOM 2714 N N . THR A 1 353 ? -4.420 -12.805 24.450 1.00 91.50 353 THR A N 1
ATOM 2715 C CA . THR A 1 353 ? -3.582 -11.659 24.832 1.00 91.50 353 THR A CA 1
ATOM 2716 C C . THR A 1 353 ? -4.142 -10.338 24.326 1.00 91.50 353 THR A C 1
ATOM 2718 O O . THR A 1 353 ? -3.650 -9.275 24.716 1.00 91.50 353 THR A O 1
ATOM 2721 N N . GLN A 1 354 ? -5.167 -10.416 23.478 1.00 92.75 354 GLN A N 1
ATOM 2722 C CA . GLN A 1 354 ? -5.742 -9.308 22.747 1.00 92.75 354 GLN A CA 1
ATOM 2723 C C . GLN A 1 354 ? -4.707 -8.543 21.910 1.00 92.75 354 GLN A C 1
ATOM 2725 O O . GLN A 1 354 ? -4.686 -7.311 21.890 1.00 92.75 354 GLN A O 1
ATOM 2730 N N . ILE A 1 355 ? -3.810 -9.272 21.245 1.00 95.75 355 ILE A N 1
ATOM 2731 C CA . ILE A 1 355 ? -2.714 -8.690 20.466 1.00 95.75 355 ILE A CA 1
ATOM 2732 C C . ILE A 1 355 ? -2.943 -8.917 18.976 1.00 95.75 355 ILE A C 1
ATOM 2734 O O . ILE A 1 355 ? -3.042 -10.050 18.509 1.00 95.75 355 ILE A O 1
ATOM 2738 N N . VAL A 1 356 ? -2.931 -7.823 18.219 1.00 96.44 356 VAL A N 1
ATOM 2739 C CA . VAL A 1 356 ? -2.742 -7.836 16.772 1.00 96.44 356 VAL A CA 1
ATOM 2740 C C . VAL A 1 356 ? -1.244 -7.764 16.493 1.00 96.44 356 VAL A C 1
ATOM 2742 O O . VAL A 1 356 ? -0.582 -6.809 16.896 1.00 96.44 356 VAL A O 1
ATOM 2745 N N . THR A 1 357 ? -0.702 -8.761 15.800 1.00 97.38 357 THR A N 1
ATOM 2746 C CA . THR A 1 357 ? 0.649 -8.696 15.231 1.00 97.38 357 THR A CA 1
ATOM 2747 C C . THR A 1 357 ? 0.534 -8.330 13.760 1.00 97.38 357 THR A C 1
ATOM 2749 O O . THR A 1 357 ? -0.187 -8.992 13.010 1.00 97.38 357 THR A O 1
ATOM 2752 N N . ILE A 1 358 ? 1.233 -7.274 13.359 1.00 97.62 358 ILE A N 1
ATOM 2753 C CA . ILE A 1 358 ? 1.272 -6.797 11.978 1.00 97.62 358 ILE A CA 1
ATOM 2754 C C . ILE A 1 358 ? 2.678 -6.918 11.422 1.00 97.62 358 ILE A C 1
ATOM 2756 O O . ILE A 1 358 ? 3.657 -6.716 12.141 1.00 97.62 358 ILE A O 1
ATOM 2760 N N . TRP A 1 359 ? 2.749 -7.185 10.124 1.00 97.88 359 TRP A N 1
ATOM 2761 C CA . TRP A 1 359 ? 3.957 -7.037 9.331 1.00 97.88 359 TRP A CA 1
ATOM 2762 C C . TRP A 1 359 ? 3.707 -5.960 8.293 1.00 97.88 359 TRP A C 1
ATOM 2764 O O . TRP A 1 359 ? 2.601 -5.848 7.760 1.00 97.88 359 TRP A O 1
ATOM 2774 N N . TYR A 1 360 ? 4.718 -5.150 8.040 1.00 97.81 360 TYR A N 1
ATOM 2775 C CA . TYR A 1 360 ? 4.626 -4.037 7.112 1.00 97.81 360 TYR A CA 1
ATOM 2776 C C . TYR A 1 360 ? 5.988 -3.763 6.487 1.00 97.81 360 TYR A C 1
ATOM 2778 O O . TYR A 1 360 ? 7.025 -4.113 7.052 1.00 97.81 360 TYR A O 1
ATOM 2786 N N . LEU A 1 361 ? 5.979 -3.158 5.307 1.00 97.00 361 LEU A N 1
ATOM 2787 C CA . LEU A 1 361 ? 7.183 -2.617 4.695 1.00 97.00 361 LEU A CA 1
ATOM 2788 C C . LEU A 1 361 ? 7.458 -1.228 5.257 1.00 97.00 361 LEU A C 1
ATOM 2790 O O . LEU A 1 361 ? 6.522 -0.487 5.560 1.00 97.00 361 LEU A O 1
ATOM 2794 N N . LEU A 1 362 ? 8.734 -0.887 5.381 1.00 94.75 362 LEU A N 1
ATOM 2795 C CA . LEU A 1 362 ? 9.203 0.445 5.737 1.00 94.75 362 LEU A CA 1
ATOM 2796 C C . LEU A 1 362 ? 10.328 0.831 4.783 1.00 94.75 362 LEU A C 1
ATOM 2798 O O . LEU A 1 362 ? 11.297 0.094 4.629 1.00 94.75 362 LEU A O 1
ATOM 2802 N N . SER A 1 363 ? 10.189 1.984 4.146 1.00 91.75 363 SER A N 1
ATOM 2803 C CA . SER A 1 363 ? 11.156 2.526 3.193 1.00 91.75 363 SER A CA 1
ATOM 2804 C C . SER A 1 363 ? 12.058 3.537 3.891 1.00 91.75 363 SER A C 1
ATOM 2806 O O . SER A 1 363 ? 11.556 4.488 4.483 1.00 91.75 363 SER A O 1
ATOM 2808 N N . PRO A 1 364 ? 13.381 3.379 3.871 1.00 88.31 364 PRO A N 1
ATOM 2809 C CA . PRO A 1 364 ? 14.299 4.450 4.206 1.00 88.31 364 PRO A CA 1
ATOM 2810 C C . PRO A 1 364 ? 14.540 5.329 2.972 1.00 88.31 364 PRO A C 1
ATOM 2812 O O . PRO A 1 364 ? 14.654 4.841 1.855 1.00 88.31 364 PRO A O 1
ATOM 2815 N N . PHE A 1 365 ? 14.631 6.645 3.167 1.00 83.56 365 PHE A N 1
ATOM 2816 C CA . PHE A 1 365 ? 14.958 7.593 2.088 1.00 83.56 365 PHE A CA 1
ATOM 2817 C C . PHE A 1 365 ? 16.443 7.542 1.734 1.00 83.56 365 PHE A C 1
ATOM 2819 O O . PHE A 1 365 ? 16.869 7.881 0.634 1.00 83.56 365 PHE A O 1
ATOM 2826 N N . LYS A 1 366 ? 17.261 7.110 2.694 1.00 80.88 366 LYS A N 1
ATOM 2827 C CA . LYS A 1 366 ? 18.687 6.907 2.504 1.00 80.88 366 LYS A CA 1
ATOM 2828 C C . LYS A 1 366 ? 19.138 5.742 3.386 1.00 80.88 366 LYS A C 1
ATOM 2830 O O . LYS A 1 366 ? 19.099 5.909 4.611 1.00 80.88 366 LYS A O 1
ATOM 2835 N N . PRO A 1 367 ? 19.581 4.615 2.797 1.00 81.88 367 PRO A N 1
ATOM 2836 C CA . PRO A 1 367 ? 19.451 4.241 1.372 1.00 81.88 367 PRO A CA 1
ATOM 2837 C C . PRO A 1 367 ? 17.997 3.911 0.980 1.00 81.88 367 PRO A C 1
ATOM 2839 O O . PRO A 1 367 ? 17.189 3.636 1.858 1.00 81.88 367 PRO A O 1
ATOM 2842 N N . TYR A 1 368 ? 17.697 3.822 -0.317 1.00 85.94 368 TYR A N 1
ATOM 2843 C CA . TYR A 1 368 ? 16.479 3.174 -0.827 1.00 85.94 368 TYR A CA 1
ATOM 2844 C C . TYR A 1 368 ? 16.598 1.660 -0.639 1.00 85.94 368 TYR A C 1
ATOM 2846 O O . TYR A 1 368 ? 17.060 0.945 -1.526 1.00 85.94 368 TYR A O 1
ATOM 2854 N N . GLN A 1 369 ? 16.281 1.195 0.569 1.00 89.25 369 GLN A N 1
ATOM 2855 C CA . GLN A 1 369 ? 16.387 -0.203 0.977 1.00 89.25 369 GLN A CA 1
ATOM 2856 C C . GLN A 1 369 ? 15.159 -0.607 1.785 1.00 89.25 369 GLN A C 1
ATOM 2858 O O . GLN A 1 369 ? 15.125 -0.414 3.001 1.00 89.25 369 GLN A O 1
ATOM 2863 N N . VAL A 1 370 ? 14.147 -1.178 1.139 1.00 93.94 370 VAL A N 1
ATOM 2864 C CA . VAL A 1 370 ? 12.903 -1.533 1.827 1.00 93.94 370 VAL A CA 1
ATOM 2865 C C . VAL A 1 370 ? 13.160 -2.582 2.909 1.00 93.94 370 VAL A C 1
ATOM 2867 O O . VAL A 1 370 ? 13.799 -3.611 2.687 1.00 93.94 370 VAL A O 1
ATOM 2870 N N . GLN A 1 371 ? 12.629 -2.316 4.097 1.00 94.75 371 GLN A N 1
ATOM 2871 C CA . GLN A 1 371 ? 12.741 -3.152 5.284 1.00 94.75 371 GLN A CA 1
ATOM 2872 C C . GLN A 1 371 ? 11.435 -3.899 5.527 1.00 94.75 371 GLN A C 1
ATOM 2874 O O . GLN A 1 371 ? 10.352 -3.327 5.398 1.00 94.75 371 GLN A O 1
ATOM 2879 N N . LEU A 1 372 ? 11.531 -5.162 5.941 1.00 96.56 372 LEU A N 1
ATOM 2880 C CA . LEU A 1 372 ? 10.393 -5.906 6.465 1.00 96.56 372 LEU A CA 1
ATOM 2881 C C . LEU A 1 372 ? 10.336 -5.739 7.982 1.00 96.56 372 LEU A C 1
ATOM 2883 O O . LEU A 1 372 ? 11.225 -6.197 8.702 1.00 96.56 372 LEU A O 1
ATOM 2887 N N . MET A 1 373 ? 9.269 -5.115 8.460 1.00 97.25 373 MET A N 1
ATOM 2888 C CA . MET A 1 373 ? 9.066 -4.778 9.862 1.00 97.25 373 MET A CA 1
ATOM 2889 C C . MET A 1 373 ? 7.916 -5.586 10.455 1.00 97.25 373 MET A C 1
ATOM 2891 O O . MET A 1 373 ? 6.999 -6.019 9.752 1.00 97.25 373 MET A O 1
ATOM 2895 N N . ARG A 1 374 ? 7.938 -5.745 11.775 1.00 97.75 374 ARG A N 1
ATOM 2896 C CA . ARG A 1 374 ? 6.841 -6.292 12.570 1.00 97.75 374 ARG A CA 1
ATOM 2897 C C . ARG A 1 374 ? 6.592 -5.409 13.776 1.00 97.75 374 ARG A C 1
ATOM 2899 O O . ARG A 1 374 ? 7.553 -5.054 14.442 1.00 97.75 374 ARG A O 1
ATOM 2906 N N . SER A 1 375 ? 5.331 -5.178 14.128 1.00 98.25 375 SER A N 1
ATOM 2907 C CA . SER A 1 375 ? 4.935 -4.554 15.399 1.00 98.25 375 SER A CA 1
ATOM 2908 C C . SER A 1 375 ? 3.742 -5.281 16.009 1.00 98.25 375 SER A C 1
ATOM 2910 O O . SER A 1 375 ? 3.043 -6.040 15.334 1.00 98.25 375 SER A O 1
ATOM 2912 N N . GLN A 1 376 ? 3.495 -5.050 17.298 1.00 98.12 376 GLN A N 1
ATOM 2913 C CA . GLN A 1 376 ? 2.318 -5.564 17.988 1.00 98.12 376 GLN A CA 1
ATOM 2914 C C . GLN A 1 376 ? 1.509 -4.428 18.604 1.00 98.12 376 GLN A C 1
ATOM 2916 O O . GLN A 1 376 ? 2.050 -3.491 19.195 1.00 98.12 376 GLN A O 1
ATOM 2921 N N . ILE A 1 377 ? 0.192 -4.544 18.481 1.00 97.50 377 ILE A N 1
ATOM 2922 C CA . ILE A 1 377 ? -0.778 -3.593 19.008 1.00 97.50 377 ILE A CA 1
ATOM 2923 C C . ILE A 1 377 ? -1.760 -4.377 19.866 1.00 97.50 377 ILE A C 1
ATOM 2925 O O . ILE A 1 377 ? -2.353 -5.353 19.410 1.00 97.50 377 ILE A O 1
ATOM 2929 N N . ARG A 1 378 ? -1.934 -3.964 21.117 1.00 96.00 378 ARG A N 1
ATOM 2930 C CA . ARG A 1 378 ? -2.992 -4.486 21.972 1.00 96.00 378 ARG A CA 1
ATOM 2931 C C . ARG A 1 378 ? -4.285 -3.768 21.622 1.00 96.00 378 ARG A C 1
ATOM 2933 O O . ARG A 1 378 ? -4.331 -2.546 21.707 1.00 96.00 378 ARG A O 1
ATOM 2940 N N . VAL A 1 379 ? -5.312 -4.519 21.243 1.00 92.69 379 VAL A N 1
ATOM 2941 C CA . VAL A 1 379 ? -6.623 -3.979 20.866 1.00 92.69 379 VAL A CA 1
ATOM 2942 C C . VAL A 1 379 ? -7.653 -4.497 21.854 1.00 92.69 379 VAL A C 1
ATOM 2944 O O . VAL A 1 379 ? -7.917 -5.696 21.902 1.00 92.69 379 VAL A O 1
ATOM 2947 N N . ARG A 1 380 ? -8.226 -3.603 22.659 1.00 87.06 380 ARG A N 1
ATOM 2948 C CA . ARG A 1 380 ? -9.291 -3.961 23.597 1.00 87.06 380 ARG A CA 1
ATOM 2949 C C . ARG A 1 380 ? -10.644 -3.779 22.928 1.00 87.06 380 ARG A C 1
ATOM 2951 O O . ARG A 1 380 ? -10.957 -2.708 22.412 1.00 87.06 380 ARG A O 1
ATOM 2958 N N . ALA A 1 381 ? -11.422 -4.850 22.961 1.00 71.69 381 ALA A N 1
ATOM 2959 C CA . ALA A 1 381 ? -12.821 -4.881 22.573 1.00 71.69 381 ALA A CA 1
ATOM 2960 C C . ALA A 1 381 ? -13.675 -5.188 23.818 1.00 71.69 381 ALA A C 1
ATOM 2962 O O . ALA A 1 381 ? -13.215 -5.972 24.661 1.00 71.69 381 ALA A O 1
ATOM 2963 N N . PRO A 1 382 ? -14.903 -4.649 23.930 1.00 61.59 382 PRO A N 1
ATOM 2964 C CA . PRO A 1 382 ? -15.771 -4.884 25.074 1.00 61.59 382 PRO A CA 1
ATOM 2965 C C . PRO A 1 382 ? -16.016 -6.376 25.287 1.00 61.59 382 PRO A C 1
ATOM 2967 O O . PRO A 1 382 ? -16.323 -7.118 24.344 1.00 61.59 382 PRO A O 1
ATOM 2970 N N . SER A 1 383 ? -15.919 -6.825 26.536 1.00 46.81 383 SER A N 1
ATOM 2971 C CA . SER A 1 383 ? -16.212 -8.200 26.936 1.00 46.81 383 SER A CA 1
ATOM 2972 C C . SER A 1 383 ? -17.675 -8.548 26.620 1.00 46.81 383 SER A C 1
ATOM 2974 O O . SER A 1 383 ? -18.602 -8.097 27.284 1.00 46.81 383 SER A O 1
ATOM 2976 N N . GLY A 1 384 ? -17.886 -9.358 25.578 1.00 49.47 384 GLY A N 1
ATOM 2977 C CA . GLY A 1 384 ? -19.215 -9.775 25.106 1.00 49.47 384 GLY A CA 1
ATOM 2978 C C . GLY A 1 384 ? -19.494 -9.509 23.624 1.00 49.47 384 GLY A C 1
ATOM 2979 O O . GLY A 1 384 ? -20.471 -10.042 23.108 1.00 49.47 384 GLY A O 1
ATOM 2980 N N . SER A 1 385 ? -18.625 -8.754 22.942 1.00 46.19 385 SER A N 1
ATOM 2981 C CA . SER A 1 385 ? -18.704 -8.467 21.495 1.00 46.19 385 SER A CA 1
ATOM 2982 C C . SER A 1 385 ? -18.158 -9.589 20.595 1.00 46.19 385 SER A C 1
ATOM 2984 O O . SER A 1 385 ? -18.413 -9.604 19.396 1.00 46.19 385 SER A O 1
ATOM 2986 N N . MET A 1 386 ? -17.455 -10.569 21.172 1.00 43.72 386 MET A N 1
ATOM 2987 C CA . MET A 1 386 ? -17.076 -11.816 20.501 1.00 43.72 386 MET A CA 1
ATOM 2988 C C . MET A 1 386 ? -18.108 -12.901 20.830 1.00 43.72 386 MET A C 1
ATOM 2990 O O . MET A 1 386 ? -17.915 -13.677 21.769 1.00 43.72 386 MET A O 1
ATOM 2994 N N . ARG A 1 387 ? -19.229 -12.920 20.104 1.00 38.12 387 ARG A N 1
ATOM 2995 C CA . ARG A 1 387 ? -20.163 -14.054 20.074 1.00 38.12 387 ARG A CA 1
ATOM 2996 C C . ARG A 1 387 ? -20.343 -14.564 18.659 1.00 38.12 387 ARG A C 1
ATOM 2998 O O . ARG A 1 387 ? -20.503 -13.717 17.753 1.00 38.12 387 ARG A O 1
#

Radius of gyration: 19.7 Å; Cα contacts (8 Å, |Δi|>4): 1102; chains: 1; bounding box: 54×44×56 Å

pLDDT: mean 89.11, std 12.71, range [38.0, 98.81]

Secondary structure (DSSP, 8-state):
--S-----EEEEPTT--EEEEE-S-BB-SSS-----BS--TT--------GGGT----EEEEEEEETTEEEEEEE-BTTTTBPBEEEE--S--TTT----EE-B-TTSSB-B-EEE-STTSPPB---TT--EEEEEEETTEEEEEEEEE-TTS-EEEEEEEESSTTT--EEEEEEEPPGGGSEEEEEEEEGGGSTTSS--SSEEEEEEEE-SSSEEEEEEEEE-SSS---GGG-EEEEETTEEES-STTPPEEEE---SS--EEEEETTTTEEEEEEE-PPPPTTS---HHHHTTPPEEEEEESSTTGGGTSPPEEEE-HHHH--BTTTB-TTT--EEEEEE-TTT-EEETTTTEEEEEEEEEESSSB--EEEEEEEEEE--TT---

Sequence (387 aa):
MPDGIVVESAEYVPASTRRIASLTAGATIDPPGPWPGDTDVEGLAHPNNTLAWGVPGVDLGANTDHDGKLFFFFGDVPPENHDLVAYTTDGYPEPTGIRLTPLLRPDGHFDPFQIRFAAGAPARAPGRDQTPTGAFSYRGRLYVFATANAPDGHYGSFLTRAVDPSRSPVYDKLFELHPKFSQVAPCCVQNSTIEGLPSSEGDGLIMFGDDHFLGVYLAWMPLFADRDPSPTEIRYWAGGGQWSTDADSAQRLFSKSTWTSISTGRVKELGVWMLLNQTAVVSPDNSVTAAEGARGRIVARIAGTPWDIAHASEVVIFDPQRDDPEGHYLVRPGGFAYGGYLLNRYTRWENKTQIVTIWYLLSPFKPYQVQLMRSQIRVRAPSGSMR